Protein AF-A0AAV8FZV9-F1 (afdb_monomer_lite)

pLDDT: mean 79.47, std 22.5, range [19.16, 98.81]

Organism: NCBI:txid906938

InterPro domains:
  IPR002156 Ribonuclease H domain [PF13456] (45-170)
  IPR012337 Ribonuclease H-like superfamily [SSF53098] (40-173)
  IPR017896 4Fe-4S ferredoxin-type, iron-sulphur binding domain [PS51379] (289-320)
  IPR017896 4Fe-4S ferredoxin-type, iron-sulphur binding domain [PS51379] (335-364)
  IPR017900 4Fe-4S ferredoxin, iron-sulphur binding, conserved site [PS00198] (344-355)
  IPR021039 Iron-sulphur binding protein LdpA, C-terminal [PF12617] (374-561)
  IPR036397 Ribonuclease H superfamily [G3DSA:3.30.420.10] (40-175)
  IPR050157 Photosystem I iron-sulfur center [PTHR24960] (209-372)
  IPR057431 Light dependent period A-like, Fe-S cluster-binding domain [PF25160] (298-364)

Foldseek 3Di:
DDDDDDDDDDDDDDDDDDDDDDDDDDDDDPDPPDPPLFEKEKQWAKDDDPVQKIKTWMWIDHDPDIDIDIAIDHDDDDRVLSRLVNVLVRLVVVVVVCVVPPQTAYEYEYQPPLLVCLQVDPCLVVRPDVVSSVSSVVVNVSCVVNPVRYDYDNDDCVVSVVRVVRGVVNRVPVDHDPDPPPPPVPPPPPDFFDQPPPDPDDLDALVVLLQQLLAEEEEQAQQAQPLQLLLLLLLLLQLLAHQEYEYHLDPSSLVSNVNSQVVNVVVDVGDRHAYEHEWELDQPDQQFKFKDFDQQPQDPPFPPVLQVQQLQSQFDWDFAWDDDPDPDDDDDTRIDTGGNRNSTRRLCPSQVPGPVNGIDIDTDGDDLVSNLVSLPDPSHAEYEYEDALPACPSVLVSVVSSPPSLQSHQEYEYEYECPDPCNQVSQVVSLVSCVVPPHNAYEYEHAFAAPALQVDDVFQVRQLVSLLVLVVDPPRDDGGYEYHTNDFQCNLVSCVVSVQRSDAPDVPGGRSHSYYYDYNRLSSQLVVLLVVADDDPHRHNCSVPSVSSVSSSVSSNSTSCSSNVSGGDDD

Secondary structure (DSSP, 8-state):
------------------------------------TTEEEEEEEEEE-TTS-EEEEEEEEETTEEEEEEEEE-S--SHHHHHHHHHHHHHHHHHHHHHHH---EEEEEES-HHHHHHHHSS-GGG-S-TTTHHHHHHHHHHHHHHGGGEEEEE--GGGGHHHHHHHHHHHHHT-------TTTTSSSS----EE-----S----HHHHHHHT-EEEEEEETT---HHHHHHHHHHHHHTT-SEEEEES-HHHHHHHHHHHHHHHHHS--PPPEEEEEEESSTT-TTSEEEE--GGGS-TT---HHHHH-TT--EEEEEEE---SS------EEEEEEE-TTT-----TTTTT-TT---EEEE----HHHHHHHHTSTT--EEEEE--SS-SHHHHHHHHHHGGGGGG-SEEEEEEE--STTHHHHHHHHHHHHTTS--SSEEEEEE-STT-TTT-GGGGHHHHHHHHHHHH-SSPPSSEEEEESS--TTHHHHHHHTT-TT-BSSTT--BSS-EEEE-HHHHHHHHHHHTTS--GGG---GGG-HHHHHHHHHHHHHHHHHHHT--EE--

Sequence (571 aa):
MGVCKRVHGWVGERIDGDGYGSDNHLGREIVPYEIAHQAWQILVDASWDTSQKAGTAFIVYQGGILVRMGMEMHDLADPFEAEAVAAQEALWWVQGLIQERGSQRVQLFSDCLNLVNALEGNYLDCLPSWRARPVVARMAQVFQQLGDSILLQHVTREAVQPAHDLANHARRRGMSYQGIPVASIMAEHGIGMSIDVRSTKSLHAPIESLRRGDWVKLICGASFEDVADVRNLSLVYTLAGVDCIDCAADASVVNAVNEGIDVALSISAVNRPWVMISVNDDRQDLHFRKAEFDPEECPTDCPRPCEAICPADAISLKSIPEINGTGSSTTYSKLEGGVITERCYGCGRCFSVCPFDKIRAMTYVRDPITTCNLLERDDVDALEIHTNGRGTNLFSELWDSLGDSISRTKLTAVSLPYIGEASVGVMNQIFSIMQSCPPLYNLWQLDGRPMSGDIGRGATKQTISYAIHLASTQNRPHGFYQLAGGTNLHTVECLKKERLFRTKTGIGQDALIGGIAYGGYARKIVGKVLRKVPTENGYGRIEDHPEHLLEALEAALALLGPVKSLQSHST

Structure (mmCIF, N/CA/C/O backbone):
data_AF-A0AAV8FZV9-F1
#
_entry.id   AF-A0AAV8FZV9-F1
#
loop_
_atom_site.group_PDB
_atom_site.id
_atom_site.type_symbol
_atom_site.label_atom_id
_atom_site.label_alt_id
_atom_site.label_comp_id
_atom_site.label_asym_id
_atom_site.label_entity_id
_atom_site.label_seq_id
_atom_site.pdbx_PDB_ins_code
_atom_site.Cartn_x
_atom_site.Cartn_y
_atom_site.Cartn_z
_atom_site.occupancy
_atom_site.B_iso_or_equiv
_atom_site.auth_seq_id
_atom_site.auth_comp_id
_atom_site.auth_asym_id
_atom_site.auth_atom_id
_atom_site.pdbx_PDB_model_num
ATOM 1 N N . MET A 1 1 ? -53.292 -55.596 -25.434 1.00 27.14 1 MET A N 1
ATOM 2 C CA . MET A 1 1 ? -53.403 -56.598 -24.348 1.00 27.14 1 MET A CA 1
ATOM 3 C C . MET A 1 1 ? -52.322 -56.243 -23.331 1.00 27.14 1 MET A C 1
ATOM 5 O O . MET A 1 1 ? -51.183 -56.190 -23.747 1.00 27.14 1 MET A O 1
ATOM 9 N N . GLY A 1 2 ? -52.558 -55.873 -22.075 1.00 26.00 2 GLY A N 1
ATOM 10 C CA . GLY A 1 2 ? -53.792 -55.755 -21.311 1.00 26.00 2 GLY A CA 1
ATOM 11 C C . GLY A 1 2 ? -53.666 -54.699 -20.197 1.00 26.00 2 GLY A C 1
ATOM 12 O O . GLY A 1 2 ? -52.622 -54.548 -19.581 1.00 26.00 2 GLY A O 1
ATOM 13 N N . VAL A 1 3 ? -54.769 -53.971 -20.016 1.00 24.31 3 VAL A N 1
ATOM 14 C CA . VAL A 1 3 ? -55.431 -53.587 -18.757 1.00 24.31 3 VAL A CA 1
ATOM 15 C C . VAL A 1 3 ? -54.586 -52.991 -17.618 1.00 24.31 3 VAL A C 1
ATOM 17 O O . VAL A 1 3 ? -54.064 -53.683 -16.752 1.00 24.31 3 VAL A O 1
ATOM 20 N N . CYS A 1 4 ? -54.664 -51.663 -17.534 1.00 22.20 4 CYS A N 1
ATOM 21 C CA . CYS A 1 4 ? -54.686 -50.902 -16.288 1.00 22.20 4 CYS A CA 1
ATOM 22 C C . CYS A 1 4 ? -55.914 -51.303 -15.442 1.00 22.20 4 CYS A C 1
ATOM 24 O O . CYS A 1 4 ? -57.038 -51.228 -15.943 1.00 22.20 4 CYS A O 1
ATOM 26 N N . LYS A 1 5 ? -55.730 -51.670 -14.164 1.00 23.70 5 LYS A N 1
ATOM 27 C CA . LYS A 1 5 ? -56.775 -51.568 -13.128 1.00 23.70 5 LYS A CA 1
ATOM 28 C C . LYS A 1 5 ? -56.185 -51.209 -11.758 1.00 23.70 5 LYS A C 1
ATOM 30 O O . LYS A 1 5 ? -55.267 -51.854 -11.270 1.00 23.70 5 LYS A O 1
ATOM 35 N N . ARG A 1 6 ? -56.778 -50.151 -11.195 1.00 26.75 6 ARG A N 1
ATOM 36 C CA . ARG A 1 6 ? -56.613 -49.546 -9.861 1.00 26.75 6 ARG A CA 1
ATOM 37 C C . ARG A 1 6 ? -57.396 -50.313 -8.791 1.00 26.75 6 ARG A C 1
ATOM 39 O O . ARG A 1 6 ? -58.386 -50.941 -9.151 1.00 26.75 6 ARG A O 1
ATOM 46 N N . VAL A 1 7 ? -57.074 -50.056 -7.516 1.00 22.47 7 VAL A N 1
ATOM 47 C CA . VAL A 1 7 ? -57.991 -49.945 -6.348 1.00 22.47 7 VAL A CA 1
ATOM 48 C C . VAL A 1 7 ? -57.308 -48.985 -5.339 1.00 22.47 7 VAL A C 1
ATOM 50 O O . VAL A 1 7 ? -56.196 -49.283 -4.927 1.00 22.47 7 VAL A O 1
ATOM 53 N N . HIS A 1 8 ? -57.746 -47.713 -5.237 1.00 24.19 8 HIS A N 1
ATOM 54 C CA . HIS A 1 8 ? -58.545 -47.057 -4.156 1.00 24.19 8 HIS A CA 1
ATOM 55 C C . HIS A 1 8 ? -57.756 -46.744 -2.862 1.00 24.19 8 HIS A C 1
ATOM 57 O O . HIS A 1 8 ? -57.038 -47.607 -2.388 1.00 24.19 8 HIS A O 1
ATOM 63 N N . GLY A 1 9 ? -57.846 -45.588 -2.185 1.00 21.72 9 GLY A N 1
ATOM 64 C CA . GLY A 1 9 ? -58.645 -44.348 -2.272 1.00 21.72 9 GLY A CA 1
ATOM 65 C C . GLY A 1 9 ? -58.267 -43.450 -1.064 1.00 21.72 9 GLY A C 1
ATOM 66 O O . GLY A 1 9 ? -57.787 -43.976 -0.066 1.00 21.72 9 GLY A O 1
ATOM 67 N N . TRP A 1 10 ? -58.321 -42.117 -1.163 1.00 19.16 10 TRP A N 1
ATOM 68 C CA . TRP A 1 10 ? -59.357 -41.239 -0.577 1.00 19.16 10 TRP A CA 1
ATOM 69 C C . TRP A 1 10 ? -59.304 -39.833 -1.225 1.00 19.16 10 TRP A C 1
ATOM 71 O O . TRP A 1 10 ? -58.275 -39.438 -1.767 1.00 19.16 10 TRP A O 1
ATOM 81 N N . VAL A 1 11 ? -60.444 -39.132 -1.222 1.00 20.45 11 VAL A N 1
ATOM 82 C CA . VAL A 1 11 ? -60.879 -38.067 -2.155 1.00 20.45 11 VAL A CA 1
ATOM 83 C C . VAL A 1 11 ? -61.362 -36.811 -1.403 1.00 20.45 11 VAL A C 1
ATOM 85 O O . VAL A 1 11 ? -61.945 -36.962 -0.335 1.00 20.45 11 VAL A O 1
ATOM 88 N N . GLY A 1 12 ? -61.244 -35.632 -2.046 1.00 20.33 12 GLY A N 1
ATOM 89 C CA . GLY A 1 12 ? -62.109 -34.435 -1.884 1.00 20.33 12 GLY A CA 1
ATOM 90 C C . GLY A 1 12 ? -61.453 -33.274 -1.120 1.00 20.33 12 GLY A C 1
ATOM 91 O O . GLY A 1 12 ? -60.780 -33.530 -0.137 1.00 20.33 12 GLY A O 1
ATOM 92 N N . GLU A 1 13 ? -61.559 -31.987 -1.472 1.00 19.97 13 GLU A N 1
ATOM 93 C CA . GLU A 1 13 ? -62.496 -31.250 -2.336 1.00 19.97 13 GLU A CA 1
ATOM 94 C C . GLU A 1 13 ? -61.935 -29.849 -2.690 1.00 19.97 13 GLU A C 1
ATOM 96 O O . GLU A 1 13 ? -60.962 -29.380 -2.104 1.00 19.97 13 GLU A O 1
ATOM 101 N N . ARG A 1 14 ? -62.577 -29.184 -3.659 1.00 25.94 14 ARG A N 1
ATOM 102 C CA . ARG A 1 14 ? -62.304 -27.829 -4.166 1.00 25.94 14 ARG A CA 1
ATOM 103 C C . ARG A 1 14 ? -63.426 -26.894 -3.697 1.00 25.94 14 ARG A C 1
ATOM 105 O O . ARG A 1 14 ? -64.578 -27.260 -3.908 1.00 25.94 14 ARG A O 1
ATOM 112 N N . ILE A 1 15 ? -63.126 -25.706 -3.160 1.00 23.72 15 ILE A N 1
ATOM 113 C CA . ILE A 1 15 ? -64.098 -24.602 -2.996 1.00 23.72 15 ILE A CA 1
ATOM 114 C C . ILE A 1 15 ? -63.396 -23.254 -3.251 1.00 23.72 15 ILE A C 1
ATOM 116 O O . ILE A 1 15 ? -62.385 -22.958 -2.620 1.00 23.72 15 ILE A O 1
ATOM 120 N N . ASP A 1 16 ? -63.955 -22.465 -4.176 1.00 25.22 16 ASP A N 1
ATOM 121 C CA . ASP A 1 16 ? -63.717 -21.027 -4.378 1.00 25.22 16 ASP A CA 1
ATOM 122 C C . ASP A 1 16 ? -64.682 -20.208 -3.485 1.00 25.22 16 ASP A C 1
ATOM 124 O O . ASP A 1 16 ? -65.825 -20.632 -3.300 1.00 25.22 16 ASP A O 1
ATOM 128 N N . GLY A 1 17 ? -64.291 -19.010 -3.018 1.00 23.14 17 GLY A N 1
ATOM 129 C CA . GLY A 1 17 ? -65.247 -17.967 -2.596 1.00 23.14 17 GLY A CA 1
ATOM 130 C C . GLY A 1 17 ? -64.868 -17.100 -1.383 1.00 23.14 17 GLY A C 1
ATOM 131 O O . GLY A 1 17 ? -64.577 -17.608 -0.308 1.00 23.14 17 GLY A O 1
ATOM 132 N N . ASP A 1 18 ? -64.940 -15.783 -1.598 1.00 25.83 18 ASP A N 1
ATOM 133 C CA . ASP A 1 18 ? -64.650 -14.622 -0.737 1.00 25.83 18 ASP A CA 1
ATOM 134 C C . ASP A 1 18 ? -65.214 -14.609 0.705 1.00 25.83 18 ASP A C 1
ATOM 136 O O . ASP A 1 18 ? -66.312 -15.097 0.971 1.00 25.83 18 ASP A O 1
ATOM 140 N N . GLY A 1 19 ? -64.533 -13.890 1.616 1.00 22.92 19 GLY A N 1
ATOM 141 C CA . GLY A 1 19 ? -65.108 -13.472 2.904 1.00 22.92 19 GLY A CA 1
ATOM 142 C C . GLY A 1 19 ? -64.131 -12.809 3.890 1.00 22.92 19 GLY A C 1
ATOM 143 O O . GLY A 1 19 ? -63.233 -13.452 4.417 1.00 22.92 19 GLY A O 1
ATOM 144 N N . TYR A 1 20 ? -64.351 -11.518 4.154 1.00 23.31 20 TYR A N 1
ATOM 145 C CA . TYR A 1 20 ? -63.729 -10.653 5.173 1.00 23.31 20 TYR A CA 1
ATOM 146 C C . TYR A 1 20 ? -63.630 -11.254 6.596 1.00 23.31 20 TYR A C 1
ATOM 148 O O . TYR A 1 20 ? -64.590 -11.860 7.063 1.00 23.31 20 TYR A O 1
ATOM 156 N N . GLY A 1 21 ? -62.579 -10.881 7.353 1.00 22.66 21 GLY A N 1
ATOM 157 C CA . GLY A 1 21 ? -62.691 -10.684 8.814 1.00 22.66 21 GLY A CA 1
ATOM 158 C C . GLY A 1 21 ? -61.541 -11.166 9.714 1.00 22.66 21 GLY A C 1
ATOM 159 O O . GLY A 1 21 ? -61.520 -12.319 10.116 1.00 22.66 21 GLY A O 1
ATOM 160 N N . SER A 1 22 ? -60.676 -10.216 10.095 1.00 24.34 22 SER A N 1
ATOM 161 C CA . SER A 1 22 ? -60.084 -9.976 11.434 1.00 24.34 22 SER A CA 1
ATOM 162 C C . SER A 1 22 ? -59.395 -11.086 12.262 1.00 24.34 22 SER A C 1
ATOM 164 O O . SER A 1 22 ? -60.033 -11.997 12.778 1.00 24.34 22 SER A O 1
ATOM 166 N N . ASP A 1 23 ? -58.126 -10.777 12.564 1.00 25.38 23 ASP A N 1
ATOM 167 C CA . ASP A 1 23 ? -57.399 -10.905 13.841 1.00 25.38 23 ASP A CA 1
ATOM 168 C C . ASP A 1 23 ? -56.788 -12.237 14.328 1.00 25.38 23 ASP A C 1
ATOM 170 O O . ASP A 1 23 ? -57.437 -13.123 14.871 1.00 25.38 23 ASP A O 1
ATOM 174 N N . ASN A 1 24 ? -55.446 -12.220 14.260 1.00 27.53 24 ASN A N 1
ATOM 175 C CA . ASN A 1 24 ? -54.463 -12.528 15.307 1.00 27.53 24 ASN A CA 1
ATOM 176 C C . ASN A 1 24 ? -54.542 -13.874 16.044 1.00 27.53 24 ASN A C 1
ATOM 178 O O . ASN A 1 24 ? -55.280 -14.022 17.008 1.00 27.53 24 ASN A O 1
ATOM 182 N N . HIS A 1 25 ? -53.576 -14.754 15.742 1.00 25.34 25 HIS A N 1
ATOM 183 C CA . HIS A 1 25 ? -52.522 -15.133 16.698 1.00 25.34 25 HIS A CA 1
ATOM 184 C C . HIS A 1 25 ? -51.336 -15.832 15.993 1.00 25.34 25 HIS A C 1
ATOM 186 O O . HIS A 1 25 ? -51.469 -16.910 15.430 1.00 25.34 25 HIS A O 1
ATOM 192 N N . LEU A 1 26 ? -50.175 -15.167 16.042 1.00 24.91 26 LEU A N 1
ATOM 193 C CA . LEU A 1 26 ? -48.803 -15.684 16.188 1.00 24.91 26 LEU A CA 1
ATOM 194 C C . LEU A 1 26 ? -48.499 -17.161 15.830 1.00 24.91 26 LEU A C 1
ATOM 196 O O . LEU A 1 26 ? -48.854 -18.075 16.568 1.00 24.91 26 LEU A O 1
ATOM 200 N N . GLY A 1 27 ? -47.593 -17.333 14.857 1.00 21.77 27 GLY A N 1
ATOM 201 C CA . GLY A 1 27 ? -46.434 -18.222 15.018 1.00 21.77 27 GLY A CA 1
ATOM 202 C C . GLY A 1 27 ? -46.396 -19.505 14.182 1.00 21.77 27 GLY A C 1
ATOM 203 O O . GLY A 1 27 ? -46.827 -20.556 14.643 1.00 21.77 27 GLY A O 1
ATOM 204 N N . ARG A 1 28 ? -45.710 -19.454 13.033 1.00 24.22 28 ARG A N 1
ATOM 205 C CA . ARG A 1 28 ? -44.426 -20.157 12.818 1.00 24.22 28 ARG A CA 1
ATOM 206 C C . ARG A 1 28 ? -43.887 -19.857 11.418 1.00 24.22 28 ARG A C 1
ATOM 208 O O . ARG A 1 28 ? -44.368 -20.386 10.423 1.00 24.22 28 ARG A O 1
ATOM 215 N N . GLU A 1 29 ? -42.860 -19.013 11.387 1.00 23.41 29 GLU A N 1
ATOM 216 C CA . GLU A 1 29 ? -41.844 -19.016 10.338 1.00 23.41 29 GLU A CA 1
ATOM 217 C C . GLU A 1 29 ? -41.354 -20.454 10.139 1.00 23.41 29 GLU A C 1
ATOM 219 O O . GLU A 1 29 ? -41.005 -21.141 11.105 1.00 23.41 29 GLU A O 1
ATOM 224 N N . ILE A 1 30 ? -41.330 -20.922 8.893 1.00 25.00 30 ILE A N 1
ATOM 225 C CA . ILE A 1 30 ? -40.594 -22.134 8.546 1.00 25.00 30 ILE A CA 1
ATOM 226 C C . ILE A 1 30 ? -39.117 -21.740 8.575 1.00 25.00 30 ILE A C 1
ATOM 228 O O . ILE A 1 30 ? -38.569 -21.201 7.618 1.00 25.00 30 ILE A O 1
ATOM 232 N N . VAL A 1 31 ? -38.517 -21.945 9.745 1.00 25.73 31 VAL A N 1
ATOM 233 C CA . VAL A 1 31 ? -37.081 -21.857 9.999 1.00 25.73 31 VAL A CA 1
ATOM 234 C C . VAL A 1 31 ? -36.364 -22.798 9.019 1.00 25.73 31 VAL A C 1
ATOM 236 O O . VAL A 1 31 ? -36.782 -23.954 8.897 1.00 25.73 31 VAL A O 1
ATOM 239 N N . PRO A 1 32 ? -35.310 -22.347 8.312 1.00 30.83 32 PRO A N 1
ATOM 240 C CA . PRO A 1 32 ? -34.540 -23.216 7.440 1.00 30.83 32 PRO A CA 1
ATOM 241 C C . PRO A 1 32 ? -33.922 -24.334 8.279 1.00 30.83 32 PRO A C 1
ATOM 243 O O . PRO A 1 32 ? -33.313 -24.094 9.321 1.00 30.83 32 PRO A O 1
ATOM 246 N N . TYR A 1 33 ? -34.169 -25.551 7.808 1.00 29.64 33 TYR A N 1
ATOM 247 C CA . TYR A 1 33 ? -33.674 -26.830 8.298 1.00 29.64 33 TYR A CA 1
ATOM 248 C C . TYR A 1 33 ? -32.286 -26.708 8.941 1.00 29.64 33 TYR A C 1
ATOM 250 O O . TYR A 1 33 ? -31.394 -26.108 8.343 1.00 29.64 33 TYR A O 1
ATOM 258 N N . GLU A 1 34 ? -32.112 -27.280 10.138 1.00 30.72 34 GLU A N 1
ATOM 259 C CA . GLU A 1 34 ? -30.829 -27.386 10.841 1.00 30.72 34 GLU A CA 1
ATOM 260 C C . GLU A 1 34 ? -29.718 -27.780 9.858 1.00 30.72 34 GLU A C 1
ATOM 262 O O . GLU A 1 34 ? -29.618 -28.923 9.403 1.00 30.72 34 GLU A O 1
ATOM 267 N N . ILE A 1 35 ? -28.901 -26.795 9.484 1.00 38.72 35 ILE A N 1
ATOM 268 C CA . ILE A 1 35 ? -27.801 -26.976 8.550 1.00 38.72 35 ILE A CA 1
ATOM 269 C C . ILE A 1 35 ? -26.759 -27.806 9.284 1.00 38.72 35 ILE A C 1
ATOM 271 O O . ILE A 1 35 ? -26.053 -27.318 10.167 1.00 38.72 35 ILE A O 1
ATOM 275 N N . ALA A 1 36 ? -26.656 -29.082 8.923 1.00 41.00 36 ALA A N 1
ATOM 276 C CA . ALA A 1 36 ? -25.527 -29.888 9.334 1.00 41.00 36 ALA A CA 1
ATOM 277 C C . ALA A 1 36 ? -24.259 -29.184 8.828 1.00 41.00 36 ALA A C 1
ATOM 279 O O . ALA A 1 36 ? -24.036 -29.103 7.622 1.00 41.00 36 ALA A O 1
ATOM 280 N N . HIS A 1 37 ? -23.416 -28.698 9.742 1.00 49.19 37 HIS A N 1
ATOM 281 C CA . HIS A 1 37 ? -22.124 -28.041 9.480 1.00 49.19 37 HIS A CA 1
ATOM 282 C C . HIS A 1 37 ? -21.101 -28.911 8.698 1.00 49.19 37 HIS A C 1
ATOM 284 O O . HIS A 1 37 ? -19.921 -28.584 8.638 1.00 49.19 37 HIS A O 1
ATOM 290 N N . GLN A 1 38 ? -21.542 -30.026 8.110 1.00 61.19 38 GLN A N 1
ATOM 291 C CA . GLN A 1 38 ? -20.760 -31.062 7.441 1.00 61.19 38 GLN A CA 1
ATOM 292 C C . GLN A 1 38 ? -21.279 -31.392 6.023 1.00 61.19 38 GLN A C 1
ATOM 294 O O . GLN A 1 38 ? -20.869 -32.402 5.457 1.00 61.19 38 GLN A O 1
ATOM 299 N N . ALA A 1 39 ? -22.180 -30.586 5.438 1.00 73.25 39 ALA A N 1
ATOM 300 C CA . ALA A 1 39 ? -22.707 -30.810 4.085 1.00 73.25 39 ALA A CA 1
ATOM 301 C C . ALA A 1 39 ? -22.151 -29.806 3.058 1.00 73.25 39 ALA A C 1
ATOM 303 O O . ALA A 1 39 ? -22.132 -28.606 3.324 1.00 73.25 39 ALA A O 1
ATOM 304 N N . TRP A 1 40 ? -21.713 -30.296 1.897 1.00 81.94 40 TRP A N 1
ATOM 305 C CA . TRP A 1 40 ? -21.421 -29.483 0.717 1.00 81.94 40 TRP A CA 1
ATOM 306 C C . TRP A 1 40 ? -22.706 -28.887 0.172 1.00 81.94 40 TRP A C 1
ATOM 308 O O . TRP A 1 40 ? -23.645 -29.622 -0.108 1.00 81.94 40 TRP A O 1
ATOM 318 N N . GLN A 1 41 ? -22.744 -27.570 0.013 1.00 86.06 41 GLN A N 1
ATOM 319 C CA . GLN A 1 41 ? -23.860 -26.863 -0.598 1.00 86.06 41 GLN A CA 1
ATOM 320 C C . GLN A 1 41 ? -23.456 -26.432 -2.002 1.00 86.06 41 GLN A C 1
ATOM 322 O O . GLN A 1 41 ? -22.381 -25.871 -2.202 1.00 86.06 41 GLN A O 1
ATOM 327 N N . ILE A 1 42 ? -24.304 -26.733 -2.976 1.00 90.00 42 ILE A N 1
ATOM 328 C CA . ILE A 1 42 ? -24.063 -26.474 -4.388 1.00 90.00 42 ILE A CA 1
ATOM 329 C C . ILE A 1 42 ? -25.239 -25.655 -4.904 1.00 90.00 42 ILE A C 1
ATOM 331 O O . ILE A 1 42 ? -26.360 -26.147 -4.904 1.00 90.00 42 ILE A O 1
ATOM 335 N N . LEU A 1 43 ? -25.002 -24.427 -5.349 1.00 89.25 43 LEU A N 1
ATOM 336 C CA . LEU A 1 43 ? -25.980 -23.648 -6.111 1.00 89.25 43 LEU A CA 1
ATOM 337 C C . LEU A 1 43 ? -25.672 -23.847 -7.585 1.00 89.25 43 LEU A C 1
ATOM 339 O O . LEU A 1 43 ? -24.516 -23.695 -7.975 1.00 89.25 43 LEU A O 1
ATOM 343 N N . VAL A 1 44 ? -26.668 -24.166 -8.397 1.00 92.62 44 VAL A N 1
ATOM 344 C CA . VAL A 1 44 ? -26.495 -24.313 -9.845 1.00 92.62 44 VAL A CA 1
ATOM 345 C C . VAL A 1 44 ? -27.538 -23.476 -10.556 1.00 92.62 44 VAL A C 1
ATOM 347 O O . VAL A 1 44 ? -28.682 -23.405 -10.106 1.00 92.62 44 VAL A O 1
ATOM 350 N N . ASP A 1 45 ? -27.124 -22.828 -11.637 1.00 93.62 45 ASP A N 1
ATOM 351 C CA . ASP A 1 45 ? -28.039 -22.108 -12.510 1.00 93.62 45 ASP A CA 1
ATOM 352 C C . ASP A 1 45 ? -27.462 -21.990 -13.923 1.00 93.62 45 ASP A C 1
ATOM 354 O O . ASP A 1 45 ? -26.241 -22.031 -14.131 1.00 93.62 45 ASP A O 1
ATOM 358 N N . ALA A 1 46 ? -28.339 -21.782 -14.896 1.00 91.12 46 ALA A N 1
ATOM 359 C CA . ALA A 1 46 ? -27.964 -21.440 -16.250 1.00 91.12 46 ALA A CA 1
ATOM 360 C C . ALA A 1 46 ? -28.683 -20.180 -16.752 1.00 91.12 46 ALA A C 1
ATOM 362 O O . ALA A 1 46 ? -29.788 -19.815 -16.362 1.00 91.12 46 ALA A O 1
ATOM 363 N N . SER A 1 47 ? -28.033 -19.494 -17.687 1.00 91.12 47 SER A N 1
ATOM 364 C CA . SER A 1 47 ? -28.620 -18.418 -18.472 1.00 91.12 47 SER A CA 1
ATOM 365 C C . SER A 1 47 ? -28.609 -18.802 -19.942 1.00 91.12 47 SER A C 1
ATOM 367 O O . SER A 1 47 ? -27.665 -19.421 -20.429 1.00 91.12 47 SER A O 1
ATOM 369 N N . TRP A 1 48 ? -29.654 -18.418 -20.663 1.00 87.06 48 TRP A N 1
ATOM 370 C CA . TRP A 1 48 ? -29.848 -18.791 -22.059 1.00 87.06 48 TRP A CA 1
ATOM 371 C C . TRP A 1 48 ? -30.317 -17.594 -22.875 1.00 87.06 48 TRP A C 1
ATOM 373 O O . TRP A 1 48 ? -31.118 -16.792 -22.389 1.00 87.06 48 TRP A O 1
ATOM 383 N N . ASP A 1 49 ? -29.876 -17.488 -24.127 1.00 81.44 49 ASP A N 1
ATOM 384 C CA . ASP A 1 49 ? -30.485 -16.582 -25.096 1.00 81.44 49 ASP A CA 1
ATOM 385 C C . ASP A 1 49 ? -30.815 -17.244 -26.438 1.00 81.44 49 ASP A C 1
ATOM 387 O O . ASP A 1 49 ? -30.434 -18.371 -26.749 1.00 81.44 49 ASP A O 1
ATOM 391 N N . THR A 1 50 ? -31.562 -16.519 -27.268 1.00 72.81 50 THR A N 1
ATOM 392 C CA . THR A 1 50 ? -32.050 -16.998 -28.566 1.00 72.81 50 THR A CA 1
ATOM 393 C C . THR A 1 50 ? -30.951 -17.219 -29.609 1.00 72.81 50 THR A C 1
ATOM 395 O O . THR A 1 50 ? -31.259 -17.706 -30.693 1.00 72.81 50 THR A O 1
ATOM 398 N N . SER A 1 51 ? -29.692 -16.871 -29.317 1.00 71.94 51 SER A N 1
ATOM 399 C CA . SER A 1 51 ? -28.539 -17.112 -30.197 1.00 71.94 51 SER A CA 1
ATOM 400 C C . SER A 1 51 ? -27.858 -18.466 -29.951 1.00 71.94 51 SER A C 1
ATOM 402 O O . SER A 1 51 ? -26.775 -18.702 -30.476 1.00 71.94 51 SER A O 1
ATOM 404 N N . GLN A 1 52 ? -28.499 -19.357 -29.177 1.00 68.31 52 GLN A N 1
ATOM 405 C CA . GLN A 1 52 ? -27.928 -20.630 -28.697 1.00 68.31 52 GLN A CA 1
ATOM 406 C C . GLN A 1 52 ? -26.661 -20.437 -27.858 1.00 68.31 52 GLN A C 1
ATOM 408 O O . GLN A 1 52 ? -25.823 -21.330 -27.732 1.00 68.31 52 GLN A O 1
ATOM 413 N N . LYS A 1 53 ? -26.535 -19.248 -27.268 1.00 80.75 53 LYS A N 1
ATOM 414 C CA . LYS A 1 53 ? -25.484 -18.913 -26.331 1.00 80.75 53 LYS A CA 1
ATOM 415 C C . LYS A 1 53 ? -26.014 -19.135 -24.926 1.00 80.75 53 LYS A C 1
ATOM 417 O O . LYS A 1 53 ? -27.045 -18.573 -24.541 1.00 80.75 53 LYS A O 1
ATOM 422 N N . ALA A 1 54 ? -25.298 -19.936 -24.155 1.00 84.31 54 ALA A N 1
ATOM 423 C CA . ALA A 1 54 ? -25.646 -20.216 -22.777 1.00 84.31 54 ALA A CA 1
ATOM 424 C C . ALA A 1 54 ? -24.507 -19.818 -21.847 1.00 84.31 54 ALA A C 1
ATOM 426 O O . ALA A 1 54 ? -23.340 -19.829 -22.226 1.00 84.31 54 ALA A O 1
ATOM 427 N N . GLY A 1 55 ? -24.854 -19.456 -20.622 1.00 83.75 55 GLY A N 1
ATOM 428 C CA . GLY A 1 55 ? -23.909 -19.396 -19.521 1.00 83.75 55 GLY A CA 1
ATOM 429 C C . GLY A 1 55 ? -24.323 -20.427 -18.494 1.00 83.75 55 GLY A C 1
ATOM 430 O O . GLY A 1 55 ? -25.466 -20.402 -18.062 1.00 83.75 55 GLY A O 1
ATOM 431 N N . THR A 1 56 ? -23.433 -21.324 -18.110 1.00 84.50 56 THR A N 1
ATOM 432 C CA . THR A 1 56 ? -23.668 -22.311 -17.055 1.00 84.50 56 THR A CA 1
ATOM 433 C C . THR A 1 56 ? -22.848 -21.918 -15.846 1.00 84.50 56 THR A C 1
ATOM 435 O O . THR A 1 56 ? -21.673 -21.573 -16.000 1.00 84.50 56 THR A O 1
ATOM 438 N N . ALA A 1 57 ? -23.427 -21.963 -14.652 1.00 80.12 57 ALA A N 1
ATOM 439 C CA . ALA A 1 57 ? -22.691 -21.643 -13.447 1.00 80.12 57 ALA A CA 1
ATOM 440 C C . ALA A 1 57 ? -23.028 -22.563 -12.285 1.00 80.12 57 ALA A C 1
ATOM 442 O O . ALA A 1 57 ? -24.159 -23.014 -12.111 1.00 80.12 57 ALA A O 1
ATOM 443 N N . PHE A 1 58 ? -22.026 -22.780 -11.444 1.00 84.62 58 PHE A N 1
ATOM 444 C CA . PHE A 1 58 ? -22.224 -23.407 -10.157 1.00 84.62 58 PHE A CA 1
ATOM 445 C C . PHE A 1 58 ? -21.389 -22.737 -9.077 1.00 84.62 58 PHE A C 1
ATOM 447 O O . PHE A 1 58 ? -20.327 -22.161 -9.326 1.00 84.62 58 PHE A O 1
ATOM 454 N N . ILE A 1 59 ? -21.878 -22.830 -7.848 1.00 75.50 59 ILE A N 1
ATOM 455 C CA . ILE A 1 59 ? -21.194 -22.354 -6.659 1.00 75.50 59 ILE A CA 1
ATOM 456 C C . ILE A 1 59 ? -21.197 -23.473 -5.635 1.00 75.50 59 ILE A C 1
ATOM 458 O O . ILE A 1 59 ? -22.256 -23.857 -5.154 1.00 75.50 59 ILE A O 1
ATOM 462 N N . VAL A 1 60 ? -20.019 -23.974 -5.283 1.00 77.75 60 VAL A N 1
ATOM 463 C CA . VAL A 1 60 ? -19.847 -24.996 -4.252 1.00 77.75 60 VAL A CA 1
ATOM 464 C C . VAL A 1 60 ? -19.295 -24.349 -3.000 1.00 77.75 60 VAL A C 1
ATOM 466 O O . VAL A 1 60 ? -18.294 -23.638 -3.061 1.00 77.75 60 VAL A O 1
ATOM 469 N N . TYR A 1 61 ? -19.896 -24.625 -1.850 1.00 70.62 61 TYR A N 1
ATOM 470 C CA . TYR A 1 61 ? -19.337 -24.194 -0.583 1.00 70.62 61 TYR A CA 1
ATOM 471 C C . TYR A 1 61 ? -19.556 -25.176 0.561 1.00 70.62 61 TYR A C 1
ATOM 473 O O . TYR A 1 61 ? -20.593 -25.824 0.684 1.00 70.62 61 TYR A O 1
ATOM 481 N N . GLN A 1 62 ? -18.548 -25.265 1.425 1.00 71.25 62 GLN A N 1
ATOM 482 C CA . GLN A 1 62 ? -18.592 -25.993 2.689 1.00 71.25 62 GLN A CA 1
ATOM 483 C C . GLN A 1 62 ? -17.470 -25.498 3.598 1.00 71.25 62 GLN A C 1
ATOM 485 O O . GLN A 1 62 ? -16.316 -25.438 3.182 1.00 71.25 62 GLN A O 1
ATOM 490 N N . GLY A 1 63 ? -17.785 -25.167 4.854 1.00 49.34 63 GLY A N 1
ATOM 491 C CA . GLY A 1 63 ? -16.761 -24.968 5.889 1.00 49.34 63 GLY A CA 1
ATOM 492 C C . GLY A 1 63 ? -15.649 -23.968 5.532 1.00 49.34 63 GLY A C 1
ATOM 493 O O . GLY A 1 63 ? -14.499 -24.205 5.881 1.00 49.34 63 GLY A O 1
ATOM 494 N N . GLY A 1 64 ? -15.971 -22.881 4.817 1.00 45.84 64 GLY A N 1
ATOM 495 C CA . GLY A 1 64 ? -15.008 -21.852 4.392 1.00 45.84 64 GLY A CA 1
ATOM 496 C C . GLY A 1 64 ? -14.419 -22.046 2.990 1.00 45.84 64 GLY A C 1
ATOM 497 O O . GLY A 1 64 ? -13.778 -21.134 2.477 1.00 45.84 64 GLY A O 1
ATOM 498 N N . ILE A 1 65 ? -14.672 -23.183 2.341 1.00 49.31 65 ILE A N 1
ATOM 499 C CA . ILE A 1 65 ? -14.399 -23.367 0.912 1.00 49.31 65 ILE A CA 1
ATOM 500 C C . ILE A 1 65 ? -15.551 -22.746 0.139 1.00 49.31 65 ILE A C 1
ATOM 502 O O . ILE A 1 65 ? -16.707 -23.036 0.439 1.00 49.31 65 ILE A O 1
ATOM 506 N N . LEU A 1 66 ? -15.225 -21.900 -0.835 1.00 60.53 66 LEU A N 1
ATOM 507 C CA . LEU A 1 66 ? -16.159 -21.319 -1.789 1.00 60.53 66 LEU A CA 1
ATOM 508 C C . LEU A 1 66 ? -15.526 -21.408 -3.174 1.00 60.53 66 LEU A C 1
ATOM 510 O O . LEU A 1 66 ? -14.498 -20.788 -3.430 1.00 60.53 66 LEU A O 1
ATOM 514 N N . VAL A 1 67 ? -16.156 -22.164 -4.061 1.00 62.97 67 VAL A N 1
ATOM 515 C CA . VAL A 1 67 ? -15.789 -22.257 -5.470 1.00 62.97 67 VAL A CA 1
ATOM 516 C C . VAL A 1 67 ? -16.936 -21.727 -6.291 1.00 62.97 67 VAL A C 1
ATOM 518 O O . VAL A 1 67 ? -18.084 -22.079 -6.052 1.00 62.97 67 VAL A O 1
ATOM 521 N N . ARG A 1 68 ? -16.616 -20.845 -7.233 1.00 72.88 68 ARG A N 1
ATOM 522 C CA . ARG A 1 68 ? -17.558 -20.247 -8.171 1.00 72.88 68 ARG A CA 1
ATOM 523 C C . ARG A 1 68 ? -17.048 -20.547 -9.564 1.00 72.88 68 ARG A C 1
ATOM 525 O O . ARG A 1 68 ? -15.912 -20.206 -9.876 1.00 72.88 68 ARG A O 1
ATOM 532 N N . MET A 1 69 ? -17.874 -21.179 -10.379 1.00 69.12 69 MET A N 1
ATOM 533 C CA . MET A 1 69 ? -17.548 -21.475 -11.762 1.00 69.12 69 MET A CA 1
ATOM 534 C C . MET A 1 69 ? -18.651 -20.930 -12.651 1.00 69.12 69 MET A C 1
ATOM 536 O O . MET A 1 69 ? -19.826 -21.173 -12.397 1.00 69.12 69 MET A O 1
ATOM 540 N N . GLY A 1 70 ? -18.259 -20.169 -13.667 1.00 74.62 70 GLY A N 1
ATOM 541 C CA . GLY A 1 70 ? -19.134 -19.667 -14.716 1.00 74.62 70 GLY A CA 1
ATOM 542 C C . GLY A 1 70 ? -18.485 -19.946 -16.062 1.00 74.62 70 GLY A C 1
ATOM 543 O O . GLY A 1 70 ? -17.300 -19.669 -16.245 1.00 74.62 70 GLY A O 1
ATOM 544 N N . MET A 1 71 ? -19.242 -20.522 -16.986 1.00 71.56 71 MET A N 1
ATOM 545 C CA . MET A 1 71 ? -18.758 -20.910 -18.306 1.00 71.56 71 MET A CA 1
ATOM 546 C C . MET A 1 71 ? -19.740 -20.459 -19.369 1.00 71.56 71 MET A C 1
ATOM 548 O O . MET A 1 71 ? -20.945 -20.653 -19.237 1.00 71.56 71 MET A O 1
ATOM 552 N N . GLU A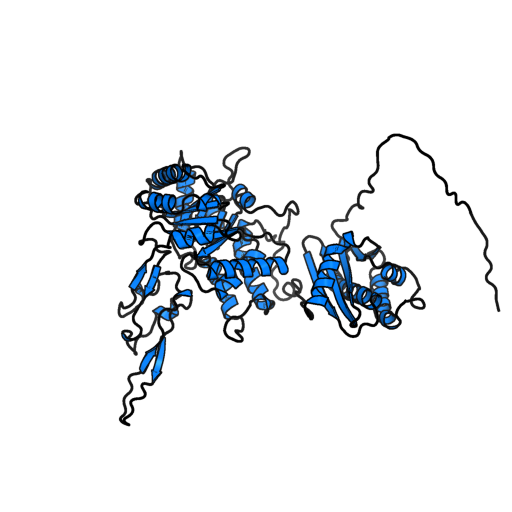 1 72 ? -19.217 -19.868 -20.430 1.00 82.44 72 GLU A N 1
ATOM 553 C CA . GLU A 1 72 ? -19.937 -19.696 -21.677 1.00 82.44 72 GLU A CA 1
ATOM 554 C C . GLU A 1 72 ? -19.936 -21.014 -22.451 1.00 82.44 72 GLU A C 1
ATOM 556 O O . GLU A 1 72 ? -18.897 -21.651 -22.622 1.00 82.44 72 GLU A O 1
ATOM 561 N N . MET A 1 73 ? -21.113 -21.404 -22.925 1.00 75.25 73 MET A N 1
ATOM 562 C CA . MET A 1 73 ? -21.332 -22.616 -23.696 1.00 75.25 73 MET A CA 1
ATOM 563 C C . MET A 1 73 ? -21.981 -22.265 -25.035 1.00 75.25 73 MET A C 1
ATOM 565 O O . MET A 1 73 ? -22.875 -21.414 -25.121 1.00 75.25 73 MET A O 1
ATOM 569 N N . HIS A 1 74 ? -21.538 -22.971 -26.071 1.00 80.44 74 HIS A N 1
ATOM 570 C CA . HIS A 1 74 ? -22.115 -22.956 -27.411 1.00 80.44 74 HIS A CA 1
ATOM 571 C C . HIS A 1 74 ? -22.694 -24.341 -27.735 1.00 80.44 74 HIS A C 1
ATOM 573 O O . HIS A 1 74 ? -22.382 -25.321 -27.060 1.00 80.44 74 HIS A O 1
ATOM 579 N N . ASP A 1 75 ? -23.527 -24.422 -28.773 1.00 76.69 75 ASP A N 1
ATOM 580 C CA . ASP A 1 75 ? -24.065 -25.673 -29.335 1.00 76.69 75 ASP A CA 1
ATOM 581 C C . ASP A 1 75 ? -24.945 -26.525 -28.403 1.00 76.69 75 ASP A C 1
ATOM 583 O O . ASP A 1 75 ? -25.223 -27.697 -28.695 1.00 76.69 75 ASP A O 1
ATOM 587 N N . LEU A 1 76 ? -25.446 -25.940 -27.316 1.00 78.56 76 LEU A N 1
ATOM 588 C CA . LEU A 1 76 ? -26.506 -26.543 -26.515 1.00 78.56 76 LEU A CA 1
ATOM 589 C C . LEU A 1 76 ? -27.846 -26.463 -27.273 1.00 78.56 76 LEU A C 1
ATOM 591 O O . LEU A 1 76 ? -28.053 -25.596 -28.123 1.00 78.56 76 LEU A O 1
ATOM 595 N N . ALA A 1 77 ? -28.772 -27.373 -26.990 1.00 78.00 77 ALA A N 1
ATOM 596 C CA . ALA A 1 77 ? -30.057 -27.464 -27.680 1.00 78.00 77 ALA A CA 1
ATOM 597 C C . ALA A 1 77 ? -31.132 -26.551 -27.085 1.00 78.00 77 ALA A C 1
ATOM 599 O O . ALA A 1 77 ? -31.979 -26.042 -27.820 1.00 78.00 77 ALA A O 1
ATOM 600 N N . ASP A 1 78 ? -31.124 -26.376 -25.762 1.00 84.56 78 ASP A N 1
ATOM 601 C CA . ASP A 1 78 ? -32.181 -25.691 -25.025 1.00 84.56 78 ASP A CA 1
ATOM 602 C C . ASP A 1 78 ? -31.735 -25.293 -23.599 1.00 84.56 78 ASP A C 1
ATOM 604 O O . ASP A 1 78 ? -30.708 -25.777 -23.109 1.00 84.56 78 ASP A O 1
ATOM 608 N N . PRO A 1 79 ? -32.509 -24.435 -22.899 1.00 87.75 79 PRO A N 1
ATOM 609 C CA . PRO A 1 79 ? -32.187 -24.011 -21.537 1.00 87.75 79 PRO A CA 1
ATOM 610 C C . PRO A 1 79 ? -32.052 -25.169 -20.542 1.00 87.75 79 PRO A C 1
ATOM 612 O O . PRO A 1 79 ? -31.256 -25.082 -19.613 1.00 87.75 79 PRO A O 1
ATOM 615 N N . PHE A 1 80 ? -32.803 -26.259 -20.726 1.00 89.12 80 PHE A N 1
ATOM 616 C CA . PHE A 1 80 ? -32.741 -27.400 -19.816 1.00 89.12 80 PHE A CA 1
ATOM 617 C C . PHE A 1 80 ? -31.415 -28.157 -19.950 1.00 89.12 80 PHE A C 1
ATOM 619 O O . PHE A 1 80 ? -30.858 -28.592 -18.944 1.00 89.12 80 PHE A O 1
ATOM 626 N N . GLU A 1 81 ? -30.868 -28.275 -21.162 1.00 85.31 81 GLU A N 1
ATOM 627 C CA . GLU A 1 81 ? -29.522 -28.817 -21.360 1.00 85.31 81 GLU A CA 1
ATOM 628 C C . GLU A 1 81 ? -28.457 -27.977 -20.636 1.00 85.31 81 GLU A C 1
ATOM 630 O O . GLU A 1 81 ? -27.566 -28.545 -20.009 1.00 85.31 81 GLU A O 1
ATOM 635 N N . ALA A 1 82 ? -28.579 -26.645 -20.639 1.00 87.88 82 ALA A N 1
ATOM 636 C CA . ALA A 1 82 ? -27.653 -25.763 -19.926 1.00 87.88 82 ALA A CA 1
ATOM 637 C C . ALA A 1 82 ? -27.712 -25.951 -18.399 1.0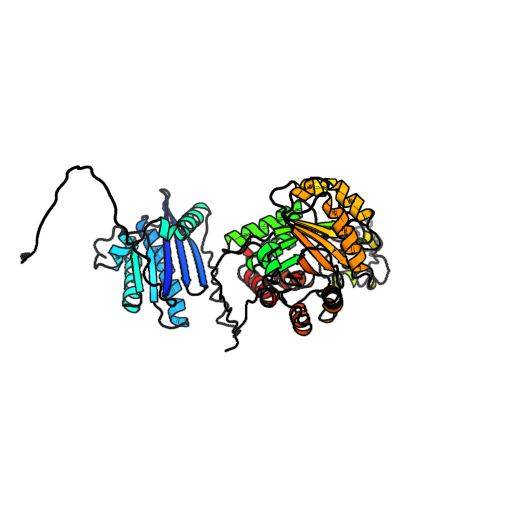0 87.88 82 ALA A C 1
ATOM 639 O O . ALA A 1 82 ? -26.669 -26.066 -17.756 1.00 87.88 82 ALA A O 1
ATOM 640 N N . GLU A 1 83 ? -28.912 -26.068 -17.828 1.00 90.31 83 GLU A N 1
ATOM 641 C CA . GLU A 1 83 ? -29.107 -26.386 -16.403 1.00 90.31 83 GLU A CA 1
ATOM 642 C C . GLU A 1 83 ? -28.505 -27.750 -16.033 1.00 90.31 83 GLU A C 1
ATOM 644 O O . GLU A 1 83 ? -27.815 -27.897 -15.021 1.00 90.31 83 GLU A O 1
ATOM 649 N N . ALA A 1 84 ? -28.722 -28.761 -16.880 1.00 86.94 84 ALA A N 1
ATOM 650 C CA . ALA A 1 84 ? -28.182 -30.100 -16.667 1.00 86.94 84 ALA A CA 1
ATOM 651 C C . ALA A 1 84 ? -26.646 -30.119 -16.729 1.00 86.94 84 ALA A C 1
ATOM 653 O O . ALA A 1 84 ? -26.010 -30.813 -15.936 1.00 86.94 84 ALA A O 1
ATOM 654 N N . VAL A 1 85 ? -26.040 -29.350 -17.641 1.00 84.44 85 VAL A N 1
ATOM 655 C CA . VAL A 1 85 ? -24.581 -29.198 -17.732 1.00 84.44 85 VAL A CA 1
ATOM 656 C C . VAL A 1 85 ? -24.029 -28.491 -16.496 1.00 84.44 85 VAL A C 1
ATOM 658 O O . VAL A 1 85 ? -23.102 -29.013 -15.881 1.00 84.44 85 VAL A O 1
ATOM 661 N N . ALA A 1 86 ? -24.628 -27.371 -16.073 1.00 86.31 86 ALA A N 1
ATOM 662 C CA . ALA A 1 86 ? -24.215 -26.653 -14.864 1.00 86.31 86 ALA A CA 1
ATOM 663 C C . ALA A 1 86 ? -24.187 -27.583 -13.638 1.00 86.31 86 ALA A C 1
ATOM 665 O O . ALA A 1 86 ? -23.218 -27.611 -12.878 1.00 86.31 86 ALA A O 1
ATOM 666 N N . ALA A 1 87 ? -25.228 -28.403 -13.489 1.00 88.75 87 ALA A N 1
ATOM 667 C CA . ALA A 1 87 ? -25.333 -29.359 -12.400 1.00 88.75 87 ALA A CA 1
ATOM 668 C C . ALA A 1 87 ? -24.363 -30.544 -12.525 1.00 88.75 87 ALA A C 1
ATOM 670 O O . ALA A 1 87 ? -23.807 -30.983 -11.519 1.00 88.75 87 ALA A O 1
ATOM 671 N N . GLN A 1 88 ? -24.123 -31.055 -13.735 1.00 85.69 88 GLN A N 1
ATOM 672 C CA . GLN A 1 88 ? -23.127 -32.101 -13.975 1.00 85.69 88 GLN A CA 1
ATOM 673 C C . GLN A 1 88 ? -21.716 -31.647 -13.597 1.00 85.69 88 GLN A C 1
ATOM 675 O O . GLN A 1 88 ? -21.024 -32.383 -12.894 1.00 85.69 88 GLN A O 1
ATOM 680 N N . GLU A 1 89 ? -21.305 -30.460 -14.038 1.00 81.62 89 GLU A N 1
ATOM 681 C CA . GLU A 1 89 ? -19.978 -29.918 -13.733 1.00 81.62 89 GLU A CA 1
ATOM 682 C C . GLU A 1 89 ? -19.797 -29.728 -12.222 1.00 81.62 89 GLU A C 1
ATOM 684 O O . GLU A 1 89 ? -18.783 -30.127 -11.647 1.00 81.62 89 GLU A O 1
ATOM 689 N N . ALA A 1 90 ? -20.833 -29.227 -11.544 1.00 84.44 90 ALA A N 1
ATOM 690 C CA . ALA A 1 90 ? -20.821 -29.062 -10.096 1.00 84.44 90 ALA A CA 1
ATOM 691 C C . ALA A 1 90 ? -20.663 -30.396 -9.343 1.00 84.44 90 ALA A C 1
ATOM 693 O O . ALA A 1 90 ? -19.910 -30.493 -8.371 1.00 84.44 90 ALA A O 1
ATOM 694 N N . LEU A 1 91 ? -21.361 -31.442 -9.801 1.00 81.94 91 LEU A N 1
ATOM 695 C CA . LEU A 1 91 ? -21.274 -32.785 -9.225 1.00 81.94 91 LEU A CA 1
ATOM 696 C C . LEU A 1 91 ? -19.917 -33.429 -9.476 1.00 81.94 91 LEU A C 1
ATOM 698 O O . LEU A 1 91 ? -19.383 -34.063 -8.570 1.00 81.94 91 LEU A O 1
ATOM 702 N N . TRP A 1 92 ? -19.356 -33.258 -10.674 1.00 76.88 92 TRP A N 1
ATOM 703 C CA . TRP A 1 92 ? -18.020 -33.753 -10.989 1.00 76.88 92 TRP A CA 1
ATOM 704 C C . TRP A 1 92 ? -16.976 -33.124 -10.062 1.00 76.88 92 TRP A C 1
ATOM 706 O O . TRP A 1 92 ? -16.149 -33.830 -9.481 1.00 76.88 92 TRP A O 1
ATOM 716 N N . TRP A 1 93 ? -17.095 -31.815 -9.829 1.00 71.81 93 TRP A N 1
ATOM 717 C CA . TRP A 1 93 ? -16.223 -31.078 -8.925 1.00 71.81 93 TRP A CA 1
ATOM 718 C C . TRP A 1 93 ? -16.324 -31.573 -7.472 1.00 71.81 93 TRP A C 1
ATOM 720 O O . TRP A 1 93 ? -15.316 -31.880 -6.833 1.00 71.81 93 TRP A O 1
AT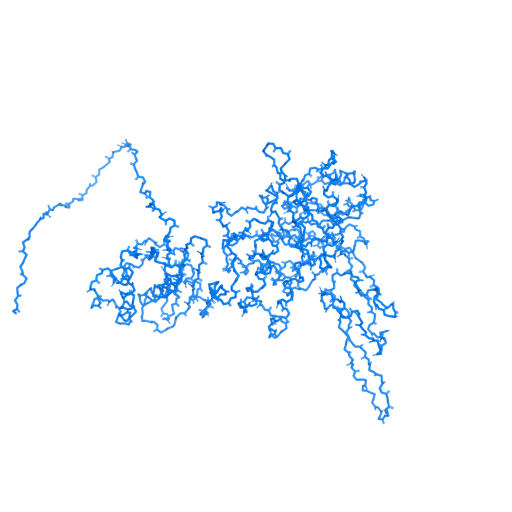OM 730 N N . VAL A 1 94 ? -17.546 -31.726 -6.951 1.00 73.94 94 VAL A N 1
ATOM 731 C CA . VAL A 1 94 ? -17.771 -32.201 -5.575 1.00 73.94 94 VAL A CA 1
ATOM 732 C C . VAL A 1 94 ? -17.404 -33.672 -5.390 1.00 73.94 94 VAL A C 1
ATOM 734 O O . VAL A 1 94 ? -16.911 -34.046 -4.328 1.00 73.94 94 VAL A O 1
ATOM 737 N N . GLN A 1 95 ? -17.574 -34.513 -6.410 1.00 73.38 95 GLN A N 1
ATOM 738 C CA . GLN A 1 95 ? -17.166 -35.914 -6.345 1.00 73.38 95 GLN A CA 1
ATOM 739 C C . GLN A 1 95 ? -15.652 -36.056 -6.132 1.00 73.38 95 GLN A C 1
ATOM 741 O O . GLN A 1 95 ? -15.242 -36.898 -5.330 1.00 73.38 95 GLN A O 1
ATOM 746 N N . GLY A 1 96 ? -14.838 -35.206 -6.772 1.00 68.12 96 GLY A N 1
ATOM 747 C CA . GLY A 1 96 ? -13.394 -35.144 -6.520 1.00 68.12 96 GLY A CA 1
ATOM 748 C C . GLY A 1 96 ? -13.077 -34.832 -5.054 1.00 68.12 96 GLY A C 1
ATOM 749 O O . GLY A 1 96 ? -12.329 -35.558 -4.404 1.00 68.12 96 GLY A O 1
ATOM 750 N N . LEU A 1 97 ? -13.749 -33.832 -4.479 1.00 66.06 97 LEU A N 1
ATOM 751 C CA . LEU A 1 97 ? -13.559 -33.463 -3.073 1.00 66.06 97 LEU A CA 1
ATOM 752 C C . LEU A 1 97 ? -13.997 -34.543 -2.080 1.00 66.06 97 LEU A C 1
ATOM 754 O O . LEU A 1 97 ? -13.351 -34.734 -1.050 1.00 66.06 97 LEU A O 1
ATOM 758 N N . ILE A 1 98 ? -15.105 -35.234 -2.358 1.00 66.38 98 ILE A N 1
ATOM 759 C CA . ILE A 1 98 ? -15.605 -36.320 -1.504 1.00 66.38 98 ILE A CA 1
ATOM 760 C C . ILE A 1 98 ? -14.621 -37.491 -1.500 1.00 66.38 98 ILE A C 1
ATOM 762 O O . ILE A 1 98 ? -14.395 -38.097 -0.453 1.00 66.38 98 ILE A O 1
ATOM 766 N N . GLN A 1 99 ? -14.011 -37.802 -2.646 1.00 65.88 99 GLN A N 1
ATOM 767 C CA . GLN A 1 99 ? -12.977 -38.836 -2.728 1.00 65.88 99 GLN A CA 1
ATOM 768 C C . GLN A 1 99 ? -11.736 -38.465 -1.903 1.00 65.88 99 GLN A C 1
ATOM 770 O O . GLN A 1 99 ? -11.181 -39.327 -1.226 1.00 65.88 99 GLN A O 1
ATOM 775 N N . GLU A 1 100 ? -11.339 -37.191 -1.902 1.00 60.75 100 GLU A N 1
ATOM 776 C CA . GLU A 1 100 ? -10.170 -36.700 -1.161 1.00 60.75 100 GLU A CA 1
ATOM 777 C C . GLU A 1 100 ? -10.399 -36.587 0.354 1.00 60.75 100 GLU A C 1
ATOM 779 O O . GLU A 1 100 ? -9.483 -36.828 1.141 1.00 60.75 100 GLU A O 1
ATOM 784 N N . ARG A 1 101 ? -11.607 -36.199 0.785 1.00 62.75 101 ARG A N 1
ATOM 785 C CA . ARG A 1 101 ? -11.903 -35.832 2.186 1.00 62.75 101 ARG A CA 1
ATOM 786 C C . ARG A 1 101 ? -12.803 -36.820 2.929 1.00 62.75 101 ARG A C 1
ATOM 788 O O . ARG A 1 101 ? -13.082 -36.619 4.112 1.00 62.75 101 ARG A O 1
ATOM 795 N N . GLY A 1 102 ? -13.228 -37.890 2.262 1.00 60.34 102 GLY A N 1
ATOM 796 C CA . GLY A 1 102 ? -14.159 -38.883 2.791 1.00 60.34 102 GLY A CA 1
ATOM 797 C C . GLY A 1 102 ? -15.632 -38.496 2.608 1.00 60.34 102 GLY A C 1
ATOM 798 O O . GLY A 1 102 ? -15.969 -37.363 2.264 1.00 60.34 102 GLY A O 1
ATOM 799 N N . SER A 1 103 ? -16.528 -39.465 2.829 1.00 55.19 103 SER A N 1
ATOM 800 C CA . SER A 1 103 ? -17.970 -39.320 2.582 1.00 55.19 103 SER A CA 1
ATOM 801 C C . SER A 1 103 ? -18.596 -38.192 3.401 1.00 55.19 103 SER A C 1
ATOM 803 O O . SER A 1 103 ? -18.645 -38.246 4.630 1.00 55.19 103 SER A O 1
ATOM 805 N N . GLN A 1 104 ? -19.130 -37.195 2.698 1.00 67.81 104 GLN A N 1
ATOM 806 C CA . GLN A 1 104 ? -19.851 -36.062 3.266 1.00 67.81 104 GLN A CA 1
ATOM 807 C C . GLN A 1 104 ? -21.189 -35.872 2.556 1.00 67.81 104 GLN A C 1
ATOM 809 O O . GLN A 1 104 ? -21.374 -36.313 1.422 1.00 67.81 104 GLN A O 1
ATOM 814 N N . ARG A 1 105 ? -22.130 -35.220 3.243 1.00 83.69 105 ARG A N 1
ATOM 815 C CA . ARG A 1 105 ? -23.443 -34.910 2.672 1.00 83.69 105 ARG A CA 1
ATOM 816 C C . ARG A 1 105 ? -23.307 -33.840 1.588 1.00 83.69 105 ARG A C 1
ATOM 818 O O . ARG A 1 105 ? -22.495 -32.934 1.732 1.00 83.69 105 ARG A O 1
ATOM 825 N N . VAL A 1 106 ? -24.121 -33.912 0.546 1.00 86.56 106 VAL A N 1
ATOM 826 C CA . VAL A 1 106 ? -24.193 -32.959 -0.563 1.00 86.56 106 VAL A CA 1
ATOM 827 C C . VAL A 1 106 ? -25.626 -32.464 -0.679 1.00 86.56 106 VAL A C 1
ATOM 829 O O . VAL A 1 106 ? -26.565 -33.253 -0.662 1.00 86.56 106 VAL A O 1
ATOM 832 N N . GLN A 1 107 ? -25.798 -31.158 -0.801 1.00 90.69 107 GLN A N 1
ATOM 833 C CA . GLN A 1 107 ? -27.068 -30.498 -1.051 1.00 90.69 107 GLN A CA 1
ATOM 834 C C . GLN A 1 107 ? -26.919 -29.671 -2.322 1.00 90.69 107 GLN A C 1
ATOM 836 O O . GLN A 1 107 ? -26.179 -28.690 -2.336 1.00 90.69 107 GLN A O 1
ATOM 841 N N . LEU A 1 108 ? -27.587 -30.092 -3.392 1.00 91.81 108 LEU A N 1
ATOM 842 C CA . LEU A 1 108 ? -27.627 -29.383 -4.664 1.00 91.81 108 LEU A CA 1
ATOM 843 C C . LEU A 1 108 ? -28.943 -28.613 -4.769 1.00 91.81 108 LEU A C 1
ATOM 845 O O . LEU A 1 108 ? -30.021 -29.189 -4.658 1.00 91.81 108 LEU A O 1
ATOM 849 N N . PHE A 1 109 ? -28.842 -27.308 -4.966 1.00 93.19 109 PHE A N 1
ATOM 850 C CA . PHE A 1 109 ? -29.949 -26.371 -5.056 1.00 93.19 109 PHE A CA 1
ATOM 851 C C . PHE A 1 109 ? -30.033 -25.840 -6.482 1.00 93.19 109 PHE A C 1
ATOM 853 O O . PHE A 1 109 ? -29.067 -25.284 -7.004 1.00 93.19 109 PHE A O 1
ATOM 860 N N . SER A 1 110 ? -31.199 -26.008 -7.094 1.00 92.50 110 SER A N 1
ATOM 861 C CA . SER A 1 110 ? -31.514 -25.494 -8.426 1.00 92.50 110 SER A CA 1
ATOM 862 C C . SER A 1 110 ? -32.934 -24.949 -8.413 1.00 92.50 110 SER A C 1
ATOM 864 O O . SER A 1 110 ? -33.796 -25.486 -7.717 1.00 92.50 110 SER A O 1
ATOM 866 N N . ASP A 1 111 ? -33.203 -23.911 -9.192 1.00 90.56 111 ASP A N 1
ATOM 867 C CA . ASP A 1 111 ? -34.569 -23.448 -9.434 1.00 90.56 111 ASP A CA 1
ATOM 868 C C . ASP A 1 111 ? -35.175 -24.041 -10.725 1.00 90.56 111 ASP A C 1
ATOM 870 O O . ASP A 1 111 ? -36.298 -23.725 -11.120 1.00 90.56 111 ASP A O 1
ATOM 874 N N . CYS A 1 112 ? -34.459 -24.967 -11.374 1.00 91.25 112 CYS A N 1
ATOM 875 C CA . CYS A 1 112 ? -34.951 -25.721 -12.516 1.00 91.25 112 CYS A CA 1
ATOM 876 C C . CYS A 1 112 ? -35.749 -26.949 -12.054 1.00 91.25 112 CYS A C 1
ATOM 878 O O . CYS A 1 112 ? -35.204 -28.028 -11.809 1.00 91.25 112 CYS A O 1
ATOM 880 N N . LEU A 1 113 ? -37.080 -26.827 -11.998 1.00 87.69 113 LEU A N 1
ATOM 881 C CA . LEU A 1 113 ? -37.971 -27.941 -11.631 1.00 87.69 113 LEU A CA 1
ATOM 882 C C . LEU A 1 113 ? -37.797 -29.175 -12.537 1.00 87.69 113 LEU A C 1
ATOM 884 O O . LEU A 1 113 ? -37.918 -30.313 -12.081 1.00 87.69 113 LEU A O 1
ATOM 888 N N . ASN A 1 114 ? -37.472 -28.965 -13.816 1.00 86.88 114 ASN A N 1
ATOM 889 C CA . ASN A 1 114 ? -37.212 -30.058 -14.754 1.00 86.88 114 ASN A CA 1
ATOM 890 C C . ASN A 1 114 ? -35.969 -30.870 -14.367 1.00 86.88 114 ASN A C 1
ATOM 892 O O . ASN A 1 114 ? -35.962 -32.078 -14.586 1.00 86.88 114 ASN A O 1
ATOM 896 N N . LEU A 1 115 ? -34.946 -30.240 -13.778 1.00 87.44 115 LEU A N 1
ATOM 897 C CA . LEU A 1 115 ? -33.731 -30.919 -13.321 1.00 87.44 115 LEU A CA 1
ATOM 898 C C . LEU A 1 115 ? -34.023 -31.839 -12.133 1.00 87.44 115 LEU A C 1
ATOM 900 O O . LEU A 1 115 ? -33.564 -32.980 -12.111 1.00 87.44 115 LEU A O 1
ATOM 904 N N . VAL A 1 116 ? -34.844 -31.373 -11.189 1.00 84.81 116 VAL A N 1
ATOM 905 C CA . VAL A 1 116 ? -35.283 -32.172 -10.034 1.00 84.81 116 VAL A CA 1
ATOM 906 C C . VAL A 1 116 ? -36.112 -33.371 -10.491 1.00 84.81 116 VAL A C 1
ATOM 908 O O . VAL A 1 116 ? -35.769 -34.513 -10.191 1.00 84.81 116 VAL A O 1
ATOM 911 N N . ASN A 1 117 ? -37.119 -33.140 -11.339 1.00 84.44 117 ASN A N 1
ATOM 912 C CA . ASN A 1 117 ? -37.951 -34.211 -11.895 1.00 84.44 117 ASN A CA 1
ATOM 913 C C . ASN A 1 117 ? -37.143 -35.244 -12.702 1.00 84.44 117 ASN A C 1
ATOM 915 O O . ASN A 1 117 ? -37.475 -36.431 -12.697 1.00 84.44 117 ASN A O 1
ATOM 919 N N . ALA A 1 118 ? -36.096 -34.800 -13.404 1.00 83.62 118 ALA A N 1
ATOM 920 C CA . ALA A 1 118 ? -35.233 -35.654 -14.214 1.00 83.62 118 ALA A CA 1
ATOM 921 C C . ALA A 1 118 ? -34.381 -36.630 -13.386 1.00 83.62 118 ALA A C 1
ATOM 923 O O . ALA A 1 118 ? -34.053 -37.705 -13.888 1.00 83.62 118 ALA A O 1
ATOM 924 N N . LEU A 1 119 ? -34.015 -36.260 -12.155 1.00 79.38 119 LEU A N 1
ATOM 925 C CA . LEU A 1 119 ? -33.128 -37.044 -11.286 1.00 79.38 119 LEU A CA 1
ATOM 926 C C . LEU A 1 119 ? -33.878 -37.815 -10.195 1.00 79.38 119 LEU A C 1
ATOM 928 O O . LEU A 1 119 ? -33.417 -38.880 -9.791 1.00 79.38 119 LEU A O 1
ATOM 932 N N . GLU A 1 120 ? -35.037 -37.324 -9.748 1.00 75.12 120 GLU A N 1
ATOM 933 C CA . GLU A 1 120 ? -35.871 -38.004 -8.746 1.00 75.12 120 GLU A CA 1
ATOM 934 C C . GLU A 1 120 ? -36.817 -39.055 -9.346 1.00 75.12 120 GLU A C 1
ATOM 936 O O . GLU A 1 120 ? -37.260 -39.966 -8.645 1.00 75.12 120 GLU A O 1
ATOM 941 N N . GLY A 1 121 ? -37.142 -38.967 -10.640 1.00 63.69 121 GLY A N 1
ATOM 942 C CA . GLY A 1 121 ? -38.032 -39.920 -11.300 1.00 63.69 121 GLY A CA 1
ATOM 943 C C . GLY A 1 121 ? -37.372 -40.683 -12.447 1.00 63.69 121 GLY A C 1
ATOM 944 O O . GLY A 1 121 ? -36.449 -40.202 -13.096 1.00 63.69 121 GLY A O 1
ATOM 945 N N . ASN A 1 122 ? -37.896 -41.877 -12.748 1.00 56.28 122 ASN A N 1
ATOM 946 C CA . ASN A 1 122 ? -37.521 -42.694 -13.915 1.00 56.28 122 ASN A CA 1
ATOM 947 C C . ASN A 1 122 ? -37.996 -42.058 -15.247 1.00 56.28 122 ASN A C 1
ATOM 949 O O . ASN A 1 122 ? -38.607 -42.721 -16.082 1.00 56.28 122 ASN A O 1
ATOM 953 N N . TYR A 1 123 ? -37.756 -40.760 -15.447 1.00 60.91 123 TYR A N 1
ATOM 954 C CA . TYR A 1 123 ? -38.283 -39.950 -16.548 1.00 60.91 123 TYR A CA 1
ATOM 955 C C . TYR A 1 123 ? -37.262 -39.697 -17.664 1.00 60.91 123 TYR A C 1
ATOM 957 O O . TYR A 1 123 ? -37.428 -38.751 -18.430 1.00 60.91 123 TYR A O 1
ATOM 965 N N . LEU A 1 124 ? -36.238 -40.546 -17.821 1.00 61.81 124 LEU A N 1
ATOM 966 C CA . LEU A 1 124 ? -35.271 -40.427 -18.928 1.00 61.81 124 LEU A CA 1
ATOM 967 C C . LEU A 1 124 ? -35.960 -40.389 -20.307 1.00 61.81 124 LEU A C 1
ATOM 969 O O . LEU A 1 124 ? -35.514 -39.675 -21.209 1.00 61.81 124 LEU A O 1
ATOM 973 N N . ASP A 1 125 ? -37.083 -41.097 -20.452 1.00 58.06 125 ASP A N 1
ATOM 974 C CA . ASP A 1 125 ? -37.873 -41.129 -21.687 1.00 58.06 125 ASP A CA 1
ATOM 975 C C . ASP A 1 125 ? -38.763 -39.893 -21.891 1.00 58.06 125 ASP A C 1
ATOM 977 O O . ASP A 1 125 ? -39.152 -39.610 -23.026 1.00 58.06 125 ASP A O 1
ATOM 981 N N . CYS A 1 126 ? -39.025 -39.122 -20.830 1.00 60.25 126 CYS A N 1
ATOM 982 C CA . CYS A 1 126 ? -39.885 -37.934 -20.829 1.00 60.25 126 CYS A CA 1
ATOM 983 C C . CYS A 1 126 ? -39.095 -36.614 -20.764 1.00 60.25 126 CYS A C 1
ATOM 985 O O . CYS A 1 126 ? -39.698 -35.558 -20.572 1.00 60.25 126 CYS A O 1
ATOM 987 N N . LEU A 1 127 ? -37.762 -36.659 -20.893 1.00 65.31 127 LEU A N 1
ATOM 988 C CA . LEU A 1 127 ? -36.931 -35.458 -20.828 1.00 65.31 127 LEU A CA 1
ATOM 989 C C . LEU A 1 127 ? -37.273 -34.472 -21.960 1.00 65.31 127 LEU A C 1
ATOM 991 O O . LEU A 1 127 ? -37.414 -34.907 -23.107 1.00 65.31 127 LEU A O 1
ATOM 995 N N . PRO A 1 128 ? -37.327 -33.154 -21.673 1.00 62.56 128 PRO A N 1
ATOM 996 C CA . PRO A 1 128 ? -37.584 -32.116 -22.678 1.00 62.56 128 PRO A CA 1
ATOM 997 C C . PRO A 1 128 ? -36.569 -32.124 -23.828 1.00 62.56 128 PRO A C 1
ATOM 999 O O . PRO A 1 128 ? -36.895 -31.739 -24.948 1.00 62.56 128 PRO A O 1
ATOM 1002 N N . SER A 1 129 ? -35.349 -32.595 -23.544 1.00 69.62 129 SER A N 1
ATOM 1003 C CA . SER A 1 129 ? -34.214 -32.607 -24.460 1.00 69.62 129 SER A CA 1
ATOM 1004 C C . SER A 1 129 ? -33.612 -34.000 -24.585 1.00 69.62 129 SER A C 1
ATOM 1006 O O . SER A 1 129 ? -33.186 -34.602 -23.595 1.00 69.62 129 SER A O 1
ATOM 1008 N N . TRP A 1 130 ? -33.516 -34.520 -25.812 1.00 72.38 130 TRP A N 1
ATOM 1009 C CA . TRP A 1 130 ? -32.808 -35.780 -26.065 1.00 72.38 130 TRP A CA 1
ATOM 1010 C C . TRP A 1 130 ? -31.293 -35.639 -25.853 1.00 72.38 130 TRP A C 1
ATOM 1012 O O . TRP A 1 130 ? -30.645 -36.619 -25.482 1.00 72.38 130 TRP A O 1
ATOM 1022 N N . ARG A 1 131 ? -30.740 -34.429 -26.034 1.00 75.38 131 ARG A N 1
ATOM 1023 C CA . ARG A 1 131 ? -29.316 -34.124 -25.831 1.00 75.38 131 ARG A CA 1
ATOM 1024 C C . ARG A 1 131 ? -28.923 -34.039 -24.361 1.00 75.38 131 ARG A C 1
ATOM 1026 O O . ARG A 1 131 ? -27.818 -34.445 -24.022 1.00 75.38 131 ARG A O 1
ATOM 1033 N N . ALA A 1 132 ? -29.846 -33.666 -23.475 1.00 78.94 132 ALA A N 1
ATOM 1034 C CA . ALA A 1 132 ? -29.613 -33.723 -22.032 1.00 78.94 132 ALA A CA 1
ATOM 1035 C C . ALA A 1 132 ? -29.622 -35.160 -21.463 1.00 78.94 132 ALA A C 1
ATOM 1037 O O . ALA A 1 132 ? -29.112 -35.385 -20.367 1.00 78.94 132 ALA A O 1
ATOM 1038 N N . ARG A 1 133 ? -30.152 -36.166 -22.186 1.00 79.81 133 ARG A N 1
ATOM 1039 C CA . ARG A 1 133 ? -30.268 -37.557 -21.685 1.00 79.81 133 ARG A CA 1
ATOM 1040 C C . ARG A 1 133 ? -28.939 -38.154 -21.201 1.00 79.81 133 ARG A C 1
ATOM 1042 O O . ARG A 1 133 ? -28.928 -38.706 -20.103 1.00 79.81 133 ARG A O 1
ATOM 1049 N N . PRO A 1 134 ? -27.814 -38.058 -21.941 1.00 76.12 134 PRO A N 1
ATOM 1050 C CA . PRO A 1 134 ? -26.532 -38.582 -21.475 1.00 76.12 134 PRO A CA 1
ATOM 1051 C C . PRO A 1 134 ? -25.995 -37.819 -20.258 1.00 76.12 134 PRO A C 1
ATOM 1053 O O . PRO A 1 134 ? -25.350 -38.421 -19.403 1.00 76.12 134 PRO A O 1
ATOM 1056 N N . VAL A 1 135 ? -26.263 -36.510 -20.172 1.00 80.31 135 VAL A N 1
ATOM 1057 C CA . VAL A 1 135 ? -25.856 -35.658 -19.044 1.00 80.31 135 VAL A CA 1
ATOM 1058 C C . VAL A 1 135 ? -26.593 -36.098 -17.779 1.00 80.31 135 VAL A C 1
ATOM 1060 O O . VAL A 1 135 ? -25.952 -36.467 -16.796 1.00 80.31 135 VAL A O 1
ATOM 1063 N N . VAL A 1 136 ? -27.924 -36.185 -17.850 1.00 82.56 136 VAL A N 1
ATOM 1064 C CA . VAL A 1 136 ? -28.786 -36.649 -16.754 1.00 82.56 136 VAL A CA 1
ATOM 1065 C C . VAL A 1 136 ? -28.463 -38.092 -16.360 1.00 82.56 136 VAL A C 1
ATOM 1067 O O . VAL A 1 136 ? -28.389 -38.394 -15.174 1.00 82.56 136 VAL A O 1
ATOM 1070 N N . ALA A 1 137 ? -28.196 -38.987 -17.318 1.00 80.06 137 ALA A N 1
ATOM 1071 C CA . ALA A 1 137 ? -27.827 -40.373 -17.019 1.00 80.06 137 ALA A CA 1
ATOM 1072 C C . ALA A 1 137 ? -26.513 -40.478 -16.222 1.00 80.06 137 ALA A C 1
ATOM 1074 O O . ALA A 1 137 ? -26.428 -41.279 -15.292 1.00 80.06 137 ALA A O 1
ATOM 1075 N N . ARG A 1 138 ? -25.501 -39.655 -16.540 1.00 79.62 138 ARG A N 1
ATOM 1076 C CA . ARG A 1 138 ? -24.255 -39.577 -15.753 1.00 79.62 138 ARG A CA 1
ATOM 1077 C C . ARG A 1 138 ? -24.509 -39.026 -14.352 1.00 79.62 138 ARG A C 1
ATOM 1079 O O . ARG A 1 138 ? -24.007 -39.581 -13.382 1.00 79.62 138 ARG A O 1
ATOM 1086 N N . MET A 1 139 ? -25.321 -37.978 -14.232 1.00 85.44 139 MET A N 1
ATOM 1087 C CA . MET A 1 139 ? -25.698 -37.431 -12.926 1.00 85.44 139 MET A CA 1
ATOM 1088 C C . MET A 1 139 ? -26.443 -38.469 -12.077 1.00 85.44 139 MET A C 1
ATOM 1090 O O . MET A 1 139 ? -26.106 -38.656 -10.913 1.00 85.44 139 MET A O 1
ATOM 1094 N N . ALA A 1 140 ? -27.381 -39.219 -12.661 1.00 83.88 140 ALA A N 1
ATOM 1095 C CA . ALA A 1 140 ? -28.103 -40.285 -11.970 1.00 83.88 140 ALA A CA 1
ATOM 1096 C C . ALA A 1 140 ? -27.162 -41.373 -11.418 1.00 83.88 140 ALA A C 1
ATOM 1098 O O . ALA A 1 140 ? -27.397 -41.881 -10.324 1.00 83.88 140 ALA A O 1
ATOM 1099 N N . GLN A 1 141 ? -26.065 -41.694 -12.116 1.00 81.62 141 GLN A N 1
ATOM 1100 C CA . GLN A 1 141 ? -25.035 -42.601 -11.591 1.00 81.62 141 GLN A CA 1
ATOM 1101 C C . GLN A 1 141 ? -24.347 -42.026 -10.345 1.00 81.62 141 GLN A C 1
ATOM 1103 O O . GLN A 1 141 ? -24.140 -42.759 -9.382 1.00 81.62 141 GLN A O 1
ATOM 1108 N N . VAL A 1 142 ? -24.034 -40.726 -10.329 1.00 80.88 142 VAL A N 1
ATOM 1109 C CA . VAL A 1 142 ? -23.456 -40.049 -9.150 1.00 80.88 142 VAL A CA 1
ATOM 1110 C C . VAL A 1 142 ? -24.445 -40.052 -7.982 1.00 80.88 142 VAL A C 1
ATOM 1112 O O . VAL A 1 142 ? -24.065 -40.363 -6.855 1.00 80.88 142 VAL A O 1
ATOM 1115 N N . PHE A 1 143 ? -25.728 -39.793 -8.247 1.00 83.50 143 PHE A N 1
ATOM 1116 C CA . PHE A 1 143 ? -26.778 -39.863 -7.227 1.00 83.50 143 PHE A CA 1
ATOM 1117 C C . PHE A 1 143 ? -26.932 -41.275 -6.651 1.00 83.50 143 PHE A C 1
ATOM 1119 O O . PHE A 1 143 ? -27.013 -41.438 -5.437 1.00 83.50 143 PHE A O 1
ATOM 1126 N N . GLN A 1 144 ? -26.882 -42.310 -7.494 1.00 83.94 144 GLN A N 1
ATOM 1127 C CA . GLN A 1 144 ? -26.894 -43.705 -7.044 1.00 83.94 144 GLN A CA 1
ATOM 1128 C C . GLN A 1 144 ? -25.653 -44.069 -6.216 1.00 83.94 144 GLN A C 1
ATOM 1130 O O . GLN A 1 144 ? -25.770 -44.825 -5.254 1.00 83.94 144 GLN A O 1
ATOM 1135 N N . GLN A 1 145 ? -24.477 -43.538 -6.566 1.00 81.69 145 GLN A N 1
ATOM 1136 C CA . GLN A 1 145 ? -23.235 -43.765 -5.820 1.00 81.69 145 GLN A CA 1
ATOM 1137 C C . GLN A 1 145 ? -23.249 -43.100 -4.439 1.00 81.69 145 GLN A C 1
ATOM 1139 O O . GLN A 1 145 ? -22.757 -43.689 -3.478 1.00 81.69 145 GLN A O 1
ATOM 1144 N N . LEU A 1 146 ? -23.792 -41.884 -4.334 1.00 80.06 146 LEU A N 1
ATOM 1145 C CA . LEU A 1 146 ? -23.850 -41.130 -3.078 1.00 80.06 146 LEU A CA 1
ATOM 1146 C C . LEU A 1 146 ? -25.041 -41.534 -2.191 1.00 80.06 146 LEU A C 1
ATOM 1148 O O . LEU A 1 146 ? -24.972 -41.357 -0.971 1.00 80.06 146 LEU A O 1
ATOM 1152 N N . GLY A 1 147 ? -26.104 -42.099 -2.772 1.00 84.50 147 GLY A N 1
ATOM 1153 C CA . GLY A 1 147 ? -27.293 -42.562 -2.053 1.00 84.50 147 GLY A CA 1
ATOM 1154 C C . GLY A 1 147 ? -27.887 -41.466 -1.167 1.00 84.50 147 GLY A C 1
ATOM 1155 O O . GLY A 1 147 ? -28.001 -40.316 -1.581 1.00 84.50 147 GLY A O 1
ATOM 1156 N N . ASP A 1 148 ? -28.169 -41.795 0.095 1.00 84.06 148 ASP A N 1
ATOM 1157 C CA . ASP A 1 148 ? -28.716 -40.856 1.091 1.00 84.06 148 ASP A CA 1
ATOM 1158 C C . ASP A 1 148 ? -27.760 -39.699 1.461 1.00 84.06 148 ASP A C 1
ATOM 1160 O O . ASP A 1 148 ? -28.105 -38.819 2.254 1.00 84.06 148 ASP A O 1
ATOM 1164 N N . SER A 1 149 ? -26.535 -39.693 0.921 1.00 83.50 149 SER A N 1
ATOM 1165 C CA . SER A 1 149 ? -25.565 -38.617 1.131 1.00 83.50 149 SER A CA 1
ATOM 1166 C C . SER A 1 149 ? -25.747 -37.453 0.165 1.00 83.50 149 SER A C 1
ATOM 1168 O O . SER A 1 149 ? -25.074 -36.449 0.353 1.00 83.50 149 SER A O 1
ATOM 1170 N N . ILE A 1 150 ? -26.623 -37.532 -0.840 1.00 88.00 150 ILE A N 1
ATOM 1171 C CA . ILE A 1 150 ? -26.927 -36.403 -1.724 1.00 88.00 150 ILE A CA 1
ATOM 1172 C C . ILE A 1 150 ? -28.418 -36.081 -1.728 1.00 88.00 150 ILE A C 1
ATOM 1174 O O . ILE A 1 150 ? -29.265 -36.965 -1.802 1.00 88.00 150 ILE A O 1
ATOM 1178 N N . LEU A 1 151 ? -28.729 -34.791 -1.667 1.00 88.81 151 LEU A N 1
ATOM 1179 C CA . LEU A 1 151 ? -30.074 -34.255 -1.802 1.00 88.81 151 LEU A CA 1
ATOM 1180 C C . LEU A 1 151 ? -30.082 -33.206 -2.912 1.00 88.81 151 LEU A C 1
ATOM 1182 O O . LEU A 1 151 ? -29.276 -32.278 -2.883 1.00 88.81 151 LEU A O 1
ATOM 1186 N N . LEU A 1 152 ? -31.007 -33.339 -3.859 1.00 89.12 152 LEU A N 1
ATOM 1187 C CA . LEU A 1 152 ? -31.344 -32.289 -4.815 1.00 89.12 152 LEU A CA 1
ATOM 1188 C C . LEU A 1 152 ? -32.623 -31.603 -4.349 1.00 89.12 152 LEU A C 1
ATOM 1190 O O . LEU A 1 152 ? -33.611 -32.273 -4.079 1.00 89.12 152 LEU A O 1
ATOM 1194 N N . GLN A 1 153 ? -32.608 -30.280 -4.246 1.00 89.25 153 GLN A N 1
ATOM 1195 C CA . GLN A 1 153 ? -33.757 -29.508 -3.804 1.00 89.25 153 GLN A CA 1
ATOM 1196 C C . GLN A 1 153 ? -34.103 -28.416 -4.815 1.00 89.25 153 GLN A C 1
ATOM 1198 O O . GLN A 1 153 ? -33.262 -27.591 -5.177 1.00 89.25 153 GLN A O 1
ATOM 1203 N N . HIS A 1 154 ? -35.375 -28.389 -5.221 1.00 92.06 154 HIS A N 1
ATOM 1204 C CA . HIS A 1 154 ? -35.939 -27.263 -5.954 1.00 92.06 154 HIS A CA 1
ATOM 1205 C C . HIS A 1 154 ? -36.097 -26.059 -5.017 1.00 92.06 154 HIS A C 1
ATOM 1207 O O . HIS A 1 154 ? -36.749 -26.167 -3.973 1.00 92.06 154 HIS A O 1
ATOM 1213 N N . VAL A 1 155 ? -35.532 -24.913 -5.389 1.00 89.44 155 VAL A N 1
ATOM 1214 C CA . VAL A 1 155 ? -35.610 -23.655 -4.627 1.00 89.44 155 VAL A CA 1
ATOM 1215 C C . VAL A 1 155 ? -36.065 -22.498 -5.517 1.00 89.44 155 VAL A C 1
ATOM 1217 O O . VAL A 1 155 ? -36.256 -22.675 -6.715 1.00 89.44 155 VAL A O 1
ATOM 1220 N N . THR A 1 156 ? -36.307 -21.316 -4.946 1.00 88.12 156 THR A N 1
ATOM 1221 C CA . THR A 1 156 ? -36.666 -20.137 -5.751 1.00 88.12 156 THR A CA 1
ATOM 1222 C C . THR A 1 156 ? -35.430 -19.533 -6.426 1.00 88.12 156 THR A C 1
ATOM 1224 O O . THR A 1 156 ? -34.308 -19.728 -5.952 1.00 88.12 156 THR A O 1
ATOM 1227 N N . ARG A 1 157 ? -35.625 -18.754 -7.501 1.00 83.00 157 ARG A N 1
ATOM 1228 C CA . ARG A 1 157 ? -34.537 -18.042 -8.200 1.00 83.00 157 ARG A CA 1
ATOM 1229 C C . ARG A 1 157 ? -33.731 -17.161 -7.240 1.00 83.00 157 ARG A C 1
ATOM 1231 O O . ARG A 1 157 ? -32.511 -17.125 -7.334 1.00 83.00 157 ARG A O 1
ATOM 1238 N N . GLU A 1 158 ? -34.384 -16.522 -6.266 1.00 78.50 158 GLU A N 1
ATOM 1239 C CA . GLU A 1 158 ? -33.718 -15.686 -5.259 1.00 78.50 158 GLU A CA 1
ATOM 1240 C C . GLU A 1 158 ? -32.733 -16.486 -4.389 1.00 78.50 158 GLU A C 1
ATOM 1242 O O . GLU A 1 158 ? -31.699 -15.957 -3.983 1.00 78.50 158 GLU A O 1
ATOM 1247 N N . ALA A 1 159 ? -33.012 -17.768 -4.125 1.00 71.88 159 ALA A N 1
ATOM 1248 C CA . ALA A 1 159 ? -32.137 -18.633 -3.332 1.00 71.88 159 ALA A CA 1
ATOM 1249 C C . ALA A 1 159 ? -30.867 -19.066 -4.091 1.00 71.88 159 ALA A C 1
ATOM 1251 O O . ALA A 1 159 ? -29.853 -19.370 -3.462 1.00 71.88 159 ALA A O 1
ATOM 1252 N N . VAL A 1 160 ? -30.900 -19.060 -5.428 1.00 84.12 160 VAL A N 1
ATOM 1253 C CA . VAL A 1 160 ? -29.753 -19.358 -6.312 1.00 84.12 160 VAL A CA 1
ATOM 1254 C C . VAL A 1 160 ? -29.239 -18.119 -7.052 1.00 84.12 160 VAL A C 1
ATOM 1256 O O . VAL A 1 160 ? -28.419 -18.243 -7.961 1.00 84.12 160 VAL A O 1
ATOM 1259 N N . GLN A 1 161 ? -29.641 -16.914 -6.629 1.00 77.38 161 GLN A N 1
ATOM 1260 C CA . GLN A 1 161 ? -29.267 -15.646 -7.268 1.00 77.38 161 GLN A CA 1
ATOM 1261 C C . GLN A 1 161 ? -27.754 -15.504 -7.534 1.00 77.38 161 GLN A C 1
ATOM 1263 O O . GLN A 1 161 ? -27.385 -15.059 -8.619 1.00 77.38 161 GLN A O 1
ATOM 1268 N N . PRO A 1 162 ? -26.846 -15.933 -6.633 1.00 69.50 162 PRO A N 1
ATOM 1269 C CA . PRO A 1 162 ? -25.415 -15.861 -6.916 1.00 69.50 162 PRO A CA 1
ATOM 1270 C C . PRO A 1 162 ? -24.975 -16.709 -8.123 1.00 69.50 162 PRO A C 1
ATOM 1272 O O . PRO A 1 162 ? -24.115 -16.275 -8.890 1.00 69.50 162 PRO A O 1
ATOM 1275 N N . ALA A 1 163 ? -25.554 -17.901 -8.313 1.00 72.44 163 ALA A N 1
ATOM 1276 C CA . ALA A 1 163 ? -25.291 -18.730 -9.491 1.00 72.44 163 ALA A CA 1
ATOM 1277 C C . ALA A 1 163 ? -25.944 -18.119 -10.742 1.00 72.44 163 ALA A C 1
ATOM 1279 O O . ALA A 1 163 ? -25.328 -18.108 -11.806 1.00 72.44 163 ALA A O 1
ATOM 1280 N N . HIS A 1 164 ? -27.124 -17.510 -10.595 1.00 82.50 164 HIS A N 1
ATOM 1281 C CA . HIS A 1 164 ? -27.806 -16.788 -11.671 1.00 82.50 164 HIS A CA 1
ATOM 1282 C C . HIS A 1 164 ? -26.994 -15.633 -12.244 1.00 82.50 164 HIS A C 1
ATOM 1284 O O . HIS A 1 164 ? -26.839 -15.491 -13.464 1.00 82.50 164 HIS A O 1
ATOM 1290 N N . ASP A 1 165 ? -26.471 -14.788 -11.361 1.00 71.81 165 ASP A N 1
ATOM 1291 C CA . ASP A 1 165 ? -25.680 -13.628 -11.749 1.00 71.81 165 ASP A CA 1
ATOM 1292 C C . ASP A 1 165 ? -24.395 -14.078 -12.447 1.00 71.81 165 ASP A C 1
ATOM 1294 O O . ASP A 1 165 ? -24.022 -13.523 -13.484 1.00 71.81 165 ASP A O 1
ATOM 1298 N N . LEU A 1 166 ? -23.766 -15.141 -11.935 1.00 70.19 166 LEU A N 1
ATOM 1299 C CA . LEU A 1 166 ? -22.563 -15.732 -12.511 1.00 70.19 166 LEU A CA 1
ATOM 1300 C C . LEU A 1 166 ? -22.819 -16.343 -13.897 1.00 70.19 166 LEU A C 1
ATOM 1302 O O . LEU A 1 166 ? -22.051 -16.089 -14.825 1.00 70.19 166 LEU A O 1
ATOM 1306 N N . ALA A 1 167 ? -23.919 -17.077 -14.073 1.00 78.19 167 ALA A N 1
ATOM 1307 C CA . ALA A 1 167 ? -24.318 -17.642 -15.360 1.00 78.19 167 ALA A CA 1
ATOM 1308 C C . ALA A 1 167 ? -24.579 -16.542 -16.400 1.00 78.19 167 ALA A C 1
ATOM 1310 O O . ALA A 1 167 ? -24.103 -16.616 -17.536 1.00 78.19 167 ALA A O 1
ATOM 1311 N N . ASN A 1 168 ? -25.297 -15.482 -16.017 1.00 81.31 168 ASN A N 1
ATOM 1312 C CA . ASN A 1 168 ? -25.537 -14.335 -16.893 1.00 81.31 168 ASN A CA 1
ATOM 1313 C C . ASN A 1 168 ? -24.254 -13.583 -17.240 1.00 81.31 168 ASN A C 1
ATOM 1315 O O . ASN A 1 168 ? -24.105 -13.113 -18.371 1.00 81.31 168 ASN A O 1
ATOM 1319 N N . HIS A 1 169 ? -23.343 -13.444 -16.278 1.00 73.19 169 HIS A N 1
ATOM 1320 C CA . HIS A 1 169 ? -22.053 -12.811 -16.498 1.00 73.19 169 HIS A CA 1
ATOM 1321 C C . HIS A 1 169 ? -21.219 -13.607 -17.508 1.00 73.19 169 HIS A C 1
ATOM 1323 O O . HIS A 1 169 ? -20.769 -13.031 -18.502 1.00 73.19 169 HIS A O 1
ATOM 1329 N N . ALA A 1 170 ? -21.106 -14.926 -17.311 1.00 70.88 170 ALA A N 1
ATOM 1330 C CA . ALA A 1 170 ? -20.359 -15.821 -18.188 1.00 70.88 170 ALA A CA 1
ATOM 1331 C C . ALA A 1 170 ? -20.851 -15.738 -19.641 1.00 70.88 170 ALA A C 1
ATOM 1333 O O . ALA A 1 170 ? -20.054 -15.478 -20.541 1.00 70.88 170 ALA A O 1
ATOM 1334 N N . ARG A 1 171 ? -22.175 -15.819 -19.856 1.00 84.31 171 ARG A N 1
ATOM 1335 C CA . ARG A 1 171 ? -22.801 -15.703 -21.187 1.00 84.31 171 ARG A CA 1
ATOM 1336 C C . ARG A 1 171 ? -22.556 -14.355 -21.865 1.00 84.31 171 ARG A C 1
ATOM 1338 O O . ARG A 1 171 ? -22.467 -14.275 -23.088 1.00 84.31 171 ARG A O 1
ATOM 1345 N N . ARG A 1 172 ? -22.528 -13.250 -21.113 1.00 78.88 172 ARG A N 1
ATOM 1346 C CA . ARG A 1 172 ? -22.373 -11.906 -21.702 1.00 78.88 172 ARG A CA 1
ATOM 1347 C C . ARG A 1 172 ? -20.927 -11.592 -22.070 1.00 78.88 172 ARG A C 1
ATOM 1349 O O . ARG A 1 172 ? -20.715 -10.786 -22.971 1.00 78.88 172 ARG A O 1
ATOM 1356 N N . ARG A 1 173 ? -19.956 -12.180 -21.368 1.00 69.56 173 ARG A N 1
ATOM 1357 C CA . ARG A 1 173 ? -18.548 -11.767 -21.427 1.00 69.56 173 ARG A CA 1
ATOM 1358 C C . ARG A 1 173 ? -17.615 -12.691 -22.207 1.00 69.56 173 ARG A C 1
ATOM 1360 O O . ARG A 1 173 ? -16.446 -12.338 -22.308 1.00 69.56 173 ARG A O 1
ATOM 1367 N N . GLY A 1 174 ? -18.072 -13.799 -22.796 1.00 56.78 174 GLY A N 1
ATOM 1368 C CA . GLY A 1 174 ? -17.152 -14.665 -23.546 1.00 56.78 174 GLY A CA 1
ATOM 1369 C C . GLY A 1 174 ? -16.301 -15.552 -22.643 1.00 56.78 174 GLY A C 1
ATOM 1370 O O . GLY A 1 174 ? -15.184 -15.888 -23.023 1.00 56.78 174 GLY A O 1
ATOM 1371 N N . MET A 1 175 ? -16.750 -15.858 -21.419 1.00 51.81 175 MET A N 1
ATOM 1372 C CA . MET A 1 175 ? -15.903 -16.557 -20.446 1.00 51.81 175 MET A CA 1
ATOM 1373 C C . MET A 1 175 ? -15.751 -18.039 -20.806 1.00 51.81 175 MET A C 1
ATOM 1375 O O . MET A 1 175 ? -16.627 -18.843 -20.502 1.00 51.81 175 MET A O 1
ATOM 1379 N N . SER A 1 176 ? -14.625 -18.431 -21.400 1.00 43.34 176 SER A N 1
ATOM 1380 C CA . SER A 1 176 ? -14.232 -19.841 -21.500 1.00 43.34 176 SER A CA 1
ATOM 1381 C C . SER A 1 176 ? -13.531 -20.287 -20.214 1.00 43.34 176 SER A C 1
ATOM 1383 O O . SER A 1 176 ? -12.653 -19.567 -19.747 1.00 43.34 176 SER A O 1
ATOM 1385 N N . TYR A 1 177 ? -13.908 -21.456 -19.678 1.00 36.56 177 TYR A N 1
ATOM 1386 C CA . TYR A 1 177 ? -13.268 -22.200 -18.575 1.00 36.56 177 TYR A CA 1
ATOM 1387 C C . TYR A 1 177 ? -12.214 -21.409 -17.772 1.00 36.56 177 TYR A C 1
ATOM 1389 O O . TYR A 1 177 ? -11.012 -21.574 -17.966 1.00 36.56 177 TYR A O 1
ATOM 1397 N N . GLN A 1 178 ? -12.657 -20.567 -16.834 1.00 35.72 178 GLN A N 1
ATOM 1398 C CA . GLN A 1 178 ? -11.792 -20.096 -15.752 1.00 35.72 178 GLN A CA 1
ATOM 1399 C C . GLN A 1 178 ? -12.002 -21.004 -14.546 1.00 35.72 178 GLN A C 1
ATOM 1401 O O . GLN A 1 178 ? -12.670 -20.669 -13.569 1.00 35.72 178 GLN A O 1
ATOM 1406 N N . GLY A 1 179 ? -11.435 -22.206 -14.634 1.00 31.27 179 GLY A N 1
ATOM 1407 C CA . GLY A 1 179 ? -11.108 -22.946 -13.433 1.00 31.27 179 GLY A CA 1
ATOM 1408 C C . GLY A 1 179 ? -10.040 -22.163 -12.679 1.00 31.27 179 GLY A C 1
ATOM 1409 O O . GLY A 1 179 ? -8.889 -22.147 -13.099 1.00 31.27 179 GLY A O 1
ATOM 1410 N N . ILE A 1 180 ? -10.396 -21.563 -11.546 1.00 32.84 180 ILE A N 1
ATOM 1411 C CA . ILE A 1 180 ? -9.437 -21.430 -10.450 1.00 32.84 180 ILE A CA 1
ATOM 1412 C C . ILE A 1 180 ? -9.708 -22.612 -9.516 1.00 32.84 180 ILE A C 1
ATOM 1414 O O . ILE A 1 180 ? -10.532 -22.503 -8.602 1.00 32.84 180 ILE A O 1
ATOM 1418 N N . PRO A 1 181 ? -9.063 -23.775 -9.714 1.00 31.52 181 PRO A N 1
ATOM 1419 C CA . PRO A 1 181 ? -8.989 -24.755 -8.657 1.00 31.52 181 PRO A CA 1
ATOM 1420 C C . PRO A 1 181 ? -8.014 -24.214 -7.609 1.00 31.52 181 PRO A C 1
ATOM 1422 O O . PRO A 1 181 ? -6.813 -24.443 -7.684 1.00 31.52 181 PRO A O 1
ATOM 1425 N N . VAL A 1 182 ? -8.536 -23.559 -6.570 1.00 34.00 182 VAL A N 1
ATOM 1426 C CA . VAL A 1 182 ? -7.771 -23.360 -5.321 1.00 34.00 182 VAL A CA 1
ATOM 1427 C C . VAL A 1 182 ? -7.442 -24.727 -4.674 1.00 34.00 182 VAL A C 1
ATOM 1429 O O . VAL A 1 182 ? -6.571 -24.828 -3.818 1.00 34.00 182 VAL A O 1
ATOM 1432 N N . ALA A 1 183 ? -8.092 -25.813 -5.114 1.00 28.94 183 ALA A N 1
ATOM 1433 C CA . ALA A 1 183 ? -7.934 -27.155 -4.558 1.00 28.94 183 ALA A CA 1
ATOM 1434 C C . ALA A 1 183 ? -6.800 -28.007 -5.170 1.00 28.94 183 ALA A C 1
ATOM 1436 O O . ALA A 1 183 ? -6.327 -28.911 -4.491 1.00 28.94 183 ALA A O 1
ATOM 1437 N N . SER A 1 184 ? -6.285 -27.721 -6.375 1.00 28.47 184 SER A N 1
ATOM 1438 C CA . SER A 1 184 ? -5.206 -28.549 -6.963 1.00 28.47 184 SER A CA 1
ATOM 1439 C C . SER A 1 184 ? -3.782 -28.105 -6.607 1.00 28.47 184 SER A C 1
ATOM 1441 O O . SER A 1 184 ? -2.832 -28.731 -7.062 1.00 28.47 184 SER A O 1
ATOM 1443 N N . ILE A 1 185 ? -3.599 -27.090 -5.754 1.00 34.59 185 ILE A N 1
ATOM 1444 C CA . ILE A 1 185 ? -2.259 -26.672 -5.286 1.00 34.59 185 ILE A CA 1
ATOM 1445 C C . ILE A 1 185 ? -1.928 -27.201 -3.880 1.00 34.59 185 ILE A C 1
ATOM 1447 O O . ILE A 1 185 ? -0.774 -27.211 -3.461 1.00 34.59 185 ILE A O 1
ATOM 1451 N N . MET A 1 186 ? -2.891 -27.815 -3.187 1.00 30.72 186 MET A N 1
ATOM 1452 C CA . MET A 1 186 ? -2.634 -28.408 -1.868 1.00 30.72 186 MET A CA 1
ATOM 1453 C C . MET A 1 186 ? -2.190 -29.881 -1.890 1.00 30.72 186 MET A C 1
ATOM 1455 O O . MET A 1 186 ? -1.725 -30.375 -0.863 1.00 30.72 186 MET A O 1
ATOM 1459 N N . ALA A 1 187 ? -2.274 -30.586 -3.025 1.00 27.23 187 ALA A N 1
ATOM 1460 C CA . ALA A 1 187 ? -2.040 -32.035 -3.059 1.00 27.23 187 ALA A CA 1
ATOM 1461 C C . ALA A 1 187 ? -0.606 -32.483 -3.422 1.00 27.23 187 ALA A C 1
ATOM 1463 O O . ALA A 1 187 ? -0.264 -33.624 -3.128 1.00 27.23 187 ALA A O 1
ATOM 1464 N N . GLU A 1 188 ? 0.267 -31.631 -3.980 1.00 28.44 188 GLU A N 1
ATOM 1465 C CA . GLU A 1 188 ? 1.610 -32.081 -4.418 1.00 28.44 188 GLU A CA 1
ATOM 1466 C C . GLU A 1 188 ? 2.808 -31.554 -3.610 1.00 28.44 188 GLU A C 1
ATOM 1468 O O . GLU A 1 188 ? 3.924 -32.008 -3.842 1.00 28.44 188 GLU A O 1
ATOM 1473 N N . HIS A 1 189 ? 2.626 -30.673 -2.618 1.00 29.55 189 HIS A N 1
ATOM 1474 C CA . HIS A 1 189 ? 3.769 -30.121 -1.862 1.00 29.55 189 HIS A CA 1
ATOM 1475 C C . HIS A 1 189 ? 3.693 -30.214 -0.333 1.00 29.55 189 HIS A C 1
ATOM 1477 O O . HIS A 1 189 ? 4.507 -29.590 0.336 1.00 29.55 189 HIS A O 1
ATOM 1483 N N . GLY A 1 190 ? 2.811 -31.032 0.253 1.00 26.50 190 GLY A N 1
ATOM 1484 C CA . GLY A 1 190 ? 2.951 -31.444 1.662 1.00 26.50 190 GLY A CA 1
ATOM 1485 C C . GLY A 1 190 ? 3.056 -30.302 2.688 1.00 26.50 190 GLY A C 1
ATOM 1486 O O . GLY A 1 190 ? 3.782 -30.433 3.672 1.00 26.50 190 GLY A O 1
ATOM 1487 N N . ILE A 1 191 ? 2.349 -29.187 2.477 1.00 26.14 191 ILE A N 1
ATOM 1488 C CA . ILE A 1 191 ? 2.285 -28.076 3.436 1.00 26.14 191 ILE A CA 1
ATOM 1489 C C . ILE A 1 191 ? 0.885 -28.054 4.050 1.00 26.14 191 ILE A C 1
ATOM 1491 O O . ILE A 1 191 ? -0.062 -27.505 3.494 1.00 26.14 191 ILE A O 1
ATOM 1495 N N . GLY A 1 192 ? 0.754 -28.663 5.227 1.00 22.88 192 GLY A N 1
ATOM 1496 C CA . GLY A 1 192 ? -0.414 -28.482 6.079 1.00 22.88 192 GLY A CA 1
ATOM 1497 C C . GLY A 1 192 ? -0.448 -27.059 6.638 1.00 22.88 192 GLY A C 1
ATOM 1498 O O . GLY A 1 192 ? 0.304 -26.729 7.553 1.00 22.88 192 GLY A O 1
ATOM 1499 N N . MET A 1 193 ? -1.336 -26.217 6.112 1.00 24.28 193 MET A N 1
ATOM 1500 C CA . MET A 1 193 ? -1.788 -24.993 6.776 1.00 24.28 193 MET A CA 1
ATOM 1501 C C . MET A 1 193 ? -3.309 -25.046 6.886 1.00 24.28 193 MET A C 1
ATOM 1503 O O . MET A 1 193 ? -4.027 -24.671 5.965 1.00 24.28 193 MET A O 1
ATOM 1507 N N . SER A 1 194 ? -3.825 -25.513 8.021 1.00 23.03 194 SER A N 1
ATOM 1508 C CA . SER A 1 194 ? -5.246 -25.357 8.315 1.00 23.03 194 SER A CA 1
ATOM 1509 C C . SER A 1 194 ? -5.505 -23.888 8.647 1.00 23.03 194 SER A C 1
ATOM 1511 O O . SER A 1 194 ? -4.999 -23.403 9.650 1.00 23.03 194 SER A O 1
ATOM 1513 N N . ILE A 1 195 ? -6.268 -23.164 7.838 1.00 26.05 195 ILE A N 1
ATOM 1514 C CA . ILE A 1 195 ? -6.728 -21.822 8.202 1.00 26.05 195 ILE A CA 1
ATOM 1515 C C . ILE A 1 195 ? -7.953 -22.001 9.102 1.00 26.05 195 ILE A C 1
ATOM 1517 O O . ILE A 1 195 ? -9.010 -22.425 8.640 1.00 26.05 195 ILE A O 1
ATOM 1521 N N . ASP A 1 196 ? -7.816 -21.706 10.394 1.00 22.78 196 ASP A N 1
ATOM 1522 C CA . ASP A 1 196 ? -8.950 -21.656 11.326 1.00 22.78 196 ASP A CA 1
ATOM 1523 C C . ASP A 1 196 ? -9.811 -20.416 11.034 1.00 22.78 196 ASP A C 1
ATOM 1525 O O . ASP A 1 196 ? -9.603 -19.336 11.587 1.00 22.78 196 ASP A O 1
ATOM 1529 N N . VAL A 1 197 ? -10.775 -20.552 10.116 1.00 28.75 197 VAL A N 1
ATOM 1530 C CA . VAL A 1 197 ? -11.795 -19.529 9.822 1.00 28.75 197 VAL A CA 1
ATOM 1531 C C . VAL A 1 197 ? -12.925 -19.630 10.854 1.00 28.75 197 VAL A C 1
ATOM 1533 O O . VAL A 1 197 ? -14.086 -19.890 10.542 1.00 28.75 197 VAL A O 1
ATOM 1536 N N . ARG A 1 198 ? -12.609 -19.406 12.131 1.00 24.97 198 ARG A N 1
ATOM 1537 C CA . ARG A 1 198 ? -13.622 -19.082 13.144 1.00 24.97 198 ARG A CA 1
ATOM 1538 C C . ARG A 1 198 ? -13.911 -17.585 13.107 1.00 24.97 198 ARG A C 1
ATOM 1540 O O . ARG A 1 198 ? -13.354 -16.839 13.900 1.00 24.97 198 ARG A O 1
ATOM 1547 N N . SER A 1 199 ? -14.786 -17.159 12.191 1.00 28.06 199 SER A N 1
ATOM 1548 C CA . SER A 1 199 ? -15.760 -16.060 12.379 1.00 28.06 199 SER A CA 1
ATOM 1549 C C . SER A 1 199 ? -16.401 -15.655 11.044 1.00 28.06 199 SER A C 1
ATOM 1551 O O . SER A 1 199 ? -16.112 -14.597 10.491 1.00 28.06 199 SER A O 1
ATOM 1553 N N . THR A 1 200 ? -17.347 -16.445 10.536 1.00 30.73 200 THR A N 1
ATOM 1554 C CA . THR A 1 200 ? -18.381 -15.921 9.629 1.00 30.73 200 THR A CA 1
ATOM 1555 C C . THR A 1 200 ? -19.403 -15.134 10.450 1.00 30.73 200 THR A C 1
ATOM 1557 O O . THR A 1 200 ? -20.488 -15.621 10.762 1.00 30.73 200 THR A O 1
ATOM 1560 N N . LYS A 1 201 ? -19.031 -13.918 10.853 1.00 30.97 201 LYS A N 1
ATOM 1561 C CA . LYS A 1 201 ? -19.954 -12.881 11.324 1.00 30.97 201 LYS A CA 1
ATOM 1562 C C . LYS A 1 201 ? -19.418 -11.540 10.831 1.00 30.97 201 LYS A C 1
ATOM 1564 O O . LYS A 1 201 ? -18.407 -11.095 11.345 1.00 30.97 201 LYS A O 1
ATOM 1569 N N . SER A 1 202 ? -20.126 -10.926 9.879 1.00 34.62 202 SER A N 1
ATOM 1570 C CA . SER A 1 202 ? -19.887 -9.579 9.335 1.00 34.62 202 SER A CA 1
ATOM 1571 C C . SER A 1 202 ? -18.577 -9.402 8.547 1.00 34.62 202 SER A C 1
ATOM 1573 O O . SER A 1 202 ? -17.479 -9.512 9.084 1.00 34.62 202 SER A O 1
ATOM 1575 N N . LEU A 1 203 ? -18.688 -9.064 7.259 1.00 49.16 203 LEU A N 1
ATOM 1576 C CA . LEU A 1 203 ? -17.625 -8.390 6.508 1.00 49.16 203 LEU A CA 1
ATOM 1577 C C . LEU A 1 203 ? -17.347 -7.055 7.225 1.00 49.16 203 LEU A C 1
ATOM 1579 O O . LEU A 1 203 ? -18.053 -6.067 7.042 1.00 49.16 203 LEU A O 1
ATOM 1583 N N . HIS A 1 204 ? -16.406 -7.069 8.171 1.00 61.09 204 HIS A N 1
ATOM 1584 C CA . HIS A 1 204 ? -16.152 -5.928 9.044 1.00 61.09 204 HIS A CA 1
ATOM 1585 C C . HIS A 1 204 ? -15.477 -4.791 8.272 1.00 61.09 204 HIS A C 1
ATOM 1587 O O . HIS A 1 204 ? -14.493 -5.017 7.571 1.00 61.09 204 HIS A O 1
ATOM 1593 N N . ALA A 1 205 ? -15.972 -3.564 8.453 1.00 78.69 205 ALA A N 1
ATOM 1594 C CA . ALA A 1 205 ? -15.358 -2.368 7.888 1.00 78.69 205 ALA A CA 1
ATOM 1595 C C . ALA A 1 205 ? -13.904 -2.192 8.387 1.00 78.69 205 ALA A C 1
ATOM 1597 O O . ALA A 1 205 ? -13.634 -2.534 9.544 1.00 78.69 205 ALA A O 1
ATOM 1598 N N . PRO A 1 206 ? -12.992 -1.598 7.587 1.00 91.25 206 PRO A N 1
ATOM 1599 C CA . PRO A 1 206 ? -11.581 -1.397 7.947 1.00 91.25 206 PRO A CA 1
ATOM 1600 C C . PRO A 1 206 ? -11.350 -0.789 9.345 1.00 91.25 206 PRO A C 1
ATOM 1602 O O . PRO A 1 206 ? -10.428 -1.179 10.059 1.00 91.25 206 PRO A O 1
ATOM 1605 N N . ILE A 1 207 ? -12.242 0.095 9.801 1.00 92.25 207 ILE A N 1
ATOM 1606 C CA . ILE A 1 207 ? -12.191 0.681 11.149 1.00 92.25 207 ILE A CA 1
ATOM 1607 C C . ILE A 1 207 ? -12.223 -0.357 12.281 1.00 92.25 207 ILE A C 1
ATOM 1609 O O . ILE A 1 207 ? -11.534 -0.204 13.287 1.00 92.25 207 ILE A O 1
ATOM 1613 N N . GLU A 1 208 ? -12.984 -1.439 12.131 1.00 91.25 208 GLU A N 1
ATOM 1614 C CA . GLU A 1 208 ? -13.057 -2.485 13.151 1.00 91.25 208 GLU A CA 1
ATOM 1615 C C . GLU A 1 208 ? -11.722 -3.215 13.298 1.00 91.25 208 GLU A C 1
ATOM 1617 O O . GLU A 1 208 ? -11.377 -3.657 14.394 1.00 91.25 208 GLU A O 1
ATOM 1622 N N . SER A 1 209 ? -10.939 -3.306 12.220 1.00 93.38 209 SER A N 1
ATOM 1623 C CA . SER A 1 209 ? -9.613 -3.914 12.273 1.00 93.38 209 SER A CA 1
ATOM 1624 C C . SER A 1 209 ? -8.648 -3.096 13.133 1.00 93.38 209 SER A C 1
ATOM 1626 O O . SER A 1 209 ? -7.899 -3.664 13.932 1.00 93.38 209 SER A O 1
ATOM 1628 N N . LEU A 1 210 ? -8.732 -1.760 13.068 1.00 94.50 210 LEU A N 1
ATOM 1629 C CA . LEU A 1 210 ? -7.981 -0.868 13.961 1.00 94.50 210 LEU A CA 1
ATOM 1630 C C . LEU A 1 210 ? -8.398 -1.066 15.422 1.00 94.50 210 LEU A C 1
ATOM 1632 O O . LEU A 1 210 ? -7.540 -1.228 16.289 1.00 94.50 210 LEU A O 1
ATOM 1636 N N . ARG A 1 211 ? -9.709 -1.135 15.696 1.00 93.31 211 ARG A N 1
ATOM 1637 C CA . ARG A 1 211 ? -10.234 -1.378 17.052 1.00 93.31 211 ARG A CA 1
ATOM 1638 C C . ARG A 1 211 ? -9.762 -2.711 17.628 1.00 93.31 211 ARG A C 1
ATOM 1640 O O . ARG A 1 211 ? -9.420 -2.794 18.806 1.00 93.31 211 ARG A O 1
ATOM 1647 N N . ARG A 1 212 ? -9.717 -3.767 16.810 1.00 91.75 212 ARG A N 1
ATOM 1648 C CA . ARG A 1 212 ? -9.293 -5.113 17.237 1.00 91.75 212 ARG A CA 1
ATOM 1649 C C . ARG A 1 212 ? -7.777 -5.297 17.321 1.00 91.75 212 ARG A C 1
ATOM 1651 O O . ARG A 1 212 ? -7.335 -6.264 17.946 1.00 91.75 212 ARG A O 1
ATOM 1658 N N . GLY A 1 213 ? -6.981 -4.410 16.725 1.00 93.62 213 GLY A N 1
ATOM 1659 C CA . GLY A 1 213 ? -5.529 -4.584 16.651 1.00 93.62 213 GLY A CA 1
ATOM 1660 C C . GLY A 1 213 ? -5.089 -5.536 15.535 1.00 93.62 213 GLY A C 1
ATOM 1661 O O . GLY A 1 213 ? -4.045 -6.182 15.648 1.00 93.62 213 GLY A O 1
ATOM 1662 N N . ASP A 1 214 ? -5.917 -5.709 14.506 1.00 94.12 214 ASP A N 1
ATOM 1663 C CA . ASP A 1 214 ? -5.650 -6.579 13.358 1.00 94.12 214 ASP A CA 1
ATOM 1664 C C . ASP A 1 214 ? -5.655 -5.840 12.019 1.00 94.12 214 ASP A C 1
ATOM 1666 O O . ASP A 1 214 ? -5.742 -6.466 10.962 1.00 94.12 214 ASP A O 1
ATOM 1670 N N . TRP A 1 215 ? -5.504 -4.516 12.062 1.00 96.75 215 TRP A N 1
ATOM 1671 C CA . TRP A 1 215 ? -5.351 -3.698 10.872 1.00 96.75 215 TRP A CA 1
ATOM 1672 C C . TRP A 1 215 ? -4.034 -3.973 10.137 1.00 96.75 215 TRP A C 1
ATOM 1674 O O . TRP A 1 215 ? -2.957 -4.066 10.739 1.00 96.75 215 TRP A O 1
ATOM 1684 N N . VAL A 1 216 ? -4.122 -4.047 8.813 1.00 98.12 216 VAL A N 1
ATOM 1685 C CA . VAL A 1 216 ? -3.007 -4.140 7.880 1.00 98.12 216 VAL A CA 1
ATOM 1686 C C . VAL A 1 216 ? -3.150 -3.057 6.814 1.00 98.12 216 VAL A C 1
ATOM 1688 O O . VAL A 1 216 ? -4.137 -3.024 6.080 1.00 98.12 216 VAL A O 1
ATOM 1691 N N . LYS A 1 217 ? -2.108 -2.235 6.675 1.00 98.62 217 LYS A N 1
ATOM 1692 C CA . LYS A 1 217 ? -1.932 -1.285 5.567 1.00 98.62 217 LYS A CA 1
ATOM 1693 C C . LYS A 1 217 ? -0.853 -1.803 4.613 1.00 98.62 217 LYS A C 1
ATOM 1695 O O . LYS A 1 217 ? 0.267 -2.072 5.049 1.00 98.62 217 LYS A O 1
ATOM 1700 N N . LEU A 1 218 ? -1.144 -1.924 3.324 1.00 98.75 218 LEU A N 1
ATOM 1701 C CA . LEU A 1 218 ? -0.119 -2.064 2.289 1.00 98.75 218 LEU A CA 1
ATOM 1702 C C . LEU A 1 218 ? 0.399 -0.671 1.932 1.00 98.75 218 LEU A C 1
ATOM 1704 O O . LEU A 1 218 ? -0.386 0.190 1.569 1.00 98.75 218 LEU A O 1
ATOM 1708 N N . ILE A 1 219 ? 1.713 -0.468 1.975 1.00 98.38 219 ILE A N 1
ATOM 1709 C CA . ILE A 1 219 ? 2.365 0.741 1.463 1.00 98.38 219 ILE A CA 1
ATOM 1710 C C . ILE A 1 219 ? 2.953 0.404 0.090 1.00 98.38 219 ILE A C 1
ATOM 1712 O O . ILE A 1 219 ? 4.017 -0.220 -0.002 1.00 98.38 219 ILE A O 1
ATOM 1716 N N . CYS A 1 220 ? 2.306 0.834 -0.989 1.00 96.69 220 CYS A N 1
ATOM 1717 C CA . CYS A 1 220 ? 2.886 0.791 -2.334 1.00 96.69 220 CYS A CA 1
ATOM 1718 C C . CYS A 1 220 ? 4.068 1.770 -2.432 1.00 96.69 220 CYS A C 1
ATOM 1720 O O . CYS A 1 220 ? 5.132 1.410 -2.934 1.00 96.69 220 CYS A O 1
ATOM 1722 N N . GLY A 1 221 ? 3.950 2.936 -1.792 1.00 90.31 221 GLY A N 1
ATOM 1723 C CA . GLY A 1 221 ? 5.029 3.902 -1.584 1.00 90.31 221 GLY A CA 1
ATOM 1724 C C . GLY A 1 221 ? 4.692 5.285 -2.130 1.00 90.31 221 GLY A C 1
ATOM 1725 O O . GLY A 1 221 ? 4.304 5.413 -3.284 1.00 90.31 221 GLY A O 1
ATOM 1726 N N . ALA A 1 222 ? 4.935 6.320 -1.325 1.00 92.69 222 ALA A N 1
ATOM 1727 C CA . ALA A 1 222 ? 4.611 7.707 -1.663 1.00 92.69 222 ALA A CA 1
ATOM 1728 C C . ALA A 1 222 ? 5.334 8.256 -2.915 1.00 92.69 222 ALA A C 1
ATOM 1730 O O . ALA A 1 222 ? 4.845 9.187 -3.555 1.00 92.69 222 ALA A O 1
ATOM 1731 N N . SER A 1 223 ? 6.482 7.667 -3.282 1.00 95.00 223 SER A N 1
ATOM 1732 C CA . SER A 1 223 ? 7.251 7.975 -4.505 1.00 95.00 223 SER A CA 1
ATOM 1733 C C . SER A 1 223 ? 7.229 6.853 -5.557 1.00 95.00 223 SER A C 1
ATOM 1735 O O . SER A 1 223 ? 7.913 6.973 -6.575 1.00 95.00 223 SER A O 1
ATOM 1737 N N . PHE A 1 224 ? 6.519 5.745 -5.307 1.00 96.25 224 PHE A N 1
ATOM 1738 C CA . PHE A 1 224 ? 6.429 4.618 -6.241 1.00 96.25 224 PHE A CA 1
ATOM 1739 C C . PHE A 1 224 ? 5.190 4.780 -7.126 1.00 96.25 224 PHE A C 1
ATOM 1741 O O . PHE A 1 224 ? 4.066 4.758 -6.632 1.00 96.25 224 PHE A O 1
ATOM 1748 N N . GLU A 1 225 ? 5.412 4.959 -8.423 1.00 96.56 225 GLU A N 1
ATOM 1749 C CA . GLU A 1 225 ? 4.408 5.367 -9.414 1.00 96.56 225 GLU A CA 1
ATOM 1750 C C . GLU A 1 225 ? 4.345 4.392 -10.608 1.00 96.56 225 GLU A C 1
ATOM 1752 O O . GLU A 1 225 ? 3.717 4.691 -11.619 1.00 96.56 225 GLU A O 1
ATOM 1757 N N . ASP A 1 226 ? 4.970 3.209 -10.512 1.00 95.69 226 ASP A N 1
ATOM 1758 C CA . ASP A 1 226 ? 4.791 2.142 -11.506 1.00 95.69 226 ASP A CA 1
ATOM 1759 C C . ASP A 1 226 ? 3.370 1.574 -11.396 1.00 95.69 226 ASP A C 1
ATOM 1761 O O . ASP A 1 226 ? 3.074 0.713 -10.562 1.00 95.69 226 ASP A O 1
ATOM 1765 N N . VAL A 1 227 ? 2.479 2.094 -12.238 1.00 96.25 227 VAL A N 1
ATOM 1766 C CA . VAL A 1 227 ? 1.050 1.763 -12.237 1.00 96.25 227 VAL A CA 1
ATOM 1767 C C . VAL A 1 227 ? 0.779 0.270 -12.423 1.00 96.25 227 VAL A C 1
ATOM 1769 O O . VAL A 1 227 ? -0.179 -0.240 -11.849 1.00 96.25 227 VAL A O 1
ATOM 1772 N N . ALA A 1 228 ? 1.620 -0.460 -13.159 1.00 93.44 228 ALA A N 1
ATOM 1773 C CA . ALA A 1 228 ? 1.395 -1.882 -13.395 1.00 93.44 228 ALA A CA 1
ATOM 1774 C C . ALA A 1 228 ? 1.697 -2.715 -12.146 1.00 93.44 228 ALA A C 1
ATOM 1776 O O . ALA A 1 228 ? 0.884 -3.552 -11.739 1.00 93.44 228 ALA A O 1
ATOM 1777 N N . ASP A 1 229 ? 2.827 -2.437 -11.492 1.00 94.25 229 ASP A N 1
ATOM 1778 C CA . ASP A 1 229 ? 3.174 -3.081 -10.226 1.00 94.25 229 ASP A CA 1
ATOM 1779 C C . ASP A 1 229 ? 2.176 -2.699 -9.128 1.00 94.25 229 ASP A C 1
ATOM 1781 O O . ASP A 1 229 ? 1.706 -3.571 -8.397 1.00 94.25 229 ASP A O 1
ATOM 1785 N N . VAL A 1 230 ? 1.801 -1.418 -9.025 1.00 97.81 230 VAL A N 1
ATOM 1786 C CA . VAL A 1 230 ? 0.821 -0.936 -8.037 1.00 97.81 230 VAL A CA 1
ATOM 1787 C C . VAL A 1 230 ? -0.525 -1.635 -8.202 1.00 97.81 230 VAL A C 1
ATOM 1789 O O . VAL A 1 230 ? -1.106 -2.089 -7.213 1.00 97.81 230 VAL A O 1
ATOM 1792 N N . ARG A 1 231 ? -1.011 -1.769 -9.436 1.00 97.75 231 ARG A N 1
ATOM 1793 C CA . ARG A 1 231 ? -2.281 -2.429 -9.740 1.00 97.75 231 ARG A CA 1
ATOM 1794 C C . ARG A 1 231 ? -2.266 -3.908 -9.354 1.00 97.75 231 ARG A C 1
ATOM 1796 O O . ARG A 1 231 ? -3.162 -4.368 -8.646 1.00 97.75 231 ARG A O 1
ATOM 1803 N N . ASN A 1 232 ? -1.216 -4.641 -9.726 1.00 97.19 232 ASN A N 1
ATOM 1804 C CA . ASN A 1 232 ? -1.080 -6.058 -9.373 1.00 97.19 232 ASN A CA 1
ATOM 1805 C C . ASN A 1 232 ? -0.860 -6.277 -7.863 1.00 97.19 232 ASN A C 1
ATOM 1807 O O . ASN A 1 232 ? -1.422 -7.208 -7.285 1.00 97.19 232 ASN A O 1
ATOM 1811 N N . LEU A 1 233 ? -0.092 -5.410 -7.192 1.00 98.31 233 LEU A N 1
ATOM 1812 C CA . LEU A 1 233 ? 0.050 -5.431 -5.732 1.00 98.31 233 LEU A CA 1
ATOM 1813 C C . LEU A 1 233 ? -1.302 -5.210 -5.044 1.00 98.31 233 LEU A C 1
ATOM 1815 O O . LEU A 1 233 ? -1.640 -5.936 -4.109 1.00 98.31 233 LEU A O 1
ATOM 1819 N N . SER A 1 234 ? -2.080 -4.240 -5.523 1.00 98.69 234 SER A N 1
ATOM 1820 C CA . SER A 1 234 ? -3.394 -3.903 -4.968 1.00 98.69 234 SER A CA 1
ATOM 1821 C C . SER A 1 234 ? -4.371 -5.066 -5.094 1.00 98.69 234 SER A C 1
ATOM 1823 O O . SER A 1 234 ? -5.034 -5.412 -4.117 1.00 98.69 234 SER A O 1
ATOM 1825 N N . LEU A 1 235 ? -4.384 -5.736 -6.248 1.00 97.94 235 LEU A N 1
ATOM 1826 C CA . LEU A 1 235 ? -5.136 -6.970 -6.475 1.00 97.94 235 LEU A CA 1
ATOM 1827 C C . LEU A 1 235 ? -4.768 -8.065 -5.462 1.00 97.94 235 LEU A C 1
ATOM 1829 O O . LEU A 1 235 ? -5.624 -8.541 -4.714 1.00 97.94 235 LEU A O 1
ATOM 1833 N N . VAL A 1 236 ? -3.487 -8.435 -5.394 1.00 97.25 236 VAL A N 1
ATOM 1834 C CA . VAL A 1 236 ? -3.010 -9.542 -4.548 1.00 97.25 236 VAL A CA 1
ATOM 1835 C C . VAL A 1 236 ? -3.292 -9.281 -3.068 1.00 97.25 236 VAL A C 1
ATOM 1837 O O . VAL A 1 236 ? -3.782 -10.159 -2.357 1.00 97.25 236 VAL A O 1
ATOM 1840 N N . TYR A 1 237 ? -3.007 -8.073 -2.579 1.00 98.31 237 TYR A N 1
ATOM 1841 C CA . TYR A 1 237 ? -3.199 -7.757 -1.165 1.00 98.31 237 TYR A CA 1
ATOM 1842 C C . TYR A 1 237 ? -4.666 -7.530 -0.789 1.00 98.31 237 TYR A C 1
ATOM 1844 O O . TYR A 1 237 ? -5.035 -7.823 0.350 1.00 98.31 237 TYR A O 1
ATOM 1852 N N . THR A 1 238 ? -5.516 -7.096 -1.724 1.00 97.12 238 THR A N 1
ATOM 1853 C CA . THR A 1 238 ? -6.974 -7.075 -1.515 1.00 97.12 238 THR A CA 1
ATOM 1854 C C . THR A 1 238 ? -7.512 -8.493 -1.343 1.00 97.12 238 THR A C 1
ATOM 1856 O O . THR A 1 238 ? -8.221 -8.760 -0.374 1.00 97.12 238 THR A O 1
ATOM 1859 N N . LEU A 1 239 ? -7.094 -9.435 -2.198 1.00 87.50 239 LEU A N 1
ATOM 1860 C CA . LEU A 1 239 ? -7.428 -10.857 -2.038 1.00 87.50 239 LEU A CA 1
ATOM 1861 C C . LEU A 1 239 ? -6.925 -11.428 -0.703 1.00 87.50 239 LEU A C 1
ATOM 1863 O O . LEU A 1 239 ? -7.611 -12.232 -0.075 1.00 87.50 239 LEU A O 1
ATOM 1867 N N . ALA A 1 240 ? -5.756 -10.981 -0.236 1.00 88.00 240 ALA A N 1
ATOM 1868 C CA . ALA A 1 240 ? -5.193 -11.383 1.052 1.00 88.00 240 ALA A CA 1
ATOM 1869 C C . ALA A 1 240 ? -5.875 -10.725 2.275 1.00 88.00 240 ALA A C 1
ATOM 1871 O O . ALA A 1 240 ? -5.523 -11.041 3.415 1.00 88.00 240 ALA A O 1
ATOM 1872 N N . GLY A 1 241 ? -6.837 -9.819 2.063 1.00 89.38 241 GLY A N 1
ATOM 1873 C CA . GLY A 1 241 ? -7.608 -9.171 3.124 1.00 89.38 241 GLY A CA 1
ATOM 1874 C C . GLY A 1 241 ? -6.906 -7.985 3.789 1.00 89.38 241 GLY A C 1
ATOM 1875 O O . GLY A 1 241 ? -7.045 -7.798 4.999 1.00 89.38 241 GLY A O 1
ATOM 1876 N N . VAL A 1 242 ? -6.126 -7.203 3.037 1.00 96.88 242 VAL A N 1
ATOM 1877 C CA . VAL A 1 242 ? -5.607 -5.906 3.507 1.00 96.88 242 VAL A CA 1
ATOM 1878 C C . VAL A 1 242 ? -6.763 -4.945 3.830 1.00 96.88 242 VAL A C 1
ATOM 1880 O O . VAL A 1 242 ? -7.808 -5.005 3.191 1.00 96.88 242 VAL A O 1
ATOM 1883 N N . ASP A 1 243 ? -6.603 -4.059 4.819 1.00 98.00 243 ASP A N 1
ATOM 1884 C CA . ASP A 1 243 ? -7.648 -3.084 5.183 1.00 98.00 243 ASP A CA 1
ATOM 1885 C C . ASP A 1 243 ? -7.467 -1.734 4.492 1.00 98.00 243 ASP A C 1
ATOM 1887 O O . ASP A 1 243 ? -8.424 -0.975 4.354 1.00 98.00 243 ASP A O 1
ATOM 1891 N N . CYS A 1 244 ? -6.238 -1.416 4.088 1.00 98.56 244 CYS A N 1
ATOM 1892 C CA . CYS A 1 244 ? -5.892 -0.162 3.440 1.00 98.56 244 CYS A CA 1
ATOM 1893 C C . CYS A 1 244 ? -4.725 -0.340 2.475 1.00 98.56 244 CYS A C 1
ATOM 1895 O O . CYS A 1 244 ? -3.747 -1.018 2.794 1.00 98.56 244 CYS A O 1
ATOM 1897 N N . ILE A 1 245 ? -4.814 0.299 1.314 1.00 98.81 245 ILE A N 1
ATOM 1898 C CA . ILE A 1 245 ? -3.736 0.399 0.338 1.00 98.81 245 ILE A CA 1
ATOM 1899 C C . ILE A 1 245 ? -3.344 1.865 0.227 1.00 98.81 245 ILE A C 1
ATOM 1901 O O . ILE A 1 245 ? -4.174 2.713 -0.076 1.00 98.81 245 ILE A O 1
ATOM 1905 N N . ASP A 1 246 ? -2.074 2.138 0.483 1.00 98.62 246 ASP A N 1
ATOM 1906 C CA . ASP A 1 246 ? -1.476 3.462 0.444 1.00 98.62 246 ASP A CA 1
ATOM 1907 C C . ASP A 1 246 ? -0.543 3.621 -0.745 1.00 98.62 246 ASP A C 1
ATOM 1909 O O . ASP A 1 246 ? 0.303 2.758 -1.013 1.00 98.62 246 ASP A O 1
ATOM 1913 N N . CYS A 1 247 ? -0.707 4.721 -1.467 1.00 98.44 247 CYS A N 1
ATOM 1914 C CA . CYS A 1 247 ? -0.009 4.988 -2.708 1.00 98.44 247 CYS A CA 1
ATOM 1915 C C . CYS A 1 247 ? 0.376 6.463 -2.861 1.00 98.44 247 CYS A C 1
ATOM 1917 O O . CYS A 1 247 ? -0.049 7.339 -2.108 1.00 98.44 247 CYS A O 1
ATOM 1919 N N . ALA A 1 248 ? 1.193 6.741 -3.877 1.00 98.00 248 ALA A N 1
ATOM 1920 C CA . ALA A 1 248 ? 1.506 8.104 -4.275 1.00 98.00 248 ALA A CA 1
ATOM 1921 C C . ALA A 1 248 ? 0.225 8.916 -4.538 1.00 98.00 248 ALA A C 1
ATOM 1923 O O . ALA A 1 248 ? -0.720 8.414 -5.152 1.00 98.00 248 ALA A O 1
ATOM 1924 N N . ALA A 1 249 ? 0.225 10.182 -4.112 1.00 97.75 249 ALA A N 1
ATOM 1925 C CA . ALA A 1 249 ? -0.796 11.164 -4.467 1.00 97.75 249 ALA A CA 1
ATOM 1926 C C . ALA A 1 249 ? -0.664 11.572 -5.949 1.00 97.75 249 ALA A C 1
ATOM 1928 O O . ALA A 1 249 ? -0.192 12.661 -6.277 1.00 97.75 249 ALA A O 1
ATOM 1929 N N . ASP A 1 250 ? -1.034 10.651 -6.836 1.00 97.56 250 ASP A N 1
ATOM 1930 C CA . ASP A 1 250 ? -1.079 10.808 -8.286 1.00 97.56 250 ASP A CA 1
ATOM 1931 C C . ASP A 1 250 ? -2.325 10.106 -8.847 1.00 97.56 250 ASP A C 1
ATOM 1933 O O . ASP A 1 250 ? -2.664 8.989 -8.448 1.00 97.56 250 ASP A O 1
ATOM 1937 N N . ALA A 1 251 ? -3.015 10.751 -9.788 1.00 97.81 251 ALA A N 1
ATOM 1938 C CA . ALA A 1 251 ? -4.283 10.251 -10.316 1.00 97.81 251 ALA A CA 1
ATOM 1939 C C . ALA A 1 251 ? -4.148 8.903 -11.041 1.00 97.81 251 ALA A C 1
ATOM 1941 O O . ALA A 1 251 ? -5.050 8.071 -10.945 1.00 97.81 251 ALA A O 1
ATOM 1942 N N . SER A 1 252 ? -3.044 8.671 -11.758 1.00 97.69 252 SER A N 1
ATOM 1943 C CA . SER A 1 252 ? -2.814 7.413 -12.476 1.00 97.69 252 SER A CA 1
ATOM 1944 C C . SER A 1 252 ? -2.553 6.257 -11.511 1.00 97.69 252 SER A C 1
ATOM 1946 O O . SER A 1 252 ? -3.059 5.153 -11.714 1.00 97.69 252 SER A O 1
ATOM 1948 N N . VAL A 1 253 ? -1.851 6.532 -10.410 1.00 98.44 253 VAL A N 1
ATOM 1949 C CA . VAL A 1 253 ? -1.574 5.555 -9.355 1.00 98.44 253 VAL A CA 1
ATOM 1950 C C . VAL A 1 253 ? -2.844 5.219 -8.571 1.00 98.44 253 VAL A C 1
ATOM 1952 O O . VAL A 1 253 ? -3.118 4.043 -8.340 1.00 98.44 253 VAL A O 1
ATOM 1955 N N . VAL A 1 254 ? -3.669 6.216 -8.229 1.00 98.62 254 VAL A N 1
ATOM 1956 C CA . VAL A 1 254 ? -4.983 5.993 -7.593 1.00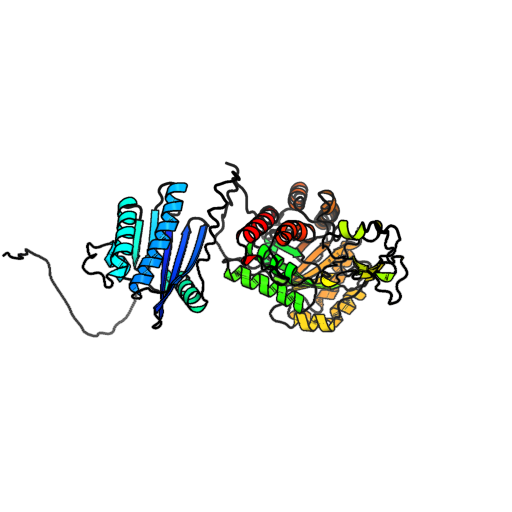 98.62 254 VAL A CA 1
ATOM 1957 C C . VAL A 1 254 ? -5.888 5.139 -8.486 1.00 98.62 254 VAL A C 1
ATOM 1959 O O . VAL A 1 254 ? -6.509 4.192 -8.001 1.00 98.62 254 VAL A O 1
ATOM 1962 N N . ASN A 1 255 ? -5.926 5.410 -9.796 1.00 98.38 255 ASN A N 1
ATOM 1963 C CA . ASN A 1 255 ? -6.685 4.592 -10.748 1.00 98.38 255 ASN A CA 1
ATOM 1964 C C . ASN A 1 255 ? -6.186 3.137 -10.766 1.00 98.38 255 ASN A C 1
ATOM 1966 O O . ASN A 1 255 ? -6.994 2.213 -10.741 1.00 98.38 255 ASN A O 1
ATOM 1970 N N . ALA A 1 256 ? -4.867 2.931 -10.764 1.00 98.38 256 ALA A N 1
ATOM 1971 C CA . ALA A 1 256 ? -4.246 1.608 -10.745 1.00 98.38 256 ALA A CA 1
ATOM 1972 C C . ALA A 1 256 ? -4.582 0.811 -9.471 1.00 98.38 256 ALA A C 1
ATOM 1974 O O . ALA A 1 256 ? -4.896 -0.379 -9.549 1.00 98.38 256 ALA A O 1
ATOM 1975 N N . VAL A 1 257 ? -4.562 1.463 -8.301 1.00 98.81 257 VAL A N 1
ATOM 1976 C CA . VAL A 1 257 ? -4.988 0.847 -7.032 1.00 98.81 257 VAL A CA 1
ATOM 1977 C C . VAL A 1 257 ? -6.445 0.399 -7.115 1.00 98.81 257 VAL A C 1
ATOM 1979 O O . VAL A 1 257 ? -6.752 -0.755 -6.813 1.00 98.81 257 VAL A O 1
ATOM 1982 N N . ASN A 1 258 ? -7.329 1.298 -7.555 1.00 98.56 258 ASN A N 1
ATOM 1983 C CA . ASN A 1 258 ? -8.757 1.026 -7.679 1.00 98.56 258 ASN A CA 1
ATOM 1984 C C . ASN A 1 258 ? -9.049 -0.112 -8.664 1.00 98.56 258 ASN A C 1
ATOM 1986 O O . ASN A 1 258 ? -9.810 -1.014 -8.326 1.00 98.56 258 ASN A O 1
ATOM 1990 N N . GLU A 1 259 ? -8.381 -0.140 -9.820 1.00 97.94 259 GLU A N 1
ATOM 1991 C CA . GLU A 1 259 ? -8.504 -1.244 -10.777 1.00 97.94 259 GLU A CA 1
ATOM 1992 C C . GLU A 1 259 ? -8.118 -2.586 -10.136 1.00 97.94 259 GLU A C 1
ATOM 1994 O O . GLU A 1 259 ? -8.854 -3.565 -10.253 1.00 97.94 259 GLU A O 1
ATOM 1999 N N . GLY A 1 260 ? -6.991 -2.643 -9.416 1.00 97.69 260 GLY A N 1
ATOM 2000 C CA . GLY A 1 260 ? -6.561 -3.862 -8.729 1.00 97.69 260 GLY A CA 1
ATOM 2001 C C . GLY A 1 260 ? -7.566 -4.336 -7.673 1.00 97.69 260 GLY A C 1
ATOM 2002 O O . GLY A 1 260 ? -7.861 -5.530 -7.591 1.00 97.69 260 GLY A O 1
ATOM 2003 N N . ILE A 1 261 ? -8.129 -3.407 -6.895 1.00 97.69 261 ILE A N 1
ATOM 2004 C CA . ILE A 1 261 ? -9.188 -3.698 -5.918 1.00 97.69 261 ILE A CA 1
ATOM 2005 C C . ILE A 1 261 ? -10.430 -4.263 -6.615 1.00 97.69 261 ILE A C 1
ATOM 2007 O O . ILE A 1 261 ? -10.958 -5.288 -6.186 1.00 97.69 261 ILE A O 1
ATOM 2011 N N . ASP A 1 262 ? -10.896 -3.626 -7.687 1.00 93.06 262 ASP A N 1
ATOM 2012 C CA . ASP A 1 262 ? -12.120 -4.031 -8.382 1.00 93.06 262 ASP A CA 1
ATOM 2013 C C . ASP A 1 262 ? -11.978 -5.423 -9.010 1.00 93.06 262 ASP A C 1
ATOM 2015 O O . ASP A 1 262 ? -12.894 -6.248 -8.925 1.00 93.06 262 ASP A O 1
ATOM 2019 N N . VAL A 1 263 ? -10.801 -5.735 -9.560 1.00 86.25 263 VAL A N 1
ATOM 2020 C CA . VAL A 1 263 ? -10.489 -7.087 -10.042 1.00 86.25 263 VAL A CA 1
ATOM 2021 C C . VAL A 1 263 ? -10.515 -8.091 -8.888 1.00 86.25 263 VAL A C 1
ATOM 2023 O O . VAL A 1 263 ? -11.140 -9.144 -9.021 1.00 86.25 263 VAL A O 1
ATOM 2026 N N . ALA A 1 264 ? -9.938 -7.769 -7.728 1.00 84.62 264 ALA A N 1
ATOM 2027 C CA . ALA A 1 264 ? -9.965 -8.659 -6.564 1.00 84.62 264 ALA A CA 1
ATOM 2028 C C . ALA A 1 264 ? -11.397 -8.961 -6.095 1.00 84.62 264 ALA A C 1
ATOM 2030 O O . ALA A 1 264 ? -11.727 -10.117 -5.823 1.00 84.62 264 ALA A O 1
ATOM 2031 N N . LEU A 1 265 ? -12.254 -7.935 -6.052 1.00 80.81 265 LEU A N 1
ATOM 2032 C CA . LEU A 1 265 ? -13.670 -8.055 -5.692 1.00 80.81 265 LEU A CA 1
ATOM 2033 C C . LEU A 1 265 ? -14.466 -8.882 -6.713 1.00 80.81 265 LEU A C 1
ATOM 2035 O O . LEU A 1 265 ? -15.443 -9.536 -6.348 1.00 80.81 265 LEU A O 1
ATOM 2039 N N . SER A 1 266 ? -14.048 -8.879 -7.983 1.00 79.00 266 SER A N 1
ATOM 2040 C CA . SER A 1 266 ? -14.641 -9.737 -9.015 1.00 79.00 266 SER A CA 1
ATOM 2041 C C . SER A 1 266 ? -14.235 -11.212 -8.877 1.00 79.00 266 SER A C 1
ATOM 2043 O O . SER A 1 266 ? -15.020 -12.093 -9.221 1.00 79.00 266 SER A O 1
ATOM 2045 N N . ILE A 1 267 ? -13.043 -11.484 -8.328 1.00 75.50 267 ILE A N 1
ATOM 2046 C CA . ILE A 1 267 ? -12.502 -12.838 -8.136 1.00 75.50 267 ILE A CA 1
ATOM 2047 C C . ILE A 1 267 ? -13.049 -13.485 -6.857 1.00 75.50 267 ILE A C 1
ATOM 2049 O O . ILE A 1 267 ? -13.408 -14.663 -6.861 1.00 75.50 267 ILE A O 1
ATOM 2053 N N . SER A 1 268 ? -13.108 -12.748 -5.744 1.00 68.25 268 SER A N 1
ATOM 2054 C CA . SER A 1 268 ? -13.509 -13.290 -4.443 1.00 68.25 268 SER A CA 1
ATOM 2055 C C . SER A 1 268 ? -14.326 -12.292 -3.626 1.00 68.25 268 SER A C 1
ATOM 2057 O O . SER A 1 268 ? -14.163 -11.080 -3.733 1.00 68.25 268 SER A O 1
ATOM 2059 N N . ALA A 1 269 ? -15.195 -12.813 -2.757 1.00 77.19 269 ALA A N 1
ATOM 2060 C CA . ALA A 1 269 ? -15.972 -12.015 -1.814 1.00 77.19 269 ALA A CA 1
ATOM 2061 C C . ALA A 1 269 ? -15.087 -11.548 -0.643 1.00 77.19 269 ALA A C 1
ATOM 2063 O O . ALA A 1 269 ? -15.159 -12.082 0.465 1.00 77.19 269 ALA A O 1
ATOM 2064 N N . VAL A 1 270 ? -14.233 -10.562 -0.911 1.00 81.75 270 VAL A N 1
ATOM 2065 C CA . VAL A 1 270 ? -13.357 -9.905 0.069 1.00 81.75 270 VAL A CA 1
ATOM 2066 C C . VAL A 1 270 ? -13.869 -8.509 0.420 1.00 81.75 270 VAL A C 1
ATOM 2068 O O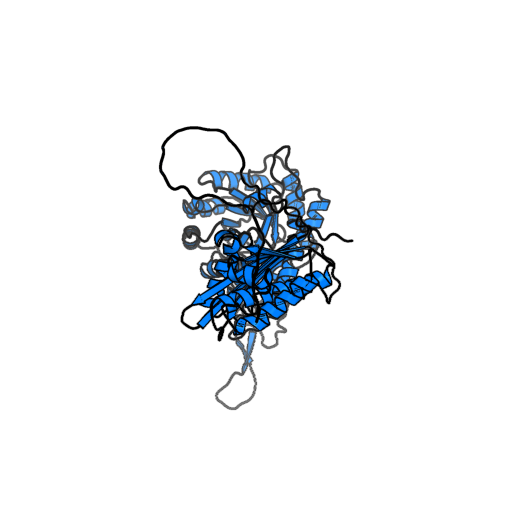 . VAL A 1 270 ? -14.704 -7.934 -0.276 1.00 81.75 270 VAL A O 1
ATOM 2071 N N . ASN A 1 271 ? -13.379 -7.957 1.529 1.00 85.06 271 ASN A N 1
ATOM 2072 C CA . ASN A 1 271 ? -13.653 -6.568 1.881 1.00 85.06 271 ASN A CA 1
ATOM 2073 C C . ASN A 1 271 ? -12.893 -5.626 0.953 1.00 85.06 271 ASN A C 1
ATOM 2075 O O . ASN A 1 271 ? -11.711 -5.835 0.686 1.00 85.06 271 ASN A O 1
ATOM 2079 N N . ARG A 1 272 ? -13.549 -4.539 0.544 1.00 93.25 272 ARG A N 1
ATOM 2080 C CA . ARG A 1 272 ? -12.869 -3.429 -0.117 1.00 93.25 272 ARG A CA 1
ATOM 2081 C C . ARG A 1 272 ? -11.960 -2.705 0.894 1.00 93.25 272 ARG A C 1
ATOM 2083 O O . ARG A 1 272 ? -12.489 -2.200 1.891 1.00 93.25 272 ARG A O 1
ATOM 2090 N N . PRO A 1 273 ? -10.635 -2.633 0.668 1.00 97.19 273 PRO A N 1
ATOM 2091 C CA . PRO A 1 273 ? -9.750 -1.827 1.497 1.00 97.19 273 PRO A CA 1
ATOM 2092 C C . PRO A 1 273 ? -9.991 -0.336 1.260 1.00 97.19 273 PRO A C 1
ATOM 2094 O O . PRO A 1 273 ? -10.513 0.063 0.220 1.00 97.19 273 PRO A O 1
ATOM 2097 N N . TRP A 1 274 ? -9.567 0.495 2.209 1.00 98.06 274 TRP A N 1
ATOM 2098 C CA . TRP A 1 274 ? -9.483 1.939 2.001 1.00 98.06 274 TRP A CA 1
ATOM 2099 C C . TRP A 1 274 ? -8.320 2.304 1.080 1.00 98.06 274 TRP A C 1
ATOM 2101 O O . TRP A 1 274 ? -7.212 1.792 1.247 1.00 98.06 274 TRP A O 1
ATOM 2111 N N . VAL A 1 275 ? -8.554 3.233 0.157 1.00 98.62 275 VAL A N 1
ATOM 2112 C CA . VAL A 1 275 ? -7.503 3.844 -0.665 1.00 98.62 275 VAL A CA 1
ATOM 2113 C C . VAL A 1 275 ? -6.956 5.073 0.055 1.00 98.62 275 VAL A C 1
ATOM 2115 O O . VAL A 1 275 ? -7.697 6.008 0.353 1.00 98.62 275 VAL A O 1
ATOM 2118 N N . MET A 1 276 ? -5.662 5.067 0.355 1.00 98.69 276 MET A N 1
ATOM 2119 C CA . MET A 1 276 ? -4.959 6.154 1.029 1.00 98.69 276 MET A CA 1
ATOM 2120 C C . MET A 1 276 ? -3.935 6.781 0.084 1.00 98.69 276 MET A C 1
ATOM 2122 O O . MET A 1 276 ? -3.182 6.065 -0.571 1.00 98.69 276 MET A O 1
ATOM 2126 N N . ILE A 1 277 ? -3.887 8.110 0.031 1.00 98.62 277 ILE A N 1
ATOM 2127 C CA . ILE A 1 277 ? -2.816 8.836 -0.663 1.00 98.62 277 ILE A CA 1
ATOM 2128 C C . ILE A 1 277 ? -1.854 9.451 0.351 1.00 98.62 277 ILE A C 1
ATOM 2130 O O . ILE A 1 277 ? -2.301 9.971 1.374 1.00 98.62 277 ILE A O 1
ATOM 2134 N N . SER A 1 278 ? -0.550 9.423 0.071 1.00 98.06 278 SER A N 1
ATOM 2135 C CA . SER A 1 278 ? 0.471 10.014 0.949 1.00 98.06 278 SER A CA 1
ATOM 2136 C C . SER A 1 278 ? 1.102 11.295 0.385 1.00 98.06 278 SER A C 1
ATOM 2138 O O . SER A 1 278 ? 1.486 11.380 -0.787 1.00 98.06 278 SER A O 1
ATOM 2140 N N . VAL A 1 279 ? 1.251 12.289 1.265 1.00 98.12 279 VAL A N 1
ATOM 2141 C CA . VAL A 1 279 ? 1.880 13.600 1.028 1.00 98.12 279 VAL A CA 1
ATOM 2142 C C . VAL A 1 279 ? 2.868 13.946 2.144 1.00 98.12 279 VAL A C 1
ATOM 2144 O O . VAL A 1 279 ? 2.921 13.261 3.162 1.00 98.12 279 VAL A O 1
ATOM 2147 N N . ASN A 1 280 ? 3.650 15.008 1.966 1.00 96.94 280 ASN A N 1
ATOM 2148 C CA . ASN A 1 280 ? 4.646 15.488 2.922 1.00 96.94 280 ASN A CA 1
ATOM 2149 C C . ASN A 1 280 ? 4.568 16.997 3.136 1.00 96.94 280 ASN A C 1
ATOM 2151 O O . ASN A 1 280 ? 4.346 17.748 2.187 1.00 96.94 280 ASN A O 1
ATOM 2155 N N . ASP A 1 281 ? 4.826 17.427 4.370 1.00 95.44 281 ASP A N 1
ATOM 2156 C CA . ASP A 1 281 ? 4.924 18.845 4.732 1.00 95.44 281 ASP A CA 1
ATOM 2157 C C . ASP A 1 281 ? 6.312 19.454 4.440 1.00 95.44 281 ASP A C 1
ATOM 2159 O O . ASP A 1 281 ? 6.460 20.675 4.385 1.00 95.44 281 ASP A O 1
ATOM 2163 N N . ASP A 1 282 ? 7.340 18.625 4.215 1.00 92.56 282 ASP A N 1
ATOM 2164 C CA . ASP A 1 282 ? 8.720 19.084 4.063 1.00 92.56 282 ASP A CA 1
ATOM 2165 C C . ASP A 1 282 ? 9.555 18.308 3.023 1.00 92.56 282 ASP A C 1
ATOM 2167 O O . ASP A 1 282 ? 9.304 17.147 2.710 1.00 92.56 282 ASP A O 1
ATOM 2171 N N . ARG A 1 283 ? 10.612 18.946 2.497 1.00 90.44 283 ARG A N 1
ATOM 2172 C CA . ARG A 1 283 ? 11.503 18.387 1.452 1.00 90.44 283 ARG A CA 1
ATOM 2173 C C . ARG A 1 283 ? 12.611 17.452 1.960 1.00 90.44 283 ARG A C 1
ATOM 2175 O O . ARG A 1 283 ? 13.448 17.024 1.166 1.00 90.44 283 ARG A O 1
ATOM 2182 N N . GLN A 1 284 ? 12.712 17.222 3.262 1.00 88.56 284 GLN A N 1
ATOM 2183 C CA . GLN A 1 284 ? 13.715 16.357 3.891 1.00 88.56 284 GLN A CA 1
ATOM 2184 C C . GLN A 1 284 ? 13.190 14.936 4.120 1.00 88.56 284 GLN A C 1
ATOM 2186 O O . GLN A 1 284 ? 13.998 14.048 4.413 1.00 88.56 284 GLN A O 1
ATOM 2191 N N . ASP A 1 285 ? 11.883 14.699 3.967 1.00 90.81 285 ASP A N 1
ATOM 2192 C CA . ASP A 1 285 ? 11.314 13.361 4.091 1.00 90.81 285 ASP A CA 1
ATOM 2193 C C . ASP A 1 285 ? 11.922 12.398 3.049 1.00 90.81 285 ASP A C 1
ATOM 2195 O O . ASP A 1 285 ? 11.939 12.633 1.837 1.00 90.81 285 ASP A O 1
ATOM 2199 N N . LEU A 1 286 ? 12.448 11.275 3.543 1.00 91.44 286 LEU A N 1
ATOM 2200 C CA . LEU A 1 286 ? 13.147 10.281 2.733 1.00 91.44 286 LEU A CA 1
ATOM 2201 C C . LEU A 1 286 ? 12.217 9.477 1.814 1.00 91.44 286 LEU A C 1
ATOM 2203 O O . LEU A 1 286 ? 12.711 8.840 0.885 1.00 91.44 286 LEU A O 1
ATOM 2207 N N . HIS A 1 287 ? 10.912 9.482 2.070 1.00 93.62 287 HIS A N 1
ATOM 2208 C CA . HIS A 1 287 ? 9.875 8.851 1.258 1.00 93.62 287 HIS A CA 1
ATOM 2209 C C . HIS A 1 287 ? 9.477 9.702 0.049 1.00 93.62 287 HIS A C 1
ATOM 2211 O O . HIS A 1 287 ? 8.843 9.158 -0.853 1.00 93.62 287 HIS A O 1
ATOM 2217 N N . PHE A 1 288 ? 9.873 10.983 0.003 1.00 96.00 288 PHE A N 1
ATOM 2218 C CA . PHE A 1 288 ? 9.578 11.954 -1.065 1.00 96.00 288 PHE A CA 1
ATOM 2219 C C . PHE A 1 288 ? 10.859 12.411 -1.756 1.00 96.00 288 PHE A C 1
ATOM 2221 O O . PHE A 1 288 ? 11.228 13.589 -1.814 1.00 96.00 288 PHE A O 1
ATOM 2228 N N . ARG A 1 289 ? 11.584 11.418 -2.270 1.00 95.62 289 ARG A N 1
ATOM 2229 C CA . ARG A 1 289 ? 12.797 11.632 -3.047 1.00 95.62 289 ARG A CA 1
ATOM 2230 C C . ARG A 1 289 ? 12.964 10.557 -4.101 1.00 95.62 289 ARG A C 1
ATOM 2232 O O . ARG A 1 289 ? 12.513 9.429 -3.922 1.00 95.62 289 ARG A O 1
ATOM 2239 N N . LYS A 1 290 ? 13.715 10.871 -5.147 1.00 96.81 290 LYS A N 1
ATOM 2240 C CA . LYS A 1 290 ? 14.152 9.915 -6.166 1.00 96.81 290 LYS A CA 1
ATOM 2241 C C . LYS A 1 290 ? 15.661 10.014 -6.365 1.00 96.81 290 LYS A C 1
ATOM 2243 O O . LYS A 1 290 ? 16.297 10.982 -5.952 1.00 96.81 290 LYS A O 1
ATOM 2248 N N . ALA A 1 291 ? 16.249 8.967 -6.929 1.00 97.25 291 ALA A N 1
ATOM 2249 C CA . ALA A 1 291 ? 17.620 9.020 -7.416 1.00 97.25 291 ALA A CA 1
ATOM 2250 C C . ALA A 1 291 ? 17.665 9.805 -8.732 1.00 97.25 291 ALA A C 1
ATOM 2252 O O . ALA A 1 291 ? 16.727 9.730 -9.520 1.00 97.25 291 ALA A O 1
ATOM 2253 N N . GLU A 1 292 ? 18.761 10.511 -8.974 1.00 95.88 292 GLU A N 1
ATOM 2254 C CA . GLU A 1 292 ? 18.992 11.272 -10.199 1.00 95.88 292 GLU A CA 1
ATOM 2255 C C . GLU A 1 292 ? 20.483 11.240 -10.544 1.00 95.88 292 GLU A C 1
ATOM 2257 O O . GLU A 1 292 ? 21.331 11.378 -9.658 1.00 95.88 292 GLU A O 1
ATOM 2262 N N . PHE A 1 293 ? 20.800 11.050 -11.821 1.00 94.81 293 PHE A N 1
ATOM 2263 C CA . PHE A 1 293 ? 22.139 11.213 -12.383 1.00 94.81 293 PHE A CA 1
ATOM 2264 C C . PHE A 1 293 ? 22.033 11.436 -13.894 1.00 94.81 293 PHE A C 1
ATOM 2266 O O . PHE A 1 293 ? 21.033 11.050 -14.500 1.00 94.81 293 PHE A O 1
ATOM 2273 N N . ASP A 1 294 ? 23.063 12.033 -14.487 1.00 92.12 294 ASP A N 1
ATOM 2274 C CA . ASP A 1 294 ? 23.177 12.146 -15.940 1.00 92.12 294 ASP A CA 1
ATOM 2275 C C . ASP A 1 294 ? 23.783 10.846 -16.513 1.00 92.12 294 ASP A C 1
ATOM 2277 O O . ASP A 1 294 ? 24.914 10.498 -16.146 1.00 92.12 294 ASP A O 1
ATOM 2281 N N . PRO A 1 295 ? 23.062 10.089 -17.365 1.00 88.75 295 PRO A N 1
ATOM 2282 C CA . PRO A 1 295 ? 23.593 8.877 -17.986 1.00 88.75 295 PRO A CA 1
ATOM 2283 C C . PRO A 1 295 ? 24.831 9.140 -18.855 1.00 88.75 295 PRO A C 1
ATOM 2285 O O . PRO A 1 295 ? 25.674 8.249 -18.961 1.00 88.75 295 PRO A O 1
ATOM 2288 N N . GLU A 1 296 ? 24.983 10.340 -19.426 1.00 87.31 296 GLU A N 1
ATOM 2289 C CA . GLU A 1 296 ? 26.140 10.714 -20.249 1.00 87.31 296 GLU A CA 1
ATOM 2290 C C . GLU A 1 296 ? 27.412 10.912 -19.411 1.00 87.31 296 GLU A C 1
ATOM 2292 O O . GLU A 1 296 ? 28.522 10.715 -19.904 1.00 87.31 296 GLU A O 1
ATOM 2297 N N . GLU A 1 297 ? 27.268 11.230 -18.121 1.00 89.38 297 GLU A N 1
ATOM 2298 C CA . GLU A 1 297 ? 28.389 11.339 -17.182 1.00 89.38 297 GLU A CA 1
ATOM 2299 C C . GLU A 1 297 ? 28.791 9.997 -16.547 1.00 89.38 297 GLU A C 1
ATOM 2301 O O . GLU A 1 297 ? 29.746 9.944 -15.761 1.00 89.38 297 GLU A O 1
ATOM 2306 N N . CYS A 1 298 ? 28.070 8.908 -16.834 1.00 90.75 298 CYS A N 1
ATOM 2307 C CA . CYS A 1 298 ? 28.392 7.589 -16.305 1.00 90.75 298 CYS A CA 1
ATOM 2308 C C . CYS A 1 298 ? 29.528 6.950 -17.129 1.00 90.75 298 CYS A C 1
ATOM 2310 O O . CYS A 1 298 ? 29.359 6.743 -18.332 1.00 90.75 298 CYS A O 1
ATOM 2312 N N . PRO A 1 299 ? 30.681 6.599 -16.523 1.00 89.38 299 PRO A N 1
ATOM 2313 C CA . PRO A 1 299 ? 31.774 5.975 -17.265 1.00 89.38 299 PRO A CA 1
ATOM 2314 C C . PRO A 1 299 ? 31.348 4.651 -17.907 1.00 89.38 299 PRO A C 1
ATOM 2316 O O . PRO A 1 299 ? 30.664 3.835 -17.285 1.00 89.38 299 PRO A O 1
ATOM 2319 N N . THR A 1 300 ? 31.772 4.411 -19.148 1.00 85.38 300 THR A N 1
ATOM 2320 C CA . THR A 1 300 ? 31.405 3.202 -19.909 1.00 85.38 300 THR A CA 1
ATOM 2321 C C . THR A 1 300 ? 31.987 1.920 -19.311 1.00 85.38 300 THR A C 1
ATOM 2323 O O . THR A 1 300 ? 31.417 0.843 -19.489 1.00 85.38 300 THR A O 1
ATOM 2326 N N . ASP A 1 301 ? 33.083 2.036 -18.560 1.00 87.38 301 ASP A N 1
ATOM 2327 C CA . ASP A 1 301 ? 33.735 0.975 -17.791 1.00 87.38 301 ASP A CA 1
ATOM 2328 C C . ASP A 1 301 ? 33.173 0.822 -16.363 1.00 87.38 301 ASP A C 1
ATOM 2330 O O . ASP A 1 301 ? 33.660 0.002 -15.582 1.00 87.38 301 ASP A O 1
ATOM 2334 N N . CYS A 1 302 ? 32.121 1.570 -16.005 1.00 90.56 302 CYS A N 1
ATOM 2335 C CA . CYS A 1 302 ? 31.489 1.466 -14.697 1.00 90.56 302 CYS A CA 1
ATOM 2336 C C . CYS A 1 302 ? 30.893 0.059 -14.479 1.00 90.56 302 CYS A C 1
ATOM 2338 O O . CYS A 1 302 ? 30.072 -0.403 -15.283 1.00 90.56 302 CYS A O 1
ATOM 2340 N N . PRO A 1 303 ? 31.197 -0.605 -13.342 1.00 91.12 303 PRO A N 1
ATOM 2341 C CA . PRO A 1 303 ? 30.629 -1.914 -13.013 1.00 91.12 303 PRO A CA 1
ATOM 2342 C C . PRO A 1 303 ? 29.133 -1.860 -12.657 1.00 91.12 303 PRO A C 1
ATOM 2344 O O . PRO A 1 303 ? 28.520 -2.905 -12.462 1.00 91.12 303 PRO A O 1
ATOM 2347 N N . ARG A 1 304 ? 28.549 -0.656 -12.541 1.00 92.12 304 ARG A N 1
ATOM 2348 C CA . ARG A 1 304 ? 27.116 -0.397 -12.296 1.00 92.12 304 ARG A CA 1
ATOM 2349 C C . ARG A 1 304 ? 26.498 -1.180 -11.119 1.00 92.12 304 ARG A C 1
ATOM 2351 O O . ARG A 1 304 ? 25.395 -1.712 -11.235 1.00 92.12 304 ARG A O 1
ATOM 2358 N N . PRO A 1 305 ? 27.119 -1.185 -9.921 1.00 95.56 305 PRO A N 1
ATOM 2359 C CA . PRO A 1 305 ? 26.528 -1.823 -8.738 1.00 95.56 305 PRO A CA 1
ATOM 2360 C C . PRO A 1 305 ? 25.196 -1.177 -8.310 1.00 95.56 305 PRO A C 1
ATOM 2362 O O . PRO A 1 305 ? 24.405 -1.800 -7.603 1.00 95.56 305 PRO A O 1
ATOM 2365 N N . CYS A 1 306 ? 24.939 0.064 -8.739 1.00 95.94 306 CYS A N 1
ATOM 2366 C CA . CYS A 1 306 ? 23.688 0.779 -8.506 1.00 95.94 306 CYS A CA 1
ATOM 2367 C C . CYS A 1 306 ? 22.471 0.105 -9.164 1.00 95.94 306 CYS A C 1
ATOM 2369 O O . CYS A 1 306 ? 21.397 0.152 -8.568 1.00 95.94 306 CYS A O 1
ATOM 2371 N N . GLU A 1 307 ? 22.632 -0.542 -10.325 1.00 95.00 307 GLU A N 1
ATOM 2372 C CA . GLU A 1 307 ? 21.564 -1.312 -10.979 1.00 95.00 307 GLU A CA 1
ATOM 2373 C C . GLU A 1 307 ? 21.226 -2.550 -10.143 1.00 95.00 307 GLU A C 1
ATOM 2375 O O . GLU A 1 307 ? 20.093 -2.715 -9.700 1.00 95.00 307 GLU A O 1
ATOM 2380 N N . ALA A 1 308 ? 22.239 -3.357 -9.816 1.00 92.75 308 ALA A N 1
ATOM 2381 C CA . ALA A 1 308 ? 22.064 -4.620 -9.099 1.00 92.75 308 ALA A CA 1
ATOM 2382 C C . ALA A 1 308 ? 21.517 -4.462 -7.667 1.00 92.75 308 ALA A C 1
ATOM 2384 O O . ALA A 1 308 ? 20.812 -5.340 -7.171 1.00 92.75 308 ALA A O 1
ATOM 2385 N N . ILE A 1 309 ? 21.850 -3.367 -6.971 1.00 94.56 309 ILE A N 1
ATOM 2386 C CA . ILE A 1 309 ? 21.368 -3.132 -5.600 1.00 94.56 309 ILE A CA 1
ATOM 2387 C C . ILE A 1 309 ? 19.941 -2.559 -5.558 1.00 94.56 309 ILE A C 1
ATOM 2389 O O . ILE A 1 309 ? 19.337 -2.515 -4.479 1.00 94.56 309 ILE A O 1
ATOM 2393 N N . CYS A 1 310 ? 19.421 -2.056 -6.686 1.00 94.69 310 CYS A N 1
ATOM 2394 C CA . CYS A 1 310 ? 18.143 -1.358 -6.736 1.00 94.69 310 CYS A CA 1
ATOM 2395 C C . CYS A 1 310 ? 16.983 -2.355 -6.590 1.00 94.69 310 CYS A C 1
ATOM 2397 O O . CYS A 1 310 ? 16.731 -3.139 -7.495 1.00 94.69 310 CYS A O 1
ATOM 2399 N N . PRO A 1 311 ? 16.213 -2.325 -5.488 1.00 91.81 311 PRO A N 1
ATOM 2400 C CA . PRO A 1 311 ? 15.169 -3.323 -5.250 1.00 91.81 311 PRO A CA 1
ATOM 2401 C C . PRO A 1 311 ? 13.937 -3.169 -6.154 1.00 91.81 311 PRO A C 1
ATOM 2403 O O . PRO A 1 311 ? 13.081 -4.050 -6.146 1.00 91.81 311 PRO A O 1
ATOM 2406 N N . ALA A 1 312 ? 13.825 -2.045 -6.864 1.00 92.25 312 ALA A N 1
ATOM 2407 C CA . ALA A 1 312 ? 12.728 -1.735 -7.778 1.00 92.25 312 ALA A CA 1
ATOM 2408 C C . ALA A 1 312 ? 13.163 -1.763 -9.250 1.00 92.25 312 ALA A C 1
ATOM 2410 O O . ALA A 1 312 ? 12.419 -1.283 -10.097 1.00 92.25 312 ALA A O 1
ATOM 2411 N N . ASP A 1 313 ? 14.384 -2.231 -9.546 1.00 92.50 313 ASP A N 1
ATOM 2412 C CA . ASP A 1 313 ? 14.922 -2.278 -10.913 1.00 92.50 313 ASP A CA 1
ATOM 2413 C C . ASP A 1 313 ? 14.791 -0.918 -11.640 1.00 92.50 313 ASP A C 1
ATOM 2415 O O . ASP A 1 313 ? 14.518 -0.826 -12.834 1.00 92.50 313 ASP A O 1
ATOM 2419 N N . ALA A 1 314 ? 14.942 0.169 -10.872 1.00 95.38 314 ALA A N 1
ATOM 2420 C CA . ALA A 1 314 ? 14.657 1.537 -11.304 1.00 95.38 314 ALA A CA 1
ATOM 2421 C C . ALA A 1 314 ? 15.853 2.238 -11.964 1.00 95.38 314 ALA A C 1
ATOM 2423 O O . ALA A 1 314 ? 15.811 3.445 -12.166 1.00 95.38 314 ALA A O 1
ATOM 2424 N N . ILE A 1 315 ? 16.944 1.523 -12.241 1.00 95.44 315 ILE A N 1
ATOM 2425 C CA . ILE A 1 315 ? 18.104 2.053 -12.964 1.00 95.44 315 ILE A CA 1
ATOM 2426 C C . ILE A 1 315 ? 18.378 1.100 -14.121 1.00 95.44 315 ILE A C 1
ATOM 2428 O O . ILE A 1 315 ? 18.537 -0.096 -13.897 1.00 95.44 315 ILE A O 1
ATOM 2432 N N . SER A 1 316 ? 18.415 1.632 -15.340 1.00 91.69 316 SER A N 1
ATOM 2433 C CA . SER A 1 316 ? 18.678 0.864 -16.556 1.00 91.69 316 SER A CA 1
ATOM 2434 C C . SER A 1 316 ? 19.534 1.697 -17.502 1.00 91.69 316 SER A C 1
ATOM 2436 O O . SER A 1 316 ? 19.028 2.644 -18.109 1.00 91.69 316 SER A O 1
ATOM 2438 N N . LEU A 1 317 ? 20.806 1.325 -17.663 1.00 87.81 317 LEU A N 1
ATOM 2439 C CA . LEU A 1 317 ? 21.705 1.910 -18.658 1.00 87.81 317 LEU A CA 1
ATOM 2440 C C . LEU A 1 317 ? 22.013 0.899 -19.762 1.00 87.81 317 LEU A C 1
ATOM 2442 O O . LEU A 1 317 ? 22.464 -0.220 -19.506 1.00 87.81 317 LEU A O 1
ATOM 2446 N N . LYS A 1 318 ? 21.810 1.310 -21.013 1.00 84.00 318 LYS A N 1
ATOM 2447 C CA . LYS A 1 318 ? 22.117 0.511 -22.202 1.00 84.00 318 LYS A CA 1
ATOM 2448 C C . LYS A 1 318 ? 23.264 1.155 -22.968 1.00 84.00 318 LYS A C 1
ATOM 2450 O O . LYS A 1 318 ? 23.238 2.348 -23.247 1.00 84.00 318 LYS A O 1
ATOM 2455 N N . SER A 1 319 ? 24.261 0.351 -23.322 1.00 78.44 319 SER A N 1
ATOM 2456 C CA . SER A 1 319 ? 25.341 0.776 -24.211 1.00 78.44 319 SER A CA 1
ATOM 2457 C C . SER A 1 319 ? 24.850 0.766 -25.649 1.00 78.44 319 SER A C 1
ATOM 2459 O O . SER A 1 319 ? 24.366 -0.261 -26.128 1.00 78.44 319 SER A O 1
ATOM 2461 N N . ILE A 1 320 ? 25.005 1.889 -26.340 1.00 75.88 320 ILE A N 1
ATOM 2462 C CA . ILE A 1 320 ? 24.654 2.020 -27.751 1.00 75.88 320 ILE A CA 1
ATOM 2463 C C . ILE A 1 320 ? 25.933 2.269 -28.557 1.00 75.88 320 ILE A C 1
ATOM 2465 O O . ILE A 1 320 ? 26.778 3.063 -28.132 1.00 75.88 320 ILE A O 1
ATOM 2469 N N . PRO A 1 321 ? 26.127 1.585 -29.700 1.00 68.44 321 PRO A N 1
ATOM 2470 C CA . PRO A 1 321 ? 27.247 1.873 -30.588 1.00 68.44 321 PRO A CA 1
ATOM 2471 C C . PRO A 1 321 ? 27.131 3.293 -31.163 1.00 68.44 321 PRO A C 1
ATOM 2473 O O . PRO A 1 321 ? 26.129 3.612 -31.802 1.00 68.44 321 PRO A O 1
ATOM 2476 N N . GLU A 1 322 ? 28.155 4.133 -30.998 1.00 62.22 322 GLU A N 1
ATOM 2477 C CA . GLU A 1 322 ? 28.251 5.381 -31.766 1.00 62.22 322 GLU A CA 1
ATOM 2478 C C . GLU A 1 322 ? 28.531 5.066 -33.242 1.00 62.22 322 GLU A C 1
ATOM 2480 O O . GLU A 1 322 ? 29.568 4.495 -33.589 1.00 62.22 322 GLU A O 1
ATOM 2485 N N . ILE A 1 323 ? 27.618 5.462 -34.132 1.00 61.19 323 ILE A N 1
ATOM 2486 C CA . ILE A 1 323 ? 27.844 5.421 -35.580 1.00 61.19 323 ILE A CA 1
ATOM 2487 C C . ILE A 1 323 ? 28.485 6.749 -35.992 1.00 61.19 323 ILE A C 1
ATOM 2489 O O . ILE A 1 323 ? 27.796 7.703 -36.350 1.00 61.19 323 ILE A O 1
ATOM 2493 N N . ASN A 1 324 ? 29.815 6.817 -35.963 1.00 54.94 324 ASN A N 1
ATOM 2494 C CA . ASN A 1 324 ? 30.538 7.945 -36.549 1.00 54.94 324 ASN A CA 1
ATOM 2495 C C . ASN A 1 324 ? 30.627 7.756 -38.071 1.00 54.94 324 ASN A C 1
ATOM 2497 O O . ASN A 1 324 ? 31.190 6.776 -38.557 1.00 54.94 324 ASN A O 1
ATOM 2501 N N . GLY A 1 325 ? 30.065 8.701 -38.833 1.00 54.78 325 GLY A N 1
ATOM 2502 C CA . GLY A 1 325 ? 29.922 8.675 -40.300 1.00 54.78 325 GLY A CA 1
ATOM 2503 C C . GLY A 1 325 ? 31.217 8.722 -41.127 1.00 54.78 325 GLY A C 1
ATOM 2504 O O . GLY A 1 325 ? 31.179 9.069 -42.303 1.00 54.78 325 GLY A O 1
ATOM 2505 N N . THR A 1 326 ? 32.367 8.374 -40.556 1.00 55.41 326 THR A N 1
ATOM 2506 C CA . THR A 1 326 ? 33.654 8.296 -41.256 1.00 55.41 326 THR A CA 1
ATOM 2507 C C . THR A 1 326 ? 34.425 7.094 -40.728 1.00 55.41 326 THR A C 1
ATOM 2509 O O . THR A 1 326 ? 34.763 7.051 -39.548 1.00 55.41 326 THR A O 1
ATOM 2512 N N . GLY A 1 327 ? 34.670 6.108 -41.597 1.00 53.22 327 GLY A N 1
ATOM 2513 C CA . GLY A 1 327 ? 35.177 4.771 -41.269 1.00 53.22 327 GLY A CA 1
ATOM 2514 C C . GLY A 1 327 ? 36.596 4.702 -40.695 1.00 53.22 327 GLY A C 1
ATOM 2515 O O . GLY A 1 327 ? 37.486 4.146 -41.330 1.00 53.22 327 GLY A O 1
ATOM 2516 N N . SER A 1 328 ? 36.795 5.193 -39.472 1.00 51.62 328 SER A N 1
ATOM 2517 C CA . SER A 1 328 ? 38.000 4.954 -38.679 1.00 51.62 328 SER A CA 1
ATOM 2518 C C . SER A 1 328 ? 37.629 4.519 -37.259 1.00 51.62 328 SER A C 1
ATOM 2520 O O . SER A 1 328 ? 36.960 5.229 -36.516 1.00 51.62 328 SER A O 1
ATOM 2522 N N . SER A 1 329 ? 38.067 3.311 -36.917 1.00 55.28 329 SER A N 1
ATOM 2523 C CA . SER A 1 329 ? 37.869 2.596 -35.654 1.00 55.28 329 SER A CA 1
ATOM 2524 C C . SER A 1 329 ? 38.449 3.336 -34.439 1.00 55.28 329 SER A C 1
ATOM 2526 O O . SER A 1 329 ? 39.654 3.557 -34.417 1.00 55.28 329 SER A O 1
ATOM 2528 N N . THR A 1 330 ? 37.617 3.658 -33.436 1.00 48.97 330 THR A N 1
ATOM 2529 C CA . THR A 1 330 ? 37.630 3.088 -32.060 1.00 48.97 330 THR A CA 1
ATOM 2530 C C . THR A 1 330 ? 36.527 3.727 -31.197 1.00 48.97 330 THR A C 1
ATOM 2532 O O . THR A 1 330 ? 36.683 4.830 -30.686 1.00 48.97 330 THR A O 1
ATOM 2535 N N . THR A 1 331 ? 35.410 3.004 -31.085 1.00 54.91 331 THR A N 1
ATOM 2536 C CA . THR A 1 331 ? 34.615 2.701 -29.874 1.00 54.91 331 THR A CA 1
ATOM 2537 C C . THR A 1 331 ? 34.656 3.662 -28.674 1.00 54.91 331 THR A C 1
ATOM 2539 O O . THR A 1 331 ? 35.367 3.402 -27.704 1.00 54.91 331 THR A O 1
ATOM 2542 N N . TYR A 1 332 ? 33.753 4.644 -28.655 1.00 53.59 332 TYR A N 1
ATOM 2543 C CA . TYR A 1 332 ? 33.080 5.057 -27.421 1.00 53.59 332 TYR A CA 1
ATOM 2544 C C . TYR A 1 332 ? 31.606 4.655 -27.554 1.00 53.59 332 TYR A C 1
ATOM 2546 O O . TYR A 1 332 ? 30.938 5.007 -28.519 1.00 53.59 332 TYR A O 1
ATOM 2554 N N . SER A 1 333 ? 31.105 3.808 -26.654 1.00 64.25 333 SER A N 1
ATOM 2555 C CA . SER A 1 333 ? 29.676 3.484 -26.611 1.00 64.25 333 SER A CA 1
ATOM 2556 C C . SER A 1 333 ? 28.987 4.501 -25.712 1.00 64.25 333 SER A C 1
ATOM 2558 O O . SER A 1 333 ? 29.234 4.487 -24.506 1.00 64.25 333 SER A O 1
ATOM 2560 N N . LYS A 1 334 ? 28.134 5.364 -26.262 1.00 71.88 334 LYS A N 1
ATOM 2561 C CA . LYS A 1 334 ? 27.296 6.239 -25.439 1.00 71.88 334 LYS A CA 1
ATOM 2562 C C . LYS A 1 334 ? 26.349 5.377 -24.592 1.00 71.88 334 LYS A C 1
ATOM 2564 O O . LYS A 1 334 ? 25.854 4.348 -25.063 1.00 71.88 334 LYS A O 1
ATOM 2569 N N . LEU A 1 335 ? 26.132 5.762 -23.336 1.00 80.12 335 LEU A N 1
ATOM 2570 C CA . LEU A 1 335 ? 25.110 5.151 -22.491 1.00 80.12 335 LEU A CA 1
ATOM 2571 C C . LEU A 1 335 ? 23.799 5.924 -22.655 1.00 80.12 335 LEU A C 1
ATOM 2573 O O . LEU A 1 335 ? 23.777 7.145 -22.537 1.00 80.12 335 LEU A O 1
ATOM 2577 N N . GLU A 1 336 ? 22.711 5.205 -22.911 1.00 80.94 336 GLU A N 1
ATOM 2578 C CA . GLU A 1 336 ? 21.348 5.737 -22.863 1.00 80.94 336 GLU A CA 1
ATOM 2579 C C . GLU A 1 336 ? 20.554 5.095 -21.721 1.00 80.94 336 GLU A C 1
ATOM 2581 O O . GLU A 1 336 ? 20.855 3.984 -21.271 1.00 80.94 336 GLU A O 1
ATOM 2586 N N . GLY A 1 337 ? 19.510 5.791 -21.270 1.00 86.81 337 GLY A N 1
ATOM 2587 C CA . GLY A 1 337 ? 18.653 5.375 -20.163 1.00 86.81 337 GLY A CA 1
ATOM 2588 C C . GLY A 1 337 ? 18.888 6.229 -18.922 1.00 86.81 337 GLY A C 1
ATOM 2589 O O . GLY A 1 337 ? 19.006 7.445 -19.024 1.00 86.81 337 GLY A O 1
ATOM 2590 N N . GLY A 1 338 ? 18.928 5.603 -17.748 1.00 92.75 338 GLY A N 1
ATOM 2591 C CA . GLY A 1 338 ? 19.087 6.302 -16.474 1.00 92.75 338 GLY A CA 1
ATOM 2592 C C . GLY A 1 338 ? 18.157 5.752 -15.402 1.00 92.75 338 GLY A C 1
ATOM 2593 O O . GLY A 1 338 ? 17.928 4.542 -15.323 1.00 92.75 338 GLY A O 1
ATOM 2594 N N . VAL A 1 339 ? 17.640 6.644 -14.559 1.00 96.00 339 VAL A N 1
ATOM 2595 C CA . VAL A 1 339 ? 16.641 6.297 -13.544 1.00 96.00 339 VAL A CA 1
ATOM 2596 C C . VAL A 1 339 ? 15.259 6.234 -14.191 1.00 96.00 339 VAL A C 1
ATOM 2598 O O . VAL A 1 339 ? 14.804 7.217 -14.764 1.00 96.00 339 VAL A O 1
ATOM 2601 N N . ILE A 1 340 ? 14.573 5.100 -14.053 1.00 95.56 340 ILE A N 1
ATOM 2602 C CA . ILE A 1 340 ? 13.147 4.966 -14.367 1.00 95.56 340 ILE A CA 1
ATOM 2603 C C . ILE A 1 340 ? 12.384 5.606 -13.210 1.00 95.56 340 ILE A C 1
ATOM 2605 O O . ILE A 1 340 ? 12.286 5.036 -12.115 1.00 95.56 340 ILE A O 1
ATOM 2609 N N . THR A 1 341 ? 11.917 6.831 -13.425 1.00 95.12 341 THR A N 1
ATOM 2610 C CA . THR A 1 341 ? 11.364 7.702 -12.387 1.00 95.12 341 THR A CA 1
ATOM 2611 C C . THR A 1 341 ? 10.190 7.067 -11.665 1.00 95.12 341 THR A C 1
ATOM 2613 O O . THR A 1 341 ? 10.127 7.137 -10.440 1.00 95.12 341 THR A O 1
ATOM 2616 N N . GLU A 1 342 ? 9.319 6.370 -12.380 1.00 95.31 342 GLU A N 1
ATOM 2617 C CA . GLU A 1 342 ? 8.083 5.779 -11.865 1.00 95.31 342 GLU A CA 1
ATOM 2618 C C . GLU A 1 342 ? 8.390 4.637 -10.883 1.00 95.31 342 GLU A C 1
ATOM 2620 O O . GLU A 1 342 ? 7.730 4.475 -9.859 1.00 95.31 342 GLU A O 1
ATOM 2625 N N . ARG A 1 343 ? 9.471 3.886 -11.124 1.00 95.12 343 ARG A N 1
ATOM 2626 C CA . ARG A 1 343 ? 9.909 2.782 -10.253 1.00 95.12 343 ARG A CA 1
ATOM 2627 C C . ARG A 1 343 ? 10.748 3.244 -9.066 1.00 95.12 343 ARG A C 1
ATOM 2629 O O . ARG A 1 343 ? 10.869 2.544 -8.055 1.00 95.12 343 ARG A O 1
ATOM 2636 N N . CYS A 1 344 ? 11.381 4.408 -9.171 1.00 96.94 344 CYS A N 1
ATOM 2637 C CA . CYS A 1 344 ? 12.308 4.888 -8.160 1.00 96.94 344 CYS A CA 1
ATOM 2638 C C . CYS A 1 344 ? 11.566 5.478 -6.956 1.00 96.94 344 CYS A C 1
ATOM 2640 O O . CYS A 1 344 ? 11.186 6.643 -6.949 1.00 96.94 344 CYS A O 1
ATOM 2642 N N . TYR A 1 345 ? 11.440 4.692 -5.886 1.00 94.56 345 TYR A N 1
ATOM 2643 C CA . TYR A 1 345 ? 10.814 5.143 -4.637 1.00 94.56 345 TYR A CA 1
ATOM 2644 C C . TYR A 1 345 ? 11.786 5.792 -3.631 1.00 94.56 345 TYR A C 1
ATOM 2646 O O . TYR A 1 345 ? 11.448 5.950 -2.462 1.00 94.56 345 TYR A O 1
ATOM 2654 N N . GLY A 1 346 ? 13.023 6.108 -4.036 1.00 95.19 346 GLY A N 1
ATOM 2655 C CA . GLY A 1 346 ? 13.947 6.867 -3.178 1.00 95.19 346 GLY A CA 1
ATOM 2656 C C . GLY A 1 346 ? 14.686 6.081 -2.091 1.00 95.19 346 GLY A C 1
ATOM 2657 O O . GLY A 1 346 ? 15.202 6.680 -1.143 1.00 95.19 346 GLY A O 1
ATOM 2658 N N . CYS A 1 347 ? 14.809 4.752 -2.209 1.00 94.38 347 CYS A N 1
ATOM 2659 C CA . CYS A 1 347 ? 15.451 3.921 -1.174 1.00 94.38 347 CYS A CA 1
ATOM 2660 C C . CYS A 1 347 ? 16.897 4.331 -0.827 1.00 94.38 347 CYS A C 1
ATOM 2662 O O . CYS A 1 347 ? 17.365 4.067 0.279 1.00 94.38 347 CYS A O 1
ATOM 2664 N N . GLY A 1 348 ? 17.606 4.973 -1.762 1.00 95.06 348 GLY A N 1
ATOM 2665 C CA . GLY A 1 348 ? 18.954 5.512 -1.578 1.00 95.06 348 GLY A CA 1
ATOM 2666 C C . GLY A 1 348 ? 20.085 4.483 -1.529 1.00 95.06 348 GLY A C 1
ATOM 2667 O O . GLY A 1 348 ? 21.224 4.856 -1.270 1.00 95.06 348 GLY A O 1
ATOM 2668 N N . ARG A 1 349 ? 19.816 3.198 -1.804 1.00 95.12 349 ARG A N 1
ATOM 2669 C CA . ARG A 1 349 ? 20.857 2.148 -1.829 1.00 95.12 349 ARG A CA 1
ATOM 2670 C C . ARG A 1 349 ? 21.918 2.380 -2.898 1.00 95.12 349 ARG A C 1
ATOM 2672 O O . ARG A 1 349 ? 23.059 1.978 -2.715 1.00 95.12 349 ARG A O 1
ATOM 2679 N N . CYS A 1 350 ? 21.532 3.021 -3.996 1.00 96.81 350 CYS A N 1
ATOM 2680 C CA . CYS A 1 350 ? 22.418 3.346 -5.104 1.00 96.81 350 CYS A CA 1
ATOM 2681 C C . CYS A 1 350 ? 23.461 4.421 -4.753 1.00 96.81 350 CYS A C 1
ATOM 2683 O O . CYS A 1 350 ? 24.536 4.402 -5.345 1.00 96.81 350 CYS A O 1
ATOM 2685 N N . PHE A 1 351 ? 23.184 5.308 -3.786 1.00 95.56 351 PHE A N 1
ATOM 2686 C CA . PHE A 1 351 ? 24.056 6.444 -3.461 1.00 95.56 351 PHE A CA 1
ATOM 2687 C C . PHE A 1 351 ? 25.432 5.974 -2.985 1.00 95.56 351 PHE A C 1
ATOM 2689 O O . PHE A 1 351 ? 26.446 6.287 -3.592 1.00 95.56 351 PHE A O 1
ATOM 2696 N N . SER A 1 352 ? 25.468 5.130 -1.952 1.00 93.50 352 SER A N 1
ATOM 2697 C CA . SER A 1 352 ? 26.721 4.696 -1.326 1.00 93.50 352 SER A CA 1
ATOM 2698 C C . SER A 1 352 ? 27.501 3.647 -2.121 1.00 93.50 352 SER A C 1
ATOM 2700 O O . SER A 1 352 ? 28.620 3.323 -1.740 1.00 93.50 352 SER A O 1
ATOM 2702 N N . VAL A 1 353 ? 26.904 3.049 -3.158 1.00 96.44 353 VAL A N 1
ATOM 2703 C CA . VAL A 1 353 ? 27.572 2.015 -3.970 1.00 96.44 353 VAL A CA 1
ATOM 2704 C C . VAL A 1 353 ? 28.087 2.550 -5.300 1.00 96.44 353 VAL A C 1
ATOM 2706 O O . VAL A 1 353 ? 28.819 1.837 -5.977 1.00 96.44 353 VAL A O 1
ATOM 2709 N N . CYS A 1 354 ? 27.703 3.766 -5.704 1.00 96.44 354 CYS A N 1
ATOM 2710 C CA . CYS A 1 354 ? 28.194 4.363 -6.938 1.00 96.44 354 CYS A CA 1
ATOM 2711 C C . CYS A 1 354 ? 29.702 4.650 -6.803 1.00 96.44 354 CYS A C 1
ATOM 2713 O O . CYS A 1 354 ? 30.074 5.504 -6.001 1.00 96.44 354 CYS A O 1
ATOM 2715 N N . PRO A 1 355 ? 30.583 3.997 -7.586 1.00 95.50 355 PRO A N 1
ATOM 2716 C CA . PRO A 1 355 ? 32.031 4.163 -7.429 1.00 95.50 355 PRO A CA 1
ATOM 2717 C C . PRO A 1 355 ? 32.534 5.555 -7.839 1.00 95.50 355 PRO A C 1
ATOM 2719 O O . PRO A 1 355 ? 33.641 5.935 -7.473 1.00 95.50 355 PRO A O 1
ATOM 2722 N N . PHE A 1 356 ? 31.721 6.311 -8.581 1.00 94.69 356 PHE A N 1
ATOM 2723 C CA . PHE A 1 356 ? 32.043 7.649 -9.081 1.00 94.69 356 PHE A CA 1
ATOM 2724 C C . PHE A 1 356 ? 31.235 8.764 -8.402 1.00 94.69 356 PHE A C 1
ATOM 2726 O O . PHE A 1 356 ? 31.333 9.910 -8.828 1.00 94.69 356 PHE A O 1
ATOM 2733 N N . ASP A 1 357 ? 30.418 8.430 -7.394 1.00 94.94 357 ASP A N 1
ATOM 2734 C CA . ASP A 1 357 ? 29.602 9.390 -6.632 1.00 94.94 357 ASP A CA 1
ATOM 2735 C C . ASP A 1 357 ? 28.727 10.313 -7.513 1.00 94.94 357 ASP A C 1
ATOM 2737 O O . ASP A 1 357 ? 28.586 11.511 -7.283 1.00 94.94 357 ASP A O 1
ATOM 2741 N N . LYS A 1 358 ? 28.152 9.753 -8.587 1.00 94.25 358 LYS A N 1
ATOM 2742 C CA . LYS A 1 358 ? 27.357 10.500 -9.582 1.00 94.25 358 LYS A CA 1
ATOM 2743 C C . LYS A 1 358 ? 25.861 10.560 -9.281 1.00 94.25 358 LYS A C 1
ATOM 2745 O O . LYS A 1 358 ? 25.137 11.299 -9.941 1.00 94.25 358 LYS A O 1
ATOM 2750 N N . ILE A 1 359 ? 25.380 9.766 -8.325 1.00 96.38 359 ILE A N 1
ATOM 2751 C CA . ILE A 1 359 ? 23.948 9.633 -8.047 1.00 96.38 359 ILE A CA 1
ATOM 2752 C C . ILE A 1 359 ? 23.571 10.519 -6.867 1.00 96.38 359 ILE A C 1
ATOM 2754 O O . ILE A 1 359 ? 24.008 10.281 -5.743 1.00 96.38 359 ILE A O 1
ATOM 2758 N N . ARG A 1 360 ? 22.692 11.490 -7.112 1.00 95.50 360 ARG A N 1
ATOM 2759 C CA . ARG A 1 360 ? 22.155 12.394 -6.090 1.00 95.50 360 ARG A CA 1
ATOM 2760 C C . ARG A 1 360 ? 20.698 12.086 -5.762 1.00 95.50 360 ARG A C 1
ATOM 2762 O O . ARG A 1 360 ? 20.002 11.391 -6.502 1.00 95.50 360 ARG A O 1
ATOM 2769 N N . ALA A 1 361 ? 20.245 12.597 -4.620 1.00 95.56 361 ALA A N 1
ATOM 2770 C CA . ALA A 1 361 ? 18.839 12.579 -4.239 1.00 95.56 361 ALA A CA 1
ATOM 2771 C C . ALA A 1 361 ? 18.142 13.843 -4.761 1.00 95.56 361 ALA A C 1
ATOM 2773 O O . ALA A 1 361 ? 18.559 14.955 -4.440 1.00 95.56 361 ALA A O 1
ATOM 2774 N N . MET A 1 362 ? 17.062 13.665 -5.513 1.00 95.06 362 MET A N 1
ATOM 2775 C CA . MET A 1 362 ? 16.124 14.721 -5.877 1.00 95.06 362 MET A CA 1
ATOM 2776 C C . MET A 1 362 ? 14.931 14.640 -4.928 1.00 95.06 362 MET A C 1
ATOM 2778 O O . MET A 1 362 ? 14.207 13.647 -4.954 1.00 95.06 362 MET A O 1
ATOM 2782 N N . THR A 1 363 ? 14.742 15.639 -4.068 1.00 95.62 363 THR A N 1
ATOM 2783 C CA . THR A 1 363 ? 13.617 15.685 -3.121 1.00 95.62 363 THR A CA 1
ATOM 2784 C C . THR A 1 363 ? 12.515 16.615 -3.611 1.00 95.62 363 THR A C 1
ATOM 2786 O O . THR A 1 363 ? 12.772 17.560 -4.361 1.00 95.62 363 THR A O 1
ATOM 2789 N N . TYR A 1 364 ? 11.280 16.354 -3.193 1.00 94.31 364 TYR A N 1
ATOM 2790 C CA . TYR A 1 364 ? 10.120 17.140 -3.601 1.00 94.31 364 TYR A CA 1
ATOM 2791 C C . TYR A 1 364 ? 9.042 17.157 -2.515 1.00 94.31 364 TYR A C 1
ATOM 2793 O O . TYR A 1 364 ? 9.112 16.418 -1.538 1.00 94.31 364 TYR A O 1
ATOM 2801 N N . VAL A 1 365 ? 8.059 18.037 -2.682 1.00 95.38 365 VAL A N 1
ATOM 2802 C CA . VAL A 1 365 ? 6.812 18.054 -1.907 1.00 95.38 365 VAL A CA 1
ATOM 2803 C C . VAL A 1 365 ? 5.658 17.812 -2.864 1.00 95.38 365 VAL A C 1
ATOM 2805 O O . VAL A 1 365 ? 5.721 18.257 -4.014 1.00 95.38 365 VAL A O 1
ATOM 2808 N N . ARG A 1 366 ? 4.633 17.080 -2.425 1.00 94.50 366 ARG A N 1
ATOM 2809 C CA . ARG A 1 366 ? 3.400 16.949 -3.211 1.00 94.50 366 ARG A CA 1
ATOM 2810 C C . ARG A 1 366 ? 2.688 18.297 -3.267 1.00 94.50 366 ARG A C 1
ATOM 2812 O O . ARG A 1 366 ? 2.663 19.039 -2.291 1.00 94.50 366 ARG A O 1
ATOM 2819 N N . ASP A 1 367 ? 2.144 18.610 -4.435 1.00 94.50 367 ASP A N 1
ATOM 2820 C CA . ASP A 1 367 ? 1.410 19.849 -4.653 1.00 94.50 367 ASP A CA 1
ATOM 2821 C C . ASP A 1 367 ? 0.059 19.804 -3.907 1.00 94.50 367 ASP A C 1
ATOM 2823 O O . ASP A 1 367 ? -0.731 18.877 -4.141 1.00 94.50 367 ASP A O 1
ATOM 2827 N N . PRO A 1 368 ? -0.234 20.769 -3.015 1.00 94.38 368 PRO A N 1
ATOM 2828 C CA . PRO A 1 368 ? -1.478 20.764 -2.252 1.00 94.38 368 PRO A CA 1
ATOM 2829 C C . PRO A 1 368 ? -2.727 20.855 -3.128 1.00 94.38 368 PRO A C 1
ATOM 2831 O O . PRO A 1 368 ? -3.699 20.166 -2.849 1.00 94.38 368 PRO A O 1
ATOM 2834 N N . ILE A 1 369 ? -2.699 21.622 -4.225 1.00 95.12 369 ILE A N 1
ATOM 2835 C CA . ILE A 1 369 ? -3.860 21.780 -5.120 1.00 95.12 369 ILE A CA 1
ATOM 2836 C C . ILE A 1 369 ? -4.205 20.440 -5.778 1.00 95.12 369 ILE A C 1
ATOM 2838 O O . ILE A 1 369 ? -5.354 20.002 -5.766 1.00 95.12 369 ILE A O 1
ATOM 2842 N N . THR A 1 370 ? -3.196 19.755 -6.311 1.00 94.94 370 THR A N 1
ATOM 2843 C CA . THR A 1 370 ? -3.342 18.415 -6.891 1.00 94.94 370 THR A CA 1
ATOM 2844 C C . THR A 1 370 ? -3.832 17.413 -5.846 1.00 94.94 370 THR A C 1
ATOM 2846 O O . THR A 1 370 ? -4.670 16.568 -6.152 1.00 94.94 370 THR A O 1
ATOM 2849 N N . THR A 1 371 ? -3.363 17.537 -4.602 1.00 96.75 371 THR A N 1
ATOM 2850 C CA . THR A 1 371 ? -3.823 16.706 -3.482 1.00 96.75 371 THR A CA 1
ATOM 2851 C C . THR A 1 371 ? -5.299 16.958 -3.172 1.00 96.75 371 THR A C 1
ATOM 2853 O O . THR A 1 371 ? -6.058 15.997 -3.092 1.00 96.75 371 THR A O 1
ATOM 2856 N N . CYS A 1 372 ? -5.740 18.216 -3.070 1.00 96.69 372 CYS A N 1
ATOM 2857 C CA . CYS A 1 372 ? -7.149 18.565 -2.864 1.00 96.69 372 CYS A CA 1
ATOM 2858 C C . CYS A 1 372 ? -8.040 17.968 -3.958 1.00 96.69 372 CYS A C 1
ATOM 2860 O O . CYS A 1 372 ? -9.012 17.290 -3.644 1.00 96.69 372 CYS A O 1
ATOM 2862 N N . ASN A 1 373 ? -7.646 18.109 -5.229 1.00 96.88 373 ASN A N 1
ATOM 2863 C CA . ASN A 1 373 ? -8.384 17.530 -6.356 1.00 96.88 373 ASN A CA 1
ATOM 2864 C C . ASN A 1 373 ? -8.521 15.999 -6.255 1.00 96.88 373 ASN A C 1
ATOM 2866 O O . ASN A 1 373 ? -9.510 15.440 -6.720 1.00 96.88 373 ASN A O 1
ATOM 2870 N N . LEU A 1 374 ? -7.532 15.303 -5.680 1.00 97.38 374 LEU A N 1
ATOM 2871 C CA . LEU A 1 374 ? -7.625 13.863 -5.430 1.00 97.38 374 LEU A CA 1
ATOM 2872 C C . LEU A 1 374 ? -8.557 13.540 -4.258 1.00 97.38 374 LEU A C 1
ATOM 2874 O O . LEU A 1 374 ? -9.337 12.601 -4.363 1.00 97.38 374 LEU A O 1
ATOM 2878 N N . LEU A 1 375 ? -8.498 14.313 -3.170 1.00 96.19 375 LEU A N 1
ATOM 2879 C CA . LEU A 1 375 ? -9.358 14.135 -1.993 1.00 96.19 375 LEU A CA 1
ATOM 2880 C C . LEU A 1 375 ? -10.837 14.434 -2.274 1.00 96.19 375 LEU A C 1
ATOM 2882 O O . LEU A 1 375 ? -11.709 13.934 -1.572 1.00 96.19 375 LEU A O 1
ATOM 2886 N N . GLU A 1 376 ? -11.131 15.240 -3.293 1.00 94.62 376 GLU A N 1
ATOM 2887 C CA . GLU A 1 376 ? -12.498 15.505 -3.750 1.00 94.62 376 GLU A CA 1
ATOM 2888 C C . GLU A 1 376 ? -13.118 14.345 -4.546 1.00 94.62 376 GLU A C 1
ATOM 2890 O O . GLU A 1 376 ? -14.321 14.370 -4.817 1.00 94.62 376 GLU A O 1
ATOM 2895 N N . ARG A 1 377 ? -12.333 13.327 -4.924 1.00 94.56 377 ARG A N 1
ATOM 2896 C CA . ARG A 1 377 ? -12.835 12.142 -5.631 1.00 94.56 377 ARG A CA 1
ATOM 2897 C C . ARG A 1 377 ? -13.482 11.151 -4.661 1.00 94.56 377 ARG A C 1
ATOM 2899 O O . ARG A 1 377 ? -13.035 10.983 -3.533 1.00 94.56 377 ARG A O 1
ATOM 2906 N N . ASP A 1 378 ? -14.465 10.400 -5.152 1.00 91.81 378 ASP A N 1
ATOM 2907 C CA . ASP A 1 378 ? -15.165 9.368 -4.368 1.00 91.81 378 ASP A CA 1
ATOM 2908 C C . ASP A 1 378 ? -14.375 8.047 -4.219 1.00 91.81 378 ASP A C 1
ATOM 2910 O O . ASP A 1 378 ? -14.845 7.105 -3.576 1.00 91.81 378 ASP A O 1
ATOM 2914 N N . ASP A 1 379 ? -13.187 7.950 -4.822 1.00 94.69 379 ASP A N 1
ATOM 2915 C CA . ASP A 1 379 ? -12.336 6.754 -4.849 1.00 94.69 379 ASP A CA 1
ATOM 2916 C C . ASP A 1 379 ? -11.021 6.902 -4.061 1.00 94.69 379 ASP A C 1
ATOM 2918 O O . ASP A 1 379 ? -10.126 6.057 -4.176 1.00 94.69 379 ASP A O 1
ATOM 2922 N N . VAL A 1 380 ? -10.932 7.948 -3.230 1.00 97.44 380 VAL A N 1
ATOM 2923 C CA . VAL A 1 380 ? -9.888 8.160 -2.219 1.00 97.44 380 VAL A CA 1
ATOM 2924 C C . VAL A 1 380 ? -10.550 8.224 -0.843 1.00 97.44 380 VAL A C 1
ATOM 2926 O O . VAL A 1 380 ? -11.373 9.088 -0.562 1.00 97.44 380 VAL A O 1
ATOM 2929 N N . ASP A 1 381 ? -10.193 7.295 0.039 1.00 97.44 381 ASP A N 1
ATOM 2930 C CA . ASP A 1 381 ? -10.825 7.143 1.352 1.00 97.44 381 ASP A CA 1
ATOM 2931 C C . ASP A 1 381 ? -10.048 7.829 2.478 1.00 97.44 381 ASP A C 1
ATOM 2933 O O . ASP A 1 381 ? -10.623 8.152 3.520 1.00 97.44 381 ASP A O 1
ATOM 2937 N N . ALA A 1 382 ? -8.733 7.983 2.327 1.00 97.69 382 ALA A N 1
ATOM 2938 C CA . ALA A 1 382 ? -7.849 8.394 3.407 1.00 97.69 382 ALA A CA 1
ATOM 2939 C C . ALA A 1 382 ? -6.652 9.220 2.918 1.00 97.69 382 ALA A C 1
ATOM 2941 O O . ALA A 1 382 ? -6.210 9.109 1.775 1.00 97.69 382 ALA A O 1
ATOM 2942 N N . LEU A 1 383 ? -6.095 10.017 3.825 1.00 98.25 383 LEU A N 1
ATOM 2943 C CA . LEU A 1 383 ? -4.897 10.824 3.599 1.00 98.25 383 LEU A CA 1
ATOM 2944 C C . LEU A 1 383 ? -3.814 10.418 4.593 1.00 98.25 383 LEU A C 1
ATOM 2946 O O . LEU A 1 383 ? -4.098 10.242 5.772 1.00 98.25 383 LEU A O 1
ATOM 2950 N N . GLU A 1 384 ? -2.571 10.331 4.146 1.00 98.50 384 GLU A N 1
ATOM 2951 C CA . GLU A 1 384 ? -1.398 10.275 5.009 1.00 98.50 384 GLU A CA 1
ATOM 2952 C C . GLU A 1 384 ? -0.537 11.522 4.826 1.00 98.50 384 GLU A C 1
ATOM 2954 O O . GLU A 1 384 ? -0.159 11.865 3.709 1.00 98.50 384 GLU A O 1
ATOM 2959 N N . ILE A 1 385 ? -0.183 12.168 5.936 1.00 98.19 385 ILE A N 1
ATOM 2960 C CA . ILE A 1 385 ? 0.748 13.292 5.969 1.00 98.19 385 ILE A CA 1
ATOM 2961 C C . ILE A 1 385 ? 2.026 12.846 6.672 1.00 98.19 385 ILE A C 1
ATOM 2963 O O . ILE A 1 385 ? 2.024 12.470 7.846 1.00 98.19 385 ILE A O 1
ATOM 2967 N N . HIS A 1 386 ? 3.127 12.912 5.944 1.00 97.88 386 HIS A N 1
ATOM 2968 C CA . HIS A 1 386 ? 4.470 12.753 6.464 1.00 97.88 386 HIS A CA 1
ATOM 2969 C C . HIS A 1 386 ? 4.993 14.056 7.058 1.00 97.88 386 HIS A C 1
ATOM 2971 O O . HIS A 1 386 ? 4.836 15.117 6.452 1.00 97.88 386 HIS A O 1
ATOM 2977 N N . THR A 1 387 ? 5.648 13.949 8.215 1.00 95.50 387 THR A N 1
ATOM 2978 C CA . THR A 1 387 ? 6.308 15.075 8.879 1.00 95.50 387 THR A CA 1
ATOM 2979 C C . THR A 1 387 ? 7.589 14.647 9.590 1.00 95.50 387 THR A C 1
ATOM 2981 O O . THR A 1 387 ? 7.657 13.582 10.209 1.00 95.50 387 THR A O 1
ATOM 2984 N N . ASN A 1 388 ? 8.632 15.481 9.542 1.00 90.44 388 ASN A N 1
ATOM 2985 C CA . ASN A 1 388 ? 9.920 15.180 10.181 1.00 90.44 388 ASN A CA 1
ATOM 2986 C C . ASN A 1 388 ? 9.961 15.402 11.708 1.00 90.44 388 ASN A C 1
ATOM 2988 O O . ASN A 1 388 ? 10.952 15.041 12.351 1.00 90.44 388 ASN A O 1
ATOM 2992 N N . GLY A 1 389 ? 8.933 16.028 12.289 1.00 85.50 389 GLY A N 1
ATOM 2993 C CA . GLY A 1 389 ? 8.822 16.255 13.732 1.00 85.50 389 GLY A CA 1
ATOM 2994 C C . GLY A 1 389 ? 9.712 17.350 14.334 1.00 85.50 389 GLY A C 1
ATOM 2995 O O . GLY A 1 389 ? 9.712 17.529 15.549 1.00 85.50 389 GLY A O 1
ATOM 2996 N N . ARG A 1 390 ? 10.476 18.108 13.539 1.00 85.50 390 ARG A N 1
ATOM 2997 C CA . ARG A 1 390 ? 11.354 19.194 14.033 1.00 85.50 390 ARG A CA 1
ATOM 2998 C C . ARG A 1 390 ? 10.604 20.489 14.370 1.00 85.50 390 ARG A C 1
ATOM 3000 O O . ARG A 1 390 ? 11.216 21.440 14.851 1.00 85.50 390 ARG A O 1
ATOM 3007 N N . GLY A 1 391 ? 9.299 20.525 14.120 1.00 86.75 391 GLY A N 1
ATOM 3008 C CA . GLY A 1 391 ? 8.376 21.624 14.388 1.00 86.75 391 GLY A CA 1
ATOM 3009 C C . GLY A 1 391 ? 7.016 21.328 13.754 1.00 86.75 391 GLY A C 1
ATOM 3010 O O . GLY A 1 391 ? 6.854 20.289 13.120 1.00 86.75 391 GLY A O 1
ATOM 3011 N N . THR A 1 392 ? 6.047 22.230 13.913 1.00 94.94 392 THR A N 1
ATOM 3012 C CA . THR A 1 392 ? 4.672 22.034 13.411 1.00 94.94 392 THR A CA 1
ATOM 3013 C C . THR A 1 392 ? 4.202 23.103 12.425 1.00 94.94 392 THR A C 1
ATOM 3015 O O . THR A 1 392 ? 3.095 22.999 11.911 1.00 94.94 392 THR A O 1
ATOM 3018 N N . ASN A 1 393 ? 5.031 24.109 12.121 1.00 95.94 393 ASN A N 1
ATOM 3019 C CA . ASN A 1 393 ? 4.650 25.206 11.223 1.00 95.94 393 ASN A CA 1
ATOM 3020 C C . ASN A 1 393 ? 4.339 24.702 9.808 1.00 95.94 393 ASN A C 1
ATOM 3022 O O . ASN A 1 393 ? 3.274 25.002 9.288 1.00 95.94 393 ASN A O 1
ATOM 3026 N N . LEU A 1 394 ? 5.226 23.886 9.224 1.00 95.75 394 LEU A N 1
ATOM 3027 C CA . LEU A 1 394 ? 5.020 23.323 7.883 1.00 95.75 394 LEU A CA 1
ATOM 3028 C C . LEU A 1 394 ? 3.807 22.389 7.841 1.00 95.75 394 LEU A C 1
ATOM 3030 O O . LEU A 1 394 ? 3.023 22.445 6.898 1.00 95.75 394 LEU A O 1
ATOM 3034 N N . PHE A 1 395 ? 3.609 21.586 8.892 1.00 96.62 395 PHE A N 1
ATOM 3035 C CA . PHE A 1 395 ? 2.403 20.776 9.035 1.00 96.62 395 PHE A CA 1
ATOM 3036 C C . PHE A 1 395 ? 1.146 21.655 9.041 1.00 96.62 395 PHE A C 1
ATOM 3038 O O . PHE A 1 395 ? 0.193 21.344 8.338 1.00 96.62 395 PHE A O 1
ATOM 3045 N N . SER A 1 396 ? 1.145 22.757 9.803 1.00 96.38 396 SER A N 1
ATOM 3046 C CA . SER A 1 396 ? 0.023 23.704 9.852 1.00 96.38 396 SER A CA 1
ATOM 3047 C C . SER A 1 396 ? -0.233 24.350 8.494 1.00 96.38 396 SER A C 1
ATOM 3049 O O . SER A 1 396 ? -1.374 24.388 8.060 1.00 96.38 396 SER A O 1
ATOM 3051 N N . GLU A 1 397 ? 0.813 24.806 7.801 1.00 96.12 397 GLU A N 1
ATOM 3052 C CA . GLU A 1 397 ? 0.698 25.402 6.465 1.00 96.12 397 GLU A CA 1
ATOM 3053 C C . GLU A 1 397 ? 0.097 24.414 5.457 1.00 96.12 397 GLU A C 1
ATOM 3055 O O . GLU A 1 397 ? -0.820 24.769 4.714 1.00 96.12 397 GLU A O 1
ATOM 3060 N N . LEU A 1 398 ? 0.567 23.160 5.456 1.00 96.44 398 LEU A N 1
ATOM 3061 C CA . LEU A 1 398 ? -0.005 22.112 4.614 1.00 96.44 398 LEU A CA 1
ATOM 3062 C C . LEU A 1 398 ? -1.461 21.832 5.004 1.00 96.44 398 LEU A C 1
ATOM 3064 O O . LEU A 1 398 ? -2.325 21.804 4.131 1.00 96.44 398 LEU A O 1
ATOM 3068 N N . TRP A 1 399 ? -1.745 21.658 6.294 1.00 96.12 399 TRP A N 1
ATOM 3069 C CA . TRP A 1 399 ? -3.088 21.392 6.807 1.00 96.12 399 TRP A CA 1
ATOM 3070 C C . TRP A 1 399 ? -4.089 22.475 6.391 1.00 96.12 399 TRP A C 1
ATOM 3072 O O . TRP A 1 399 ? -5.140 22.165 5.830 1.00 96.12 399 TRP A O 1
ATOM 3082 N N . ASP A 1 400 ? -3.723 23.743 6.578 1.00 95.44 400 ASP A N 1
ATOM 3083 C CA . ASP A 1 400 ? -4.537 24.894 6.191 1.00 95.44 400 ASP A CA 1
ATOM 3084 C C . ASP A 1 400 ? -4.724 24.961 4.667 1.00 95.44 400 ASP A C 1
ATOM 3086 O O . ASP A 1 400 ? -5.808 25.300 4.192 1.00 95.44 400 ASP A O 1
ATOM 3090 N N . SER A 1 401 ? -3.699 24.593 3.886 1.00 95.81 401 SER A N 1
ATOM 3091 C CA . SER A 1 401 ? -3.787 24.569 2.419 1.00 95.81 401 SER A CA 1
ATOM 3092 C C . SER A 1 401 ? -4.711 23.476 1.871 1.00 95.81 401 SER A C 1
ATOM 3094 O O . SER A 1 401 ? -5.308 23.662 0.811 1.00 95.81 401 SER A O 1
ATOM 3096 N N . LEU A 1 402 ? -4.849 22.353 2.587 1.00 94.81 402 LEU A N 1
ATOM 3097 C CA . LEU A 1 402 ? -5.770 21.274 2.223 1.00 94.81 402 LEU A CA 1
ATOM 3098 C C . LEU A 1 402 ? -7.227 21.633 2.557 1.00 94.81 402 LEU A C 1
ATOM 3100 O O . LEU A 1 402 ? -8.147 21.219 1.843 1.00 94.81 402 LEU A O 1
ATOM 3104 N N . GLY A 1 403 ? -7.425 22.426 3.616 1.00 91.75 403 GLY A N 1
ATOM 3105 C CA . GLY A 1 403 ? -8.699 23.044 3.975 1.00 91.75 403 GLY A CA 1
ATOM 3106 C C . GLY A 1 403 ? -9.857 22.048 4.083 1.00 91.75 403 GLY A C 1
ATOM 3107 O O . GLY A 1 403 ? -9.741 20.979 4.689 1.00 91.75 403 GLY A O 1
ATOM 3108 N N . ASP A 1 404 ? -10.986 22.395 3.465 1.00 90.31 404 ASP A N 1
ATOM 3109 C CA . ASP A 1 404 ? -12.225 21.610 3.532 1.00 90.31 404 ASP A CA 1
ATOM 3110 C C . ASP A 1 404 ? -12.112 20.233 2.858 1.00 90.31 404 ASP A C 1
ATOM 3112 O O . ASP A 1 404 ? -12.895 19.333 3.172 1.00 90.31 404 ASP A O 1
ATOM 3116 N N . SER A 1 405 ? -11.123 20.023 1.982 1.00 92.75 405 SER A N 1
ATOM 3117 C CA . SER A 1 405 ? -10.897 18.741 1.297 1.00 92.75 405 SER A CA 1
ATOM 3118 C C . SER A 1 405 ? -10.631 17.603 2.287 1.00 92.75 405 SER A C 1
ATOM 3120 O O . SER A 1 405 ? -10.989 16.456 2.029 1.00 92.75 405 SER A O 1
ATOM 3122 N N . ILE A 1 406 ? -10.071 17.914 3.463 1.00 91.38 406 ILE A N 1
ATOM 3123 C CA . ILE A 1 406 ? -9.823 16.942 4.540 1.00 91.38 406 ILE A CA 1
ATOM 3124 C C . ILE A 1 406 ? -11.131 16.306 5.025 1.00 91.38 406 ILE A C 1
ATOM 3126 O O . ILE A 1 406 ? -11.150 15.126 5.361 1.00 91.38 406 ILE A O 1
ATOM 3130 N N . SER A 1 407 ? -12.247 17.042 5.010 1.00 88.75 407 SER A N 1
ATOM 3131 C CA . SER A 1 407 ? -13.551 16.526 5.457 1.00 88.75 407 SER A CA 1
ATOM 3132 C C . SER A 1 407 ? -14.091 15.374 4.597 1.00 88.75 407 SER A C 1
ATOM 3134 O O . SER A 1 407 ? -15.027 14.684 5.007 1.00 88.75 407 SER A O 1
ATOM 3136 N N . ARG A 1 408 ? -13.501 15.144 3.414 1.00 90.56 408 ARG A N 1
ATOM 3137 C CA . ARG A 1 408 ? -13.824 14.023 2.522 1.00 90.56 408 ARG A CA 1
ATOM 3138 C C . ARG A 1 408 ? -13.165 12.714 2.947 1.00 90.56 408 ARG A C 1
ATOM 3140 O O . ARG A 1 408 ? -13.624 11.651 2.533 1.00 90.56 408 ARG A O 1
ATOM 3147 N N . THR A 1 409 ? -12.135 12.758 3.793 1.00 93.25 409 THR A N 1
ATOM 3148 C CA . THR A 1 409 ? -11.432 11.549 4.223 1.00 93.25 409 THR A CA 1
ATOM 3149 C C . THR A 1 409 ? -12.146 10.861 5.384 1.00 93.25 409 THR A C 1
ATOM 3151 O O . THR A 1 409 ? -12.636 11.468 6.338 1.00 93.25 409 THR A O 1
ATOM 3154 N N . LYS A 1 410 ? -12.169 9.530 5.334 1.00 94.88 410 LYS A N 1
ATOM 3155 C CA . LYS A 1 410 ? -12.610 8.667 6.437 1.00 94.88 410 LYS A CA 1
ATOM 3156 C C . LYS A 1 410 ? -11.540 8.578 7.523 1.00 94.88 410 LYS A C 1
ATOM 3158 O O . LYS A 1 410 ? -11.862 8.379 8.690 1.00 94.88 410 LYS A O 1
ATOM 3163 N N . LEU A 1 411 ? -10.269 8.687 7.144 1.00 96.31 411 LEU A N 1
ATOM 3164 C CA . LEU A 1 411 ? -9.118 8.552 8.028 1.00 96.31 411 LEU A CA 1
ATOM 3165 C C . LEU A 1 411 ? -8.016 9.509 7.579 1.00 96.31 411 LEU A C 1
ATOM 3167 O O . LEU A 1 411 ? -7.653 9.516 6.403 1.00 96.31 411 LEU A O 1
ATOM 3171 N N . THR A 1 412 ? -7.424 10.226 8.528 1.00 97.50 412 THR A N 1
ATOM 3172 C CA . THR A 1 412 ? -6.144 10.901 8.302 1.00 97.50 412 THR A CA 1
ATOM 3173 C C . THR A 1 412 ? -5.066 10.244 9.145 1.00 97.50 412 THR A C 1
ATOM 3175 O O . THR A 1 412 ? -5.223 10.069 10.354 1.00 97.50 412 THR A O 1
ATOM 3178 N N . ALA A 1 413 ? -3.978 9.855 8.491 1.00 98.19 413 ALA A N 1
ATOM 3179 C CA . ALA A 1 413 ? -2.791 9.314 9.111 1.00 98.19 413 ALA A CA 1
ATOM 3180 C C . ALA A 1 413 ? -1.691 10.379 9.194 1.00 98.19 413 ALA A C 1
ATOM 3182 O O . ALA A 1 413 ? -1.460 11.110 8.236 1.00 98.19 413 ALA A O 1
ATOM 3183 N N . VAL A 1 414 ? -0.984 10.439 10.318 1.00 98.19 414 VAL A N 1
ATOM 3184 C CA . VAL A 1 414 ? 0.231 11.249 10.469 1.00 98.19 414 VAL A CA 1
ATOM 3185 C C . VAL A 1 414 ? 1.412 10.309 10.666 1.00 98.19 414 VAL A C 1
ATOM 3187 O O . VAL A 1 414 ? 1.469 9.587 11.666 1.00 98.19 414 VAL A O 1
ATOM 3190 N N . SER A 1 415 ? 2.341 10.307 9.710 1.00 97.81 415 SER A N 1
ATOM 3191 C CA . SER A 1 415 ? 3.580 9.531 9.765 1.00 97.81 415 SER A CA 1
ATOM 3192 C C . SER A 1 415 ? 4.697 10.387 10.342 1.00 97.81 415 SER A C 1
ATOM 3194 O O . SER A 1 415 ? 5.083 11.398 9.758 1.00 97.81 415 SER A O 1
ATOM 3196 N N . LEU A 1 416 ? 5.197 9.984 11.510 1.00 96.25 416 LEU A N 1
ATOM 3197 C CA . LEU A 1 416 ? 6.180 10.736 12.287 1.00 96.25 416 LEU A CA 1
ATOM 3198 C C . LEU A 1 416 ? 7.306 9.790 12.732 1.00 96.25 416 LEU A C 1
ATOM 3200 O O . LEU A 1 416 ? 7.003 8.757 13.339 1.00 96.25 416 LEU A O 1
ATOM 3204 N N . PRO A 1 417 ? 8.590 10.122 12.503 1.00 95.19 417 PRO A N 1
ATOM 3205 C CA . PRO A 1 417 ? 9.700 9.352 13.043 1.00 95.19 417 PRO A CA 1
ATOM 3206 C C . PRO A 1 417 ? 9.836 9.526 14.559 1.00 95.19 417 PRO A C 1
ATOM 3208 O O . PRO A 1 417 ? 9.412 10.527 15.138 1.00 95.19 417 PRO A O 1
ATOM 3211 N N . TYR A 1 418 ? 10.490 8.574 15.225 1.00 93.38 418 TYR A N 1
ATOM 3212 C CA . TYR A 1 418 ? 10.829 8.748 16.638 1.00 93.38 418 TYR A CA 1
ATOM 3213 C C . TYR A 1 418 ? 11.930 9.804 16.808 1.00 93.38 418 TYR A C 1
ATOM 3215 O O . TYR A 1 418 ? 13.095 9.558 16.491 1.00 93.38 418 TYR A O 1
ATOM 3223 N N . ILE A 1 419 ? 11.571 10.964 17.356 1.00 92.19 419 ILE A N 1
ATOM 3224 C CA . ILE A 1 419 ? 12.478 12.099 17.604 1.00 92.19 419 ILE A CA 1
ATOM 3225 C C . ILE A 1 419 ? 12.916 12.193 19.078 1.00 92.19 419 ILE A C 1
ATOM 3227 O O . ILE A 1 419 ? 13.367 13.239 19.542 1.00 92.19 419 ILE A O 1
ATOM 3231 N N . GLY A 1 420 ? 12.779 11.098 19.835 1.00 91.44 420 GLY A N 1
ATOM 3232 C CA . GLY A 1 420 ? 13.057 11.044 21.274 1.00 91.44 420 GLY A CA 1
ATOM 3233 C C . GLY A 1 420 ? 11.867 11.487 22.129 1.00 91.44 420 GLY A C 1
ATOM 3234 O O . GLY A 1 420 ? 10.725 11.460 21.674 1.00 91.44 420 GLY A O 1
ATOM 3235 N N . GLU A 1 421 ? 12.135 11.931 23.360 1.00 89.62 421 GLU A N 1
ATOM 3236 C CA . GLU A 1 421 ? 11.113 12.320 24.355 1.00 89.62 421 GLU A CA 1
ATOM 3237 C C . GLU A 1 421 ? 10.159 13.426 23.864 1.00 89.62 421 GLU A C 1
ATOM 3239 O O . GLU A 1 421 ? 9.021 13.530 24.317 1.00 89.62 421 GLU A O 1
ATOM 3244 N N . ALA A 1 422 ? 10.593 14.241 22.896 1.00 91.88 422 ALA A N 1
ATOM 3245 C CA . ALA A 1 422 ? 9.768 15.288 22.298 1.00 91.88 422 ALA A CA 1
ATOM 3246 C C . ALA A 1 422 ? 8.621 14.745 21.423 1.00 91.88 422 ALA A C 1
ATOM 3248 O O . ALA A 1 422 ? 7.680 15.489 21.148 1.00 91.88 422 ALA A O 1
ATOM 3249 N N . SER A 1 423 ? 8.671 13.472 21.005 1.00 93.62 423 SER A N 1
ATOM 3250 C CA . SER A 1 423 ? 7.739 12.894 20.023 1.00 93.62 423 SER A CA 1
ATOM 3251 C C . SER A 1 423 ? 6.280 13.082 20.436 1.00 93.62 423 SER A C 1
ATOM 3253 O O . SER A 1 423 ? 5.502 13.657 19.684 1.00 93.62 423 SER A O 1
ATOM 3255 N N . VAL A 1 424 ? 5.908 12.696 21.663 1.00 94.44 424 VAL A N 1
ATOM 3256 C CA . VAL A 1 424 ? 4.521 12.833 22.147 1.00 94.44 424 VAL A CA 1
ATOM 3257 C C . VAL A 1 424 ? 4.100 14.301 22.269 1.00 94.44 424 VAL A C 1
ATOM 3259 O O . VAL A 1 424 ? 2.944 14.633 22.009 1.00 94.44 424 VAL A O 1
ATOM 3262 N N . GLY A 1 425 ? 5.025 15.199 22.617 1.00 95.31 425 GLY A N 1
ATOM 3263 C CA . GLY A 1 425 ? 4.764 16.640 22.636 1.00 95.31 425 GLY A CA 1
ATOM 3264 C C . GLY A 1 425 ? 4.409 17.177 21.248 1.00 95.31 425 GLY A C 1
ATOM 3265 O O . GLY A 1 425 ? 3.395 17.854 21.096 1.00 95.31 425 GLY A O 1
ATOM 3266 N N . VAL A 1 426 ? 5.192 16.811 20.231 1.00 96.00 426 VAL A N 1
ATOM 3267 C CA . VAL A 1 426 ? 4.937 17.186 18.831 1.00 96.00 426 VAL A CA 1
ATOM 3268 C C . VAL A 1 426 ? 3.642 16.559 18.315 1.00 96.00 426 VAL A C 1
ATOM 3270 O O . VAL A 1 426 ? 2.829 17.263 17.723 1.00 96.00 426 VAL A O 1
ATOM 3273 N N . MET A 1 427 ? 3.383 15.281 18.608 1.00 96.75 427 MET A N 1
ATOM 3274 C CA . MET A 1 427 ? 2.119 14.635 18.233 1.00 96.75 427 MET A CA 1
ATOM 3275 C C . MET A 1 427 ? 0.909 15.364 18.844 1.00 96.75 427 MET A C 1
ATOM 3277 O O . MET A 1 427 ? -0.090 15.559 18.163 1.00 96.75 427 MET A O 1
ATOM 3281 N N . ASN A 1 428 ? 0.981 15.825 20.098 1.00 96.62 428 ASN A N 1
ATOM 3282 C CA . ASN A 1 428 ? -0.102 16.611 20.707 1.00 96.62 428 ASN A CA 1
ATOM 3283 C C . ASN A 1 428 ? -0.286 17.995 20.062 1.00 96.62 428 ASN A C 1
ATOM 3285 O O . ASN A 1 428 ? -1.417 18.465 19.927 1.00 96.62 428 ASN A O 1
ATOM 3289 N N . GLN A 1 429 ? 0.802 18.651 19.650 1.00 97.19 429 GLN A N 1
ATOM 3290 C CA . GLN A 1 429 ? 0.723 19.922 18.922 1.00 97.19 429 GLN A CA 1
ATOM 3291 C C . GLN A 1 429 ? 0.072 19.730 17.549 1.00 97.19 429 GLN A C 1
ATOM 3293 O O . GLN A 1 429 ? -0.851 20.464 17.209 1.00 97.19 429 GLN A O 1
ATOM 3298 N N . ILE A 1 430 ? 0.486 18.699 16.808 1.00 97.12 430 ILE A N 1
ATOM 3299 C CA . ILE A 1 430 ? -0.133 18.314 15.534 1.00 97.12 430 ILE A CA 1
ATOM 3300 C C . ILE A 1 430 ? -1.611 17.976 15.735 1.00 97.12 430 ILE A C 1
ATOM 3302 O O . ILE A 1 430 ? -2.463 18.486 15.017 1.00 97.12 430 ILE A O 1
ATOM 3306 N N . PHE A 1 431 ? -1.940 17.189 16.761 1.00 96.50 431 PHE A N 1
ATOM 3307 C CA . PHE A 1 431 ? -3.327 16.870 17.088 1.00 96.50 431 PHE A CA 1
ATOM 3308 C C . PHE A 1 431 ? -4.167 18.129 17.330 1.00 96.50 431 PHE A C 1
ATOM 3310 O O . PHE A 1 431 ? -5.303 18.200 16.876 1.00 96.50 431 PHE A O 1
ATOM 3317 N N . SER A 1 432 ? -3.601 19.133 18.007 1.00 96.38 432 SER A N 1
ATOM 3318 C CA . SER A 1 432 ? -4.273 20.414 18.260 1.00 96.38 432 SER A CA 1
ATOM 3319 C C . SER A 1 432 ? -4.496 21.215 16.974 1.00 96.38 432 SER A C 1
ATOM 3321 O O . SER A 1 432 ? -5.540 21.841 16.834 1.00 96.38 432 SER A O 1
ATOM 3323 N N . ILE A 1 433 ? -3.561 21.162 16.018 1.00 96.00 433 ILE A N 1
ATOM 3324 C CA . ILE A 1 433 ? -3.739 21.755 14.682 1.00 96.00 433 ILE A CA 1
ATOM 3325 C C . ILE A 1 433 ? -4.900 21.067 13.960 1.00 96.00 433 ILE A C 1
ATOM 3327 O O . ILE A 1 433 ? -5.805 21.732 13.467 1.00 96.00 433 ILE A O 1
ATOM 3331 N N . MET A 1 434 ? -4.929 19.732 13.976 1.00 94.31 434 MET A N 1
ATOM 3332 C CA . MET A 1 434 ? -5.955 18.948 13.283 1.00 94.31 434 MET A CA 1
ATOM 3333 C C . MET A 1 434 ? -7.374 19.163 13.832 1.00 94.31 434 MET A C 1
ATOM 3335 O O . MET A 1 434 ? -8.348 18.883 13.139 1.00 94.31 434 MET A O 1
ATOM 3339 N N . GLN A 1 435 ? -7.523 19.675 15.059 1.00 90.81 435 GLN A N 1
ATOM 3340 C CA . GLN A 1 435 ? -8.832 19.959 15.659 1.00 90.81 435 GLN A CA 1
ATOM 3341 C C . GLN A 1 435 ? -9.603 21.090 14.968 1.00 90.81 435 GLN A C 1
ATOM 3343 O O . GLN A 1 435 ? -10.811 21.186 15.175 1.00 90.81 435 GLN A O 1
ATOM 3348 N N . SER A 1 436 ? -8.948 21.928 14.156 1.00 85.50 436 SER A N 1
ATOM 3349 C CA . SER A 1 436 ? -9.632 22.960 13.364 1.00 85.50 436 SER A CA 1
ATOM 3350 C C . SER A 1 436 ? -10.554 22.362 12.292 1.00 85.50 436 SER A C 1
ATOM 3352 O O . SER A 1 436 ? -11.599 22.936 11.996 1.00 85.50 436 SER A O 1
ATOM 3354 N N . CYS A 1 437 ? -10.193 21.192 11.757 1.00 84.81 437 CYS A N 1
ATOM 3355 C CA . CYS A 1 437 ? -10.928 20.457 10.730 1.00 84.81 437 CYS A CA 1
ATOM 3356 C C . CYS A 1 437 ? -10.781 18.942 10.987 1.00 84.81 437 CYS A C 1
ATOM 3358 O O . CYS A 1 437 ? -10.031 18.259 10.288 1.00 84.81 437 CYS A O 1
ATOM 3360 N N . PRO A 1 438 ? -11.409 18.399 12.046 1.00 81.44 438 PRO A N 1
ATOM 3361 C CA . PRO A 1 438 ? -11.087 17.060 12.520 1.00 81.44 438 PRO A CA 1
ATOM 3362 C C . PRO A 1 438 ? -11.523 15.991 11.505 1.00 81.44 438 PRO A C 1
ATOM 3364 O O . PRO A 1 438 ? -12.689 15.982 11.099 1.00 81.44 438 PRO A O 1
ATOM 3367 N N . PRO A 1 439 ? -10.636 15.050 11.130 1.00 82.12 439 PRO A N 1
ATOM 3368 C CA . PRO A 1 439 ? -11.020 13.911 10.306 1.00 82.12 439 PRO A CA 1
ATOM 3369 C C . PRO A 1 439 ? -11.945 12.977 11.094 1.00 82.12 439 PRO A C 1
ATOM 3371 O O . PRO A 1 439 ? -11.947 12.977 12.329 1.00 82.12 439 PRO A O 1
ATOM 3374 N N . LEU A 1 440 ? -12.684 12.115 10.389 1.00 86.81 440 LEU A N 1
ATOM 3375 C CA . LEU A 1 440 ? -13.557 11.135 11.044 1.00 86.81 440 LEU A CA 1
ATOM 3376 C C . LEU A 1 440 ? -12.766 10.188 11.965 1.00 86.81 440 LEU A C 1
ATOM 3378 O O . LEU A 1 440 ? -13.199 9.894 13.082 1.00 86.81 440 LEU A O 1
ATOM 3382 N N . TYR A 1 441 ? -11.591 9.742 11.517 1.00 94.31 441 TYR A N 1
ATOM 3383 C CA . TYR A 1 441 ? -10.658 8.943 12.305 1.00 94.31 441 TYR A CA 1
ATOM 3384 C C . TYR A 1 441 ? -9.228 9.478 12.166 1.00 94.31 441 TYR A C 1
ATOM 3386 O O . TYR A 1 441 ? -8.826 9.955 11.106 1.00 94.31 441 TYR A O 1
ATOM 3394 N N . ASN A 1 442 ? -8.440 9.344 13.234 1.00 95.31 442 ASN A N 1
ATOM 3395 C CA . ASN A 1 442 ? -7.028 9.724 13.267 1.00 95.31 442 ASN A CA 1
ATOM 3396 C C . ASN A 1 442 ? -6.141 8.490 13.483 1.00 95.31 442 ASN A C 1
ATOM 3398 O O . ASN A 1 442 ? -6.425 7.676 14.370 1.00 95.31 442 ASN A O 1
ATOM 3402 N N . LEU A 1 443 ? -5.064 8.372 12.709 1.00 97.81 443 LEU A N 1
ATOM 3403 C CA . LEU A 1 443 ? -4.084 7.292 12.798 1.00 97.81 443 LEU A CA 1
ATOM 3404 C C . LEU A 1 443 ? -2.667 7.848 12.948 1.00 97.81 443 LEU A C 1
ATOM 3406 O O . LEU A 1 443 ? -2.128 8.498 12.064 1.00 97.81 443 LEU A O 1
ATOM 3410 N N . TRP A 1 444 ? -2.006 7.510 14.041 1.00 98.06 444 TRP A N 1
ATOM 3411 C CA . TRP A 1 444 ? -0.595 7.805 14.238 1.00 98.06 444 TRP A CA 1
ATOM 3412 C C . TRP A 1 444 ? 0.250 6.663 13.695 1.00 98.06 444 TRP A C 1
ATOM 3414 O O . TRP A 1 444 ? 0.262 5.555 14.246 1.00 98.06 444 TRP A O 1
ATOM 3424 N N . GLN A 1 445 ? 0.970 6.935 12.616 1.00 98.00 445 GLN A N 1
ATOM 3425 C CA . GLN A 1 445 ? 1.901 5.992 12.031 1.00 98.00 445 GLN A CA 1
ATOM 3426 C C . GLN A 1 445 ? 3.287 6.182 12.666 1.00 98.00 445 GLN A C 1
ATOM 3428 O O . GLN A 1 445 ? 3.964 7.191 12.472 1.00 98.00 445 GLN A O 1
ATOM 3433 N N . LEU A 1 446 ? 3.693 5.188 13.459 1.00 97.44 446 LEU A N 1
ATOM 3434 C CA . LEU A 1 446 ? 4.956 5.155 14.193 1.00 97.44 446 LEU A CA 1
ATOM 3435 C C . LEU A 1 446 ? 6.084 4.749 13.244 1.00 97.44 446 LEU A C 1
ATOM 3437 O O . LEU A 1 446 ? 6.449 3.568 13.168 1.00 97.44 446 LEU A O 1
ATOM 3441 N N . ASP A 1 447 ? 6.595 5.716 12.490 1.00 95.94 447 ASP A N 1
ATOM 3442 C CA . ASP A 1 447 ? 7.581 5.479 11.445 1.00 95.94 447 ASP A CA 1
ATOM 3443 C C . ASP A 1 447 ? 8.956 5.158 12.048 1.00 95.94 447 ASP A C 1
ATOM 3445 O O . ASP A 1 447 ? 9.640 5.996 12.635 1.00 95.94 447 ASP A O 1
ATOM 3449 N N . GLY A 1 448 ? 9.331 3.882 11.984 1.00 95.69 448 GLY A N 1
ATOM 3450 C CA . GLY A 1 448 ? 10.616 3.391 12.456 1.00 95.69 448 GLY A CA 1
ATOM 3451 C C . GLY A 1 448 ? 11.733 3.652 11.454 1.00 95.69 448 GLY A C 1
ATOM 3452 O O . GLY A 1 448 ? 12.076 4.783 11.135 1.00 95.69 448 GLY A O 1
ATOM 3453 N N . ARG A 1 449 ? 12.358 2.572 10.974 1.00 94.50 449 ARG A N 1
ATOM 3454 C CA . ARG A 1 449 ? 13.471 2.689 10.029 1.00 94.50 449 ARG A CA 1
ATOM 3455 C C . ARG A 1 449 ? 12.906 2.790 8.606 1.00 94.50 449 ARG A C 1
ATOM 3457 O O . ARG A 1 449 ? 12.488 1.752 8.071 1.00 94.50 449 ARG A O 1
ATOM 3464 N N . PRO A 1 450 ? 12.943 3.958 7.948 1.00 91.69 450 PRO A N 1
ATOM 3465 C CA . PRO A 1 450 ? 12.266 4.156 6.671 1.00 91.69 450 PRO A CA 1
ATOM 3466 C C . PRO A 1 450 ? 12.819 3.222 5.589 1.00 91.69 450 PRO A C 1
ATOM 3468 O O . PRO A 1 450 ? 14.007 2.886 5.576 1.00 91.69 450 PRO A O 1
ATOM 3471 N N . MET A 1 451 ? 11.938 2.771 4.689 1.00 89.88 451 MET A N 1
ATOM 3472 C CA . MET A 1 451 ? 12.279 2.006 3.473 1.00 89.88 451 MET A CA 1
ATOM 3473 C C . MET A 1 451 ? 13.213 0.789 3.675 1.00 89.88 451 MET A C 1
ATOM 3475 O O . MET A 1 451 ? 14.010 0.447 2.798 1.00 89.88 451 MET A O 1
ATOM 3479 N N . SER A 1 452 ? 13.133 0.130 4.836 1.00 92.19 452 SER A N 1
ATOM 3480 C CA . SER A 1 452 ? 14.111 -0.892 5.250 1.00 92.19 452 SER A CA 1
ATOM 3481 C C . SER A 1 452 ? 13.541 -2.285 5.534 1.00 92.19 452 SER A C 1
ATOM 3483 O O . SER A 1 452 ? 14.299 -3.195 5.877 1.00 92.19 452 SER A O 1
ATOM 3485 N N . GLY A 1 453 ? 12.223 -2.481 5.402 1.00 89.88 453 GLY A N 1
ATOM 3486 C CA . GLY A 1 453 ? 11.555 -3.729 5.804 1.00 89.88 453 GLY A CA 1
ATOM 3487 C C . GLY A 1 453 ? 12.108 -4.979 5.110 1.00 89.88 453 GLY A C 1
ATOM 3488 O O . GLY A 1 453 ? 12.126 -6.064 5.686 1.00 89.88 453 GLY A O 1
ATOM 3489 N N . ASP A 1 454 ? 12.645 -4.824 3.905 1.00 85.75 454 ASP A N 1
ATOM 3490 C CA . ASP A 1 454 ? 13.200 -5.888 3.076 1.00 85.75 454 ASP A CA 1
ATOM 3491 C C . ASP A 1 454 ? 14.663 -6.269 3.390 1.00 85.75 454 ASP A C 1
ATOM 3493 O O . ASP A 1 454 ? 15.170 -7.232 2.801 1.00 85.75 454 ASP A O 1
ATOM 3497 N N . ILE A 1 455 ? 15.319 -5.555 4.317 1.00 84.75 455 ILE A N 1
ATOM 3498 C CA . ILE A 1 455 ? 16.734 -5.743 4.696 1.00 84.75 455 ILE A CA 1
ATOM 3499 C C . ILE A 1 455 ? 16.909 -6.857 5.746 1.00 84.75 455 ILE A C 1
ATOM 3501 O O . ILE A 1 455 ? 17.948 -7.511 5.780 1.00 84.75 455 ILE A O 1
ATOM 3505 N N . GLY A 1 456 ? 15.902 -7.118 6.590 1.00 81.06 456 GLY A N 1
ATOM 3506 C CA . GLY A 1 456 ? 15.897 -8.255 7.523 1.00 81.06 456 GLY A CA 1
ATOM 3507 C C . GLY A 1 456 ? 15.423 -7.925 8.941 1.00 81.06 456 GLY A C 1
ATOM 3508 O O . GLY A 1 456 ? 14.916 -6.838 9.218 1.00 81.06 456 GLY A O 1
ATOM 3509 N N . ARG A 1 457 ? 15.605 -8.874 9.872 1.00 80.88 457 ARG A N 1
ATOM 3510 C CA . ARG A 1 457 ? 15.054 -8.836 11.246 1.00 80.88 457 ARG A CA 1
ATOM 3511 C C . ARG A 1 457 ? 15.339 -7.538 12.009 1.00 80.88 457 ARG A C 1
ATOM 3513 O O . ARG A 1 457 ? 14.492 -7.072 12.761 1.00 80.88 457 ARG A O 1
ATOM 3520 N N . GLY A 1 458 ? 16.518 -6.941 11.826 1.00 89.62 458 GLY A N 1
ATOM 3521 C CA . GLY A 1 458 ? 16.906 -5.713 12.528 1.00 89.62 458 GLY A CA 1
ATOM 3522 C C . GLY A 1 458 ? 16.096 -4.467 12.148 1.00 89.62 458 GLY A C 1
ATOM 3523 O O . GLY A 1 458 ? 16.088 -3.516 12.924 1.00 89.62 458 GLY A O 1
ATOM 3524 N N . ALA A 1 459 ? 15.415 -4.465 10.997 1.00 91.25 459 ALA A N 1
ATOM 3525 C CA . ALA A 1 459 ? 14.689 -3.303 10.485 1.00 91.25 459 ALA A CA 1
ATOM 3526 C C . ALA A 1 459 ? 13.509 -2.885 11.381 1.00 91.25 459 ALA A C 1
ATOM 3528 O O . ALA A 1 459 ? 13.312 -1.695 11.609 1.00 91.25 459 ALA A O 1
ATOM 3529 N N . THR A 1 460 ? 12.794 -3.848 11.974 1.00 93.81 460 THR A N 1
ATOM 3530 C CA . THR A 1 460 ? 11.588 -3.568 12.775 1.00 93.81 460 THR A CA 1
ATOM 3531 C C . THR A 1 460 ? 11.889 -2.999 14.165 1.00 93.81 460 THR A C 1
ATOM 3533 O O . THR A 1 460 ? 10.968 -2.575 14.855 1.00 93.81 460 THR A O 1
ATOM 3536 N N . LYS A 1 461 ? 13.154 -3.000 14.615 1.00 95.00 461 LYS A N 1
ATOM 3537 C CA . LYS A 1 461 ? 13.513 -2.632 15.996 1.00 95.00 461 LYS A CA 1
ATOM 3538 C C . LYS A 1 461 ? 13.079 -1.213 16.359 1.00 95.00 461 LYS A C 1
ATOM 3540 O O . LYS A 1 461 ? 12.543 -1.017 17.438 1.00 95.00 461 LYS A O 1
ATOM 3545 N N . GLN A 1 462 ? 13.285 -0.251 15.458 1.00 95.50 462 GLN A N 1
ATOM 3546 C CA . GLN A 1 462 ? 12.997 1.159 15.737 1.00 95.50 462 GLN A CA 1
ATOM 3547 C C . GLN A 1 462 ? 11.499 1.409 15.945 1.00 95.50 462 GLN A C 1
ATOM 3549 O O . GLN A 1 462 ? 11.130 2.020 16.941 1.00 95.50 462 GLN A O 1
ATOM 3554 N N . THR A 1 463 ? 10.638 0.869 15.075 1.00 96.69 463 THR A N 1
ATOM 3555 C CA . THR A 1 463 ? 9.180 1.024 15.230 1.00 96.69 463 THR A CA 1
ATOM 3556 C C . THR A 1 463 ? 8.657 0.305 16.480 1.00 96.69 463 THR A C 1
ATOM 3558 O O . THR A 1 463 ? 7.812 0.835 17.195 1.00 96.69 463 THR A O 1
ATOM 3561 N N . ILE A 1 464 ? 9.236 -0.850 16.837 1.00 96.69 464 ILE A N 1
ATOM 3562 C CA . ILE A 1 464 ? 8.898 -1.555 18.083 1.00 96.69 464 ILE A CA 1
ATOM 3563 C C . ILE A 1 464 ? 9.305 -0.730 19.309 1.00 96.69 464 ILE A C 1
ATOM 3565 O O . ILE A 1 464 ? 8.491 -0.548 20.208 1.00 96.69 464 ILE A O 1
ATOM 3569 N N . SER A 1 465 ? 10.526 -0.187 19.342 1.00 96.12 465 SER A N 1
ATOM 3570 C CA . SER A 1 465 ? 10.972 0.692 20.431 1.00 96.12 465 SER A CA 1
ATOM 3571 C C . SER A 1 465 ? 10.094 1.936 20.566 1.00 96.12 465 SER A C 1
ATOM 3573 O O . SER A 1 465 ? 9.780 2.333 21.686 1.00 96.12 465 SER A O 1
ATOM 3575 N N . TYR A 1 466 ? 9.649 2.508 19.445 1.00 96.69 466 TYR A N 1
ATOM 3576 C CA . TYR A 1 466 ? 8.718 3.630 19.458 1.00 96.69 466 TYR A CA 1
ATOM 3577 C C . TYR A 1 466 ? 7.372 3.229 20.085 1.00 96.69 466 TYR A C 1
ATOM 3579 O O . TYR A 1 466 ? 6.887 3.899 20.995 1.00 96.69 466 TYR A O 1
ATOM 3587 N N . ALA A 1 467 ? 6.806 2.085 19.694 1.00 96.31 467 ALA A N 1
ATOM 3588 C CA . ALA A 1 467 ? 5.568 1.586 20.288 1.00 96.31 467 ALA A CA 1
ATOM 3589 C C . ALA A 1 467 ? 5.687 1.278 21.788 1.00 96.31 467 ALA A C 1
ATOM 3591 O O . ALA A 1 467 ? 4.754 1.573 22.530 1.00 96.31 467 ALA A O 1
ATOM 3592 N N . ILE A 1 468 ? 6.822 0.740 22.253 1.00 94.88 468 ILE A N 1
ATOM 3593 C CA . ILE A 1 468 ? 7.087 0.539 23.690 1.00 94.88 468 ILE A CA 1
ATOM 3594 C C . ILE A 1 468 ? 7.075 1.880 24.427 1.00 94.88 468 ILE A C 1
ATOM 3596 O O . ILE A 1 468 ? 6.406 2.008 25.452 1.00 94.88 468 ILE A O 1
ATOM 3600 N N . HIS A 1 469 ? 7.783 2.882 23.899 1.00 93.62 469 HIS A N 1
ATOM 3601 C CA . HIS A 1 469 ? 7.821 4.208 24.509 1.00 93.62 469 HIS A CA 1
ATOM 3602 C C . HIS A 1 469 ? 6.410 4.806 24.587 1.00 93.62 469 HIS A C 1
ATOM 3604 O O . HIS A 1 469 ? 5.936 5.124 25.674 1.00 93.62 469 HIS A O 1
ATOM 3610 N N . LEU A 1 470 ? 5.678 4.828 23.471 1.00 92.94 470 LEU A N 1
ATOM 3611 C CA . LEU A 1 470 ? 4.299 5.318 23.412 1.00 92.94 470 LEU A CA 1
ATOM 3612 C C . LEU A 1 470 ? 3.344 4.555 24.356 1.00 92.94 470 LEU A C 1
ATOM 3614 O O . LEU A 1 470 ? 2.436 5.145 24.947 1.00 92.94 470 LEU A O 1
ATOM 3618 N N . ALA A 1 471 ? 3.536 3.243 24.520 1.00 90.75 471 ALA A N 1
ATOM 3619 C CA . ALA A 1 471 ? 2.763 2.429 25.454 1.00 90.75 471 ALA A CA 1
ATOM 3620 C C . ALA A 1 471 ? 2.993 2.837 26.918 1.00 90.75 471 ALA A C 1
ATOM 3622 O O . ALA A 1 471 ? 2.065 2.744 27.722 1.00 90.75 471 ALA A O 1
ATOM 3623 N N . SER A 1 472 ? 4.205 3.292 27.250 1.00 89.06 472 SER A N 1
ATOM 3624 C CA . SER A 1 472 ? 4.590 3.741 28.593 1.00 89.06 472 SER A CA 1
ATOM 3625 C C . SER A 1 472 ? 4.289 5.216 28.882 1.00 89.06 472 SER A C 1
ATOM 3627 O O . SER A 1 472 ? 4.292 5.624 30.044 1.00 89.06 472 SER A O 1
ATOM 3629 N N . THR A 1 473 ? 4.008 6.014 27.850 1.00 89.19 473 THR A N 1
ATOM 3630 C CA . THR A 1 473 ? 3.830 7.463 27.974 1.00 89.19 473 THR A CA 1
ATOM 3631 C C . THR A 1 473 ? 2.374 7.844 28.258 1.00 89.19 473 THR A C 1
ATOM 3633 O O . THR A 1 473 ? 1.438 7.386 27.599 1.00 89.19 473 THR A O 1
ATOM 3636 N N . GLN A 1 474 ? 2.177 8.719 29.248 1.00 86.06 474 GLN A N 1
ATOM 3637 C CA . GLN A 1 474 ? 0.888 9.359 29.534 1.00 86.06 474 GLN A CA 1
ATOM 3638 C C . GLN A 1 474 ? 0.615 10.512 28.552 1.00 86.06 474 GLN A C 1
ATOM 3640 O O . GLN A 1 474 ? 1.531 11.012 27.910 1.00 86.06 474 GLN A O 1
ATOM 3645 N N . ASN A 1 475 ? -0.637 10.972 28.455 1.00 88.19 475 ASN A N 1
ATOM 3646 C CA . ASN A 1 475 ? -1.031 12.128 27.627 1.00 88.19 475 ASN A CA 1
ATOM 3647 C C . ASN A 1 475 ? -0.687 12.000 26.133 1.00 88.19 475 ASN A C 1
ATOM 3649 O O . ASN A 1 475 ? -0.426 12.994 25.460 1.00 88.19 475 ASN A O 1
ATOM 3653 N N . ARG A 1 476 ? -0.670 10.781 25.595 1.00 92.31 476 ARG A N 1
ATOM 3654 C CA . ARG A 1 476 ? -0.591 10.571 24.147 1.00 92.31 476 ARG A CA 1
ATOM 3655 C C . ARG A 1 476 ? -1.881 11.063 23.462 1.00 92.31 476 ARG A C 1
ATOM 3657 O O . ARG A 1 476 ? -2.958 10.876 24.036 1.00 92.31 476 ARG A O 1
ATOM 3664 N N . PRO A 1 477 ? -1.801 11.674 22.269 1.00 93.38 477 PRO A N 1
ATOM 3665 C CA . PRO A 1 477 ? -2.975 12.227 21.600 1.00 93.38 477 PRO A CA 1
ATOM 3666 C C . PRO A 1 477 ? -3.961 11.137 21.190 1.00 93.38 477 PRO A C 1
ATOM 3668 O O . PRO A 1 477 ? -3.569 10.011 20.884 1.00 93.38 477 PRO A O 1
ATOM 3671 N N . HIS A 1 478 ? -5.247 11.473 21.137 1.00 91.50 478 HIS A N 1
ATOM 3672 C CA . HIS A 1 478 ? -6.277 10.528 20.716 1.00 91.50 478 HIS A CA 1
ATOM 3673 C C . HIS A 1 478 ? -6.075 10.067 19.261 1.00 91.50 478 HIS A C 1
ATOM 3675 O O . HIS A 1 478 ? -5.575 10.802 18.404 1.00 91.50 478 HIS A O 1
ATOM 3681 N N . GLY A 1 479 ? -6.483 8.830 18.991 1.00 93.88 479 GLY A N 1
ATOM 3682 C CA . GLY A 1 479 ? -6.359 8.185 17.688 1.00 93.88 479 GLY A CA 1
ATOM 3683 C C . GLY A 1 479 ? -5.883 6.743 17.814 1.00 93.88 479 GLY A C 1
ATOM 3684 O O . GLY A 1 479 ? -5.538 6.275 18.901 1.00 93.88 479 GLY A O 1
ATOM 3685 N N . PHE A 1 480 ? -5.868 6.048 16.685 1.00 96.62 480 PHE A N 1
ATOM 3686 C CA . PHE A 1 480 ? -5.258 4.731 16.573 1.00 96.62 480 PHE A CA 1
ATOM 3687 C C . PHE A 1 480 ? -3.749 4.860 16.382 1.00 96.62 480 PHE A C 1
ATOM 3689 O O . PHE A 1 480 ? -3.260 5.893 15.932 1.00 96.62 480 PHE A O 1
ATOM 3696 N N . TYR A 1 481 ? -3.013 3.793 16.678 1.00 97.38 481 TYR A N 1
ATOM 3697 C CA . TYR A 1 481 ? -1.568 3.733 16.466 1.00 97.38 481 TYR A CA 1
ATOM 3698 C C . TYR A 1 481 ? -1.211 2.532 15.606 1.00 97.38 481 TYR A C 1
ATOM 3700 O O . TYR A 1 481 ? -1.713 1.432 15.828 1.00 97.38 481 TYR A O 1
ATOM 3708 N N . GLN A 1 482 ? -0.313 2.721 14.651 1.00 98.19 482 GLN A N 1
ATOM 3709 C CA . GLN A 1 482 ? 0.136 1.669 13.749 1.00 98.19 482 GLN A CA 1
ATOM 3710 C C . GLN A 1 482 ? 1.651 1.689 13.625 1.00 98.19 482 GLN A C 1
ATOM 3712 O O . GLN A 1 482 ? 2.260 2.747 13.498 1.00 98.19 482 GLN A O 1
ATOM 3717 N N . LEU A 1 483 ? 2.263 0.506 13.597 1.00 98.31 483 LEU A N 1
ATOM 3718 C CA . LEU A 1 483 ? 3.678 0.391 13.256 1.00 98.31 483 LEU A CA 1
ATOM 3719 C C . LEU A 1 483 ? 3.895 0.624 11.759 1.00 98.31 483 LEU A C 1
ATOM 3721 O O . LEU A 1 483 ? 3.241 -0.022 10.941 1.00 98.31 483 LEU A O 1
ATOM 3725 N N . ALA A 1 484 ? 4.876 1.445 11.403 1.00 97.12 484 ALA A N 1
ATOM 3726 C CA . ALA A 1 484 ? 5.439 1.515 10.056 1.00 97.12 484 ALA A CA 1
ATOM 3727 C C . ALA A 1 484 ? 6.958 1.706 10.121 1.00 97.12 484 ALA A C 1
ATOM 3729 O O . ALA A 1 484 ? 7.539 1.759 11.198 1.00 97.12 484 ALA A O 1
ATOM 3730 N N . GLY A 1 485 ? 7.627 1.758 8.971 1.00 94.19 485 GLY A N 1
ATOM 3731 C CA . GLY A 1 485 ? 9.082 1.919 8.923 1.00 94.19 485 GLY A CA 1
ATOM 3732 C C . GLY A 1 485 ? 9.840 0.673 9.400 1.00 94.19 485 GLY A C 1
ATOM 3733 O O . GLY A 1 485 ? 10.093 0.457 10.587 1.00 94.19 485 GLY A O 1
ATOM 3734 N N . GLY A 1 486 ? 10.260 -0.159 8.445 1.00 94.81 486 GLY A N 1
ATOM 3735 C CA . GLY A 1 486 ? 11.097 -1.336 8.719 1.00 94.81 486 GLY A CA 1
ATOM 3736 C C . GLY A 1 486 ? 10.324 -2.590 9.136 1.00 94.81 486 GLY A C 1
ATOM 3737 O O . GLY A 1 486 ? 10.929 -3.588 9.528 1.00 94.81 486 GLY A O 1
ATOM 3738 N N . THR A 1 487 ? 9.000 -2.560 9.029 1.00 97.50 487 THR A N 1
ATOM 3739 C CA . THR A 1 487 ? 8.095 -3.680 9.301 1.00 97.50 487 THR A CA 1
ATOM 3740 C C . THR A 1 487 ? 8.268 -4.827 8.296 1.00 97.50 487 THR A C 1
ATOM 3742 O O . THR A 1 487 ? 8.487 -4.616 7.098 1.00 97.50 487 THR A O 1
ATOM 3745 N N . ASN A 1 488 ? 8.204 -6.068 8.787 1.00 95.38 488 ASN A N 1
ATOM 3746 C CA . ASN A 1 488 ? 8.356 -7.298 8.002 1.00 95.38 488 ASN A CA 1
ATOM 3747 C C . ASN A 1 488 ? 7.791 -8.523 8.747 1.00 95.38 488 ASN A C 1
ATOM 3749 O O . ASN A 1 488 ? 7.100 -8.382 9.757 1.00 95.38 488 ASN A O 1
ATOM 3753 N N . LEU A 1 489 ? 8.110 -9.733 8.274 1.00 93.12 489 LEU A N 1
ATOM 3754 C CA . LEU A 1 489 ? 7.633 -11.000 8.849 1.00 93.12 489 LEU A CA 1
ATOM 3755 C C . LEU A 1 489 ? 7.908 -11.154 10.361 1.00 93.12 489 LEU A C 1
ATOM 3757 O O . LEU A 1 489 ? 7.213 -11.899 11.046 1.00 93.12 489 LEU A O 1
ATOM 3761 N N . HIS A 1 490 ? 8.908 -10.450 10.906 1.00 94.00 490 HIS A N 1
ATOM 3762 C CA . HIS A 1 490 ? 9.280 -10.537 12.320 1.00 94.00 490 HIS A CA 1
ATOM 3763 C C . HIS A 1 490 ? 8.506 -9.567 13.223 1.00 94.00 490 HIS A C 1
ATOM 3765 O O . HIS A 1 490 ? 8.560 -9.702 14.445 1.00 94.00 490 HIS A O 1
ATOM 3771 N N . THR A 1 491 ? 7.794 -8.588 12.661 1.00 95.62 491 THR A N 1
ATOM 3772 C CA . THR A 1 491 ? 7.169 -7.503 13.434 1.00 95.62 491 THR A CA 1
ATOM 3773 C C . THR A 1 491 ? 6.128 -8.020 14.429 1.00 95.62 491 THR A C 1
ATOM 3775 O O . THR A 1 491 ? 6.132 -7.602 15.585 1.00 95.62 491 THR A O 1
ATOM 3778 N N . VAL A 1 492 ? 5.289 -8.984 14.030 1.00 94.56 492 VAL A N 1
ATOM 3779 C CA . VAL A 1 492 ? 4.288 -9.593 14.926 1.00 94.56 492 VAL A CA 1
ATOM 3780 C C . VAL A 1 492 ? 4.953 -10.348 16.078 1.00 94.56 492 VAL A C 1
ATOM 3782 O O . VAL A 1 492 ? 4.523 -10.228 17.223 1.00 94.56 492 VAL A O 1
ATOM 3785 N N . GLU A 1 493 ? 6.022 -11.101 15.800 1.00 93.25 493 GLU A N 1
ATOM 3786 C CA . GLU A 1 493 ? 6.795 -11.809 16.829 1.00 93.25 493 GLU A CA 1
ATOM 3787 C C . GLU A 1 493 ? 7.366 -10.818 17.858 1.00 93.25 493 GLU A C 1
ATOM 3789 O O . GLU A 1 493 ? 7.278 -11.052 19.063 1.00 93.25 493 GLU A O 1
ATOM 3794 N N . CYS A 1 494 ? 7.898 -9.684 17.395 1.00 94.94 494 CYS A N 1
ATOM 3795 C CA . CYS A 1 494 ? 8.401 -8.620 18.261 1.00 94.94 494 CYS A CA 1
ATOM 3796 C C . CYS A 1 494 ? 7.289 -7.979 19.106 1.00 94.94 494 CYS A C 1
ATOM 3798 O O . CYS A 1 494 ? 7.453 -7.879 20.317 1.00 94.94 494 CYS A O 1
ATOM 3800 N N . LEU A 1 495 ? 6.136 -7.628 18.525 1.00 94.88 495 LEU A N 1
ATOM 3801 C CA . LEU A 1 495 ? 5.003 -7.091 19.294 1.00 94.88 495 LEU A CA 1
ATOM 3802 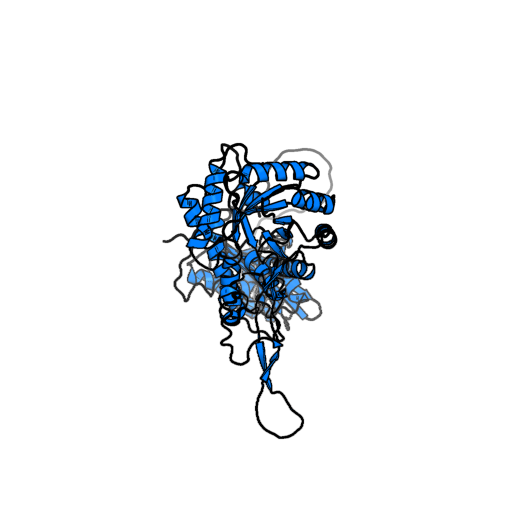C C . LEU A 1 495 ? 4.508 -8.065 20.372 1.00 94.88 495 LEU A C 1
ATOM 3804 O O . LEU A 1 495 ? 4.153 -7.642 21.472 1.00 94.88 495 LEU A O 1
ATOM 3808 N N . LYS A 1 496 ? 4.481 -9.371 20.074 1.00 94.06 496 LYS A N 1
ATOM 3809 C CA . LYS A 1 496 ? 4.102 -10.408 21.045 1.00 94.06 496 LYS A CA 1
ATOM 3810 C C . LYS A 1 496 ? 5.095 -10.487 22.205 1.00 94.06 496 LYS A C 1
ATOM 3812 O O . LYS A 1 496 ? 4.661 -10.573 23.351 1.00 94.06 496 LYS A O 1
ATOM 3817 N N . LYS A 1 497 ? 6.404 -10.416 21.928 1.00 95.38 497 LYS A N 1
ATOM 3818 C CA . LYS A 1 497 ? 7.457 -10.408 22.965 1.00 95.38 497 LYS A CA 1
ATOM 3819 C C . LYS A 1 497 ? 7.300 -9.237 23.932 1.00 95.38 497 LYS A C 1
ATOM 3821 O O . LYS A 1 497 ? 7.419 -9.434 25.136 1.00 95.38 497 LYS A O 1
ATOM 3826 N N . GLU A 1 498 ? 6.936 -8.072 23.408 1.00 95.56 498 GLU A N 1
ATOM 3827 C CA . GLU A 1 498 ? 6.715 -6.855 24.197 1.00 95.56 498 GLU A CA 1
ATOM 3828 C C . GLU A 1 498 ? 5.302 -6.760 24.798 1.00 95.56 498 GLU A C 1
ATOM 3830 O O . GLU A 1 498 ? 4.975 -5.781 25.461 1.00 95.56 498 GLU A O 1
ATOM 3835 N N . ARG A 1 499 ? 4.441 -7.772 24.589 1.00 94.56 499 ARG A N 1
ATOM 3836 C CA . ARG A 1 499 ? 3.037 -7.790 25.049 1.00 94.56 499 ARG A CA 1
ATOM 3837 C C . ARG A 1 499 ? 2.226 -6.583 24.558 1.00 94.56 499 ARG A C 1
ATOM 3839 O O . ARG A 1 499 ? 1.355 -6.080 25.266 1.00 94.56 499 ARG A O 1
ATOM 3846 N N . LEU A 1 500 ? 2.504 -6.135 23.335 1.00 93.62 500 LEU A N 1
ATOM 3847 C CA . LEU A 1 500 ? 1.803 -5.035 22.664 1.00 93.62 500 LEU A CA 1
ATOM 3848 C C . LEU A 1 500 ? 0.867 -5.521 21.546 1.00 93.62 500 LEU A C 1
ATOM 3850 O O . LEU A 1 500 ? 0.032 -4.758 21.064 1.00 93.62 500 LEU A O 1
ATOM 3854 N N . PHE A 1 501 ? 0.983 -6.784 21.121 1.00 93.69 501 PHE A N 1
ATOM 3855 C CA . PHE A 1 501 ? 0.134 -7.340 20.066 1.00 93.69 501 PHE A CA 1
ATOM 3856 C C . PHE A 1 501 ? -1.313 -7.524 20.545 1.00 93.69 501 PHE A C 1
ATOM 3858 O O . PHE A 1 501 ? -1.569 -8.367 21.406 1.00 93.69 501 PHE A O 1
ATOM 3865 N N . ARG A 1 502 ? -2.251 -6.767 19.952 1.00 88.25 502 ARG A N 1
ATOM 3866 C CA . ARG A 1 502 ? -3.694 -6.787 20.276 1.00 88.25 502 ARG A CA 1
ATOM 3867 C C . ARG A 1 502 ? -4.002 -6.568 21.761 1.00 88.25 502 ARG A C 1
ATOM 3869 O O . ARG A 1 502 ? -5.003 -7.050 22.294 1.00 88.25 502 ARG A O 1
ATOM 3876 N N . THR A 1 503 ? -3.135 -5.826 22.436 1.00 80.88 503 THR A N 1
ATOM 3877 C CA . THR A 1 503 ? -3.320 -5.448 23.834 1.00 80.88 503 THR A CA 1
ATOM 3878 C C . THR A 1 503 ? -4.390 -4.369 23.916 1.00 80.88 503 THR A C 1
ATOM 3880 O O . THR A 1 503 ? -4.231 -3.311 23.318 1.00 80.88 503 THR A O 1
ATOM 3883 N N . LYS A 1 504 ? -5.484 -4.624 24.637 1.00 82.50 504 LYS A N 1
ATOM 3884 C CA . LYS A 1 504 ? -6.567 -3.646 24.839 1.00 82.50 504 LYS A CA 1
ATOM 3885 C C . LYS A 1 504 ? -6.194 -2.624 25.906 1.00 82.50 504 LYS A C 1
ATOM 3887 O O . LYS A 1 504 ? -5.491 -2.965 26.856 1.00 82.50 504 LYS A O 1
ATOM 3892 N N . THR A 1 505 ? -6.714 -1.404 25.808 1.00 66.62 505 THR A N 1
ATOM 3893 C CA . THR A 1 505 ? -6.406 -0.341 26.781 1.00 66.62 505 THR A CA 1
ATOM 3894 C C . THR A 1 505 ? -7.247 -0.376 28.078 1.00 66.62 505 THR A C 1
ATOM 3896 O O . THR A 1 505 ? -7.031 0.439 28.969 1.00 66.62 505 THR A O 1
ATOM 3899 N N . GLY A 1 506 ? -8.160 -1.339 28.257 1.00 62.91 506 GLY A N 1
ATOM 3900 C CA . GLY A 1 506 ? -9.048 -1.448 29.428 1.00 62.91 506 GLY A CA 1
ATOM 3901 C C . GLY A 1 506 ? -10.401 -2.081 29.069 1.00 62.91 506 GLY A C 1
ATOM 3902 O O . GLY A 1 506 ? -10.589 -2.534 27.937 1.00 62.91 506 GLY A O 1
ATOM 3903 N N . ILE A 1 507 ? -11.355 -2.141 30.011 1.00 39.84 507 ILE A N 1
ATOM 3904 C CA . ILE A 1 507 ? -12.676 -2.767 29.784 1.00 39.84 507 ILE A CA 1
ATOM 3905 C C . ILE A 1 507 ? -13.454 -1.964 28.724 1.00 39.84 507 ILE A C 1
ATOM 3907 O O . ILE A 1 507 ? -13.785 -0.805 28.948 1.00 39.84 507 ILE A O 1
ATOM 3911 N N . GLY A 1 508 ? -13.734 -2.595 27.576 1.00 52.34 508 GLY A N 1
ATOM 3912 C CA . GLY A 1 508 ? -14.485 -2.012 26.453 1.00 52.34 508 GLY A CA 1
ATOM 3913 C C . GLY A 1 508 ? -13.653 -1.288 25.385 1.00 52.34 508 GLY A C 1
ATOM 3914 O O . GLY A 1 508 ? -14.242 -0.617 24.548 1.00 52.34 508 GLY A O 1
ATOM 3915 N N . GLN A 1 509 ? -12.318 -1.394 25.411 1.00 71.06 509 GLN A N 1
ATOM 3916 C CA . GLN A 1 509 ? -11.446 -0.485 24.655 1.00 71.06 509 GLN A CA 1
ATOM 3917 C C . GLN A 1 509 ? -10.725 -1.104 23.445 1.00 71.06 509 GLN A C 1
ATOM 3919 O O . GLN A 1 509 ? -10.458 -2.313 23.410 1.00 71.06 509 GLN A O 1
ATOM 3924 N N . ASP A 1 510 ? -10.398 -0.220 22.497 1.00 83.25 510 ASP A N 1
ATOM 3925 C CA . ASP A 1 510 ? -9.602 -0.459 21.292 1.00 83.25 510 ASP A CA 1
ATOM 3926 C C . ASP A 1 510 ? -8.208 -1.025 21.616 1.00 83.25 510 ASP A C 1
ATOM 3928 O O . ASP A 1 510 ? -7.696 -0.938 22.741 1.00 83.25 510 ASP A O 1
ATOM 3932 N N . ALA A 1 511 ? -7.577 -1.636 20.618 1.00 88.31 511 ALA A N 1
ATOM 3933 C CA . ALA A 1 511 ? -6.199 -2.077 20.719 1.00 88.31 511 ALA A CA 1
ATOM 3934 C C . ALA A 1 511 ? -5.247 -0.881 20.850 1.00 88.31 511 ALA A C 1
ATOM 3936 O O . ALA A 1 511 ? -5.341 0.108 20.128 1.00 88.31 511 ALA A O 1
ATOM 3937 N N . LEU A 1 512 ? -4.275 -1.017 21.750 1.00 91.25 512 LEU A N 1
ATOM 3938 C CA . LEU A 1 512 ? -3.203 -0.054 21.969 1.00 91.25 512 LEU A CA 1
ATOM 3939 C C . LEU A 1 512 ? -2.410 0.212 20.686 1.00 91.25 512 LEU A C 1
ATOM 3941 O O . LEU A 1 512 ? -2.125 1.359 20.359 1.00 91.25 512 LEU A O 1
ATOM 3945 N N . ILE A 1 513 ? -2.064 -0.862 19.976 1.00 96.06 513 ILE A N 1
ATOM 3946 C CA . ILE A 1 513 ? -1.530 -0.822 18.619 1.00 96.06 513 ILE A CA 1
ATOM 3947 C C . ILE A 1 513 ? -2.607 -1.422 17.721 1.00 96.06 513 ILE A C 1
ATOM 3949 O O . ILE A 1 513 ? -2.896 -2.617 17.804 1.00 96.06 513 ILE A O 1
ATOM 3953 N N . GLY A 1 514 ? -3.213 -0.573 16.897 1.00 95.38 514 GLY A N 1
ATOM 3954 C CA . GLY A 1 514 ? -4.318 -0.914 16.011 1.00 95.38 514 GLY A CA 1
ATOM 3955 C C . GLY A 1 514 ? -3.899 -1.792 14.836 1.00 95.38 514 GLY A C 1
ATOM 3956 O O . GLY A 1 514 ? -4.699 -2.599 14.370 1.00 95.38 514 GLY A O 1
ATOM 3957 N N . GLY A 1 515 ? -2.643 -1.702 14.383 1.00 96.75 515 GLY A N 1
ATOM 3958 C CA . GLY A 1 515 ? -2.183 -2.512 13.258 1.00 96.75 515 GLY A CA 1
ATOM 3959 C C . GLY A 1 515 ? -0.740 -2.308 12.819 1.00 96.75 515 GLY A C 1
ATOM 3960 O O . GLY A 1 515 ? 0.082 -1.707 13.518 1.00 96.75 515 GLY A O 1
ATOM 3961 N N . ILE A 1 516 ? -0.434 -2.840 11.634 1.00 98.50 516 ILE A N 1
ATOM 3962 C CA . ILE A 1 516 ? 0.901 -2.830 11.027 1.00 98.50 516 ILE A CA 1
ATOM 3963 C C . ILE A 1 516 ? 0.796 -2.421 9.553 1.00 98.50 516 ILE A C 1
ATOM 3965 O O . ILE A 1 516 ? 0.016 -2.990 8.794 1.00 98.50 516 ILE A O 1
ATOM 3969 N N . ALA A 1 517 ? 1.622 -1.468 9.132 1.00 98.44 517 ALA A N 1
ATOM 3970 C CA . ALA A 1 517 ? 1.865 -1.175 7.724 1.00 98.44 517 ALA A CA 1
ATOM 3971 C C . ALA A 1 517 ? 2.969 -2.075 7.178 1.00 98.44 517 ALA A C 1
ATOM 3973 O O . ALA A 1 517 ? 3.985 -2.233 7.847 1.00 98.44 517 ALA A O 1
ATOM 3974 N N . TYR A 1 518 ? 2.860 -2.565 5.947 1.00 98.25 518 TYR A N 1
ATOM 3975 C CA . TYR A 1 518 ? 3.941 -3.254 5.242 1.00 98.25 518 TYR A CA 1
ATOM 3976 C C . TYR A 1 518 ? 4.234 -2.583 3.903 1.00 98.25 518 TYR A C 1
ATOM 3978 O O . TYR A 1 518 ? 3.367 -2.499 3.045 1.00 98.25 518 TYR A O 1
ATOM 3986 N N . GLY A 1 519 ? 5.481 -2.144 3.712 1.00 96.31 519 GLY A N 1
ATOM 3987 C CA . GLY A 1 519 ? 5.941 -1.525 2.464 1.00 96.31 519 GLY A CA 1
ATOM 3988 C C . GLY A 1 519 ? 6.954 -2.382 1.715 1.00 96.31 519 GLY A C 1
ATOM 3989 O O . GLY A 1 519 ? 6.603 -3.351 1.049 1.00 96.31 519 GLY A O 1
ATOM 3990 N N . GLY A 1 520 ? 8.244 -2.055 1.853 1.00 94.12 520 GLY A N 1
ATOM 3991 C CA . GLY A 1 520 ? 9.320 -2.707 1.091 1.00 94.12 520 GLY A CA 1
ATOM 3992 C C . GLY A 1 520 ? 9.353 -4.238 1.202 1.00 94.12 520 GLY A C 1
ATOM 3993 O O . GLY A 1 520 ? 9.633 -4.906 0.211 1.00 94.12 520 GLY A O 1
ATOM 3994 N N . TYR A 1 521 ? 9.022 -4.813 2.367 1.00 96.25 521 TYR A N 1
ATOM 3995 C CA . TYR A 1 521 ? 8.943 -6.273 2.513 1.00 96.25 521 TYR A CA 1
ATOM 3996 C C . TYR A 1 521 ? 7.779 -6.875 1.711 1.00 96.25 521 TYR A C 1
ATOM 3998 O O . TYR A 1 521 ? 7.987 -7.860 1.008 1.00 96.25 521 TYR A O 1
ATOM 4006 N N . ALA A 1 522 ? 6.592 -6.260 1.774 1.00 97.06 522 ALA A N 1
ATOM 4007 C CA . ALA A 1 522 ? 5.412 -6.678 1.017 1.00 97.06 522 ALA A CA 1
ATOM 4008 C C . ALA A 1 522 ? 5.675 -6.633 -0.498 1.00 97.06 522 ALA A C 1
ATOM 4010 O O . ALA A 1 522 ? 5.540 -7.638 -1.196 1.00 97.06 522 ALA A O 1
ATOM 4011 N N . ARG A 1 523 ? 6.203 -5.505 -0.990 1.00 95.69 523 ARG A N 1
ATOM 4012 C CA . ARG A 1 523 ? 6.595 -5.370 -2.401 1.00 95.69 523 ARG A CA 1
ATOM 4013 C C . ARG A 1 523 ? 7.645 -6.393 -2.818 1.00 95.69 523 ARG A C 1
ATOM 4015 O O . ARG A 1 523 ? 7.549 -6.964 -3.895 1.00 95.69 523 ARG A O 1
ATOM 4022 N N . LYS A 1 524 ? 8.633 -6.680 -1.963 1.00 94.50 524 LYS A N 1
ATOM 4023 C CA . LYS A 1 524 ? 9.678 -7.667 -2.267 1.00 94.50 524 LYS A CA 1
ATOM 4024 C C . LYS A 1 524 ? 9.124 -9.077 -2.447 1.00 94.50 524 LYS A C 1
ATOM 4026 O O . LYS A 1 524 ? 9.600 -9.776 -3.339 1.00 94.50 524 LYS A O 1
ATOM 4031 N N . ILE A 1 525 ? 8.213 -9.529 -1.583 1.00 95.38 525 ILE A N 1
ATOM 4032 C CA . ILE A 1 525 ? 7.732 -10.917 -1.642 1.00 95.38 525 ILE A CA 1
ATOM 4033 C C . ILE A 1 525 ? 6.807 -11.143 -2.841 1.00 95.38 525 ILE A C 1
ATOM 4035 O O . ILE A 1 525 ? 7.023 -12.111 -3.560 1.00 95.38 525 ILE A O 1
ATOM 4039 N N . VAL A 1 526 ? 5.887 -10.216 -3.129 1.00 94.94 526 VAL A N 1
ATOM 4040 C CA . VAL A 1 526 ? 4.999 -10.312 -4.300 1.00 94.94 526 VAL A CA 1
ATOM 4041 C C . VAL A 1 526 ? 5.740 -9.972 -5.595 1.00 94.94 526 VAL A C 1
ATOM 4043 O O . VAL A 1 526 ? 5.617 -10.687 -6.582 1.00 94.94 526 VAL A O 1
ATOM 4046 N N . GLY A 1 527 ? 6.614 -8.962 -5.590 1.00 92.44 527 GLY A N 1
ATOM 4047 C CA . GLY A 1 527 ? 7.398 -8.565 -6.765 1.00 92.44 527 GLY A CA 1
ATOM 4048 C C . GLY A 1 527 ? 8.334 -9.661 -7.293 1.00 92.44 527 GLY A C 1
ATOM 4049 O O . GLY A 1 527 ? 8.654 -9.691 -8.476 1.00 92.44 527 GLY A O 1
ATOM 4050 N N . LYS A 1 528 ? 8.752 -10.617 -6.447 1.00 92.56 528 LYS A N 1
ATOM 4051 C CA . LYS A 1 528 ? 9.462 -11.828 -6.906 1.00 92.56 528 LYS A CA 1
ATOM 4052 C C . LYS A 1 528 ? 8.624 -12.695 -7.833 1.00 92.56 528 LYS A C 1
ATOM 4054 O O . LYS A 1 528 ? 9.199 -13.316 -8.720 1.00 92.56 528 LYS A O 1
ATOM 4059 N N . VAL A 1 529 ? 7.321 -12.742 -7.600 1.00 92.56 529 VAL A N 1
ATOM 4060 C CA . VAL A 1 529 ? 6.370 -13.493 -8.413 1.00 92.56 529 VAL A CA 1
ATOM 4061 C C . VAL A 1 529 ? 6.022 -12.694 -9.662 1.00 92.56 529 VAL A C 1
ATOM 4063 O O . VAL A 1 529 ? 6.111 -13.232 -10.758 1.00 92.56 529 VAL A O 1
ATOM 4066 N N . LEU A 1 530 ? 5.759 -11.388 -9.519 1.00 91.19 530 LEU A N 1
ATOM 4067 C CA . LEU A 1 530 ? 5.445 -10.499 -10.648 1.00 91.19 530 LEU A CA 1
ATOM 4068 C C . LEU A 1 530 ? 6.524 -10.508 -11.737 1.00 91.19 530 LEU A C 1
ATOM 4070 O O . LEU A 1 530 ? 6.199 -10.520 -12.916 1.00 91.19 530 LEU A O 1
ATOM 4074 N N . ARG A 1 531 ? 7.808 -10.597 -11.368 1.00 88.75 531 ARG A N 1
ATOM 4075 C CA . ARG A 1 531 ? 8.911 -10.707 -12.341 1.00 88.75 531 ARG A CA 1
ATOM 4076 C C . ARG A 1 531 ? 8.901 -11.986 -13.187 1.00 88.75 531 ARG A C 1
ATOM 4078 O O . ARG A 1 531 ? 9.623 -12.038 -14.178 1.00 88.75 531 ARG A O 1
ATOM 4085 N N . LYS A 1 532 ? 8.157 -13.019 -12.787 1.00 88.62 532 LYS A N 1
ATOM 4086 C CA . LYS A 1 532 ? 8.011 -14.268 -13.551 1.00 88.62 532 LYS A CA 1
ATOM 4087 C C . LYS A 1 532 ? 6.839 -14.218 -14.534 1.00 88.62 532 LYS A C 1
ATOM 4089 O O . LYS A 1 532 ? 6.801 -15.032 -15.451 1.00 88.62 532 LYS A O 1
ATOM 4094 N N . VAL A 1 533 ? 5.909 -13.280 -14.341 1.00 85.50 533 VAL A N 1
ATOM 4095 C CA . VAL A 1 533 ? 4.705 -13.148 -15.161 1.00 85.50 533 VAL A CA 1
ATOM 4096 C C . VAL A 1 533 ? 5.111 -12.749 -16.587 1.00 85.50 533 VAL A C 1
ATOM 4098 O O . VAL A 1 533 ? 5.801 -11.738 -16.755 1.00 85.50 533 VAL A O 1
ATOM 4101 N N . PRO A 1 534 ? 4.713 -13.517 -17.618 1.00 76.69 534 PRO A N 1
ATOM 4102 C CA . PRO A 1 534 ? 4.947 -13.149 -19.008 1.00 76.69 534 PRO A CA 1
ATOM 4103 C C . PRO A 1 534 ? 4.354 -11.774 -19.331 1.00 76.69 534 PRO A C 1
ATOM 4105 O O . PRO A 1 534 ? 3.219 -11.466 -18.978 1.00 76.69 534 PRO A O 1
ATOM 4108 N N . THR A 1 535 ? 5.118 -10.936 -20.024 1.00 69.94 535 THR A N 1
ATOM 4109 C CA . THR A 1 535 ? 4.666 -9.609 -20.449 1.00 69.94 535 THR A CA 1
ATOM 4110 C C . THR A 1 535 ? 4.433 -9.599 -21.956 1.00 69.94 535 THR A C 1
ATOM 4112 O O . THR A 1 535 ? 5.291 -9.183 -22.733 1.00 69.94 535 THR A O 1
ATOM 4115 N N . GLU A 1 536 ? 3.260 -10.037 -22.415 1.00 51.50 536 GLU A N 1
ATOM 4116 C CA . GLU A 1 536 ? 2.852 -9.727 -23.789 1.00 51.50 536 GLU A CA 1
ATOM 4117 C C . GLU A 1 536 ? 2.535 -8.222 -23.866 1.00 51.50 536 GLU A C 1
ATOM 4119 O O . GLU A 1 536 ? 1.667 -7.718 -23.161 1.00 51.50 536 GLU A O 1
ATOM 4124 N N . ASN A 1 537 ? 3.288 -7.470 -24.675 1.00 44.88 537 ASN A N 1
ATOM 4125 C CA . ASN A 1 537 ? 3.145 -6.014 -24.857 1.00 44.88 537 ASN A CA 1
ATOM 4126 C C . ASN A 1 537 ? 3.414 -5.122 -23.624 1.00 44.88 537 ASN A C 1
ATOM 4128 O O . ASN A 1 537 ? 2.987 -3.969 -23.591 1.00 44.88 537 ASN A O 1
ATOM 4132 N N . GLY A 1 538 ? 4.199 -5.600 -22.653 1.00 52.16 538 GLY A N 1
ATOM 4133 C CA . GLY A 1 538 ? 4.886 -4.729 -21.688 1.00 52.16 538 GLY A CA 1
ATOM 4134 C C . GLY A 1 538 ? 4.337 -4.698 -20.260 1.00 52.16 538 GLY A C 1
ATOM 4135 O O . GLY A 1 538 ? 5.083 -4.279 -19.380 1.00 52.16 538 GLY A O 1
ATOM 4136 N N . TYR A 1 539 ? 3.129 -5.209 -19.988 1.00 57.88 539 TYR A N 1
ATOM 4137 C CA . TYR A 1 539 ? 2.593 -5.318 -18.621 1.00 57.88 539 TYR A CA 1
ATOM 4138 C C . TYR A 1 539 ? 1.736 -6.578 -18.452 1.00 57.88 539 TYR A C 1
ATOM 4140 O O . TYR A 1 539 ? 0.668 -6.692 -19.046 1.00 57.88 539 TYR A O 1
ATOM 4148 N N . GLY A 1 540 ? 2.208 -7.525 -17.640 1.00 69.94 540 GLY A N 1
ATOM 4149 C CA . GLY A 1 540 ? 1.494 -8.768 -17.350 1.00 69.94 540 GLY A CA 1
ATOM 4150 C C . GLY A 1 540 ? 0.441 -8.542 -16.270 1.00 69.94 540 GLY A C 1
ATOM 4151 O O . GLY A 1 540 ? 0.769 -8.145 -15.148 1.00 69.94 540 GLY A O 1
ATOM 4152 N N . ARG A 1 541 ? -0.827 -8.780 -16.601 1.00 87.31 541 ARG A N 1
ATOM 4153 C CA . ARG A 1 541 ? -1.919 -8.833 -15.624 1.00 87.31 541 ARG A CA 1
ATOM 4154 C C . ARG A 1 541 ? -1.837 -10.165 -14.895 1.00 87.31 541 ARG A C 1
ATOM 4156 O O . ARG A 1 541 ? -1.960 -11.216 -15.511 1.00 87.31 541 ARG A O 1
ATOM 4163 N N . ILE A 1 542 ? -1.569 -10.134 -13.593 1.00 87.44 542 ILE A N 1
ATOM 4164 C CA . ILE A 1 542 ? -1.278 -11.363 -12.840 1.00 87.44 542 ILE A CA 1
ATOM 4165 C C . ILE A 1 542 ? -2.479 -12.328 -12.801 1.00 87.44 542 ILE A C 1
ATOM 4167 O O . ILE A 1 542 ? -2.284 -13.535 -12.731 1.00 87.44 542 ILE A O 1
ATOM 4171 N N . GLU A 1 543 ? -3.712 -11.831 -12.897 1.00 86.62 543 GLU A N 1
ATOM 4172 C CA . GLU A 1 543 ? -4.927 -12.652 -12.948 1.00 86.62 543 GLU A CA 1
ATOM 4173 C C . GLU A 1 543 ? -5.088 -13.467 -14.235 1.00 86.62 543 GLU A C 1
ATOM 4175 O O . GLU A 1 543 ? -5.794 -14.473 -14.214 1.00 86.62 543 GLU A O 1
ATOM 4180 N N . ASP A 1 544 ? -4.391 -13.102 -15.314 1.00 82.69 544 ASP A N 1
ATOM 4181 C CA . ASP A 1 544 ? -4.339 -13.906 -16.541 1.00 82.69 544 ASP A CA 1
ATOM 4182 C C . ASP A 1 544 ? -3.391 -15.118 -16.384 1.00 82.69 544 ASP A C 1
ATOM 4184 O O . ASP A 1 544 ? -3.329 -15.990 -17.251 1.00 82.69 544 ASP A O 1
ATOM 4188 N N . HIS A 1 545 ? -2.682 -15.200 -15.250 1.00 81.12 545 HIS A N 1
ATOM 4189 C CA . HIS A 1 545 ? -1.707 -16.234 -14.905 1.00 81.12 545 HIS A CA 1
ATOM 4190 C C . HIS A 1 545 ? -2.024 -16.838 -13.521 1.00 81.12 545 HIS A C 1
ATOM 4192 O O . HIS A 1 545 ? -1.375 -16.487 -12.526 1.00 81.12 545 HIS A O 1
ATOM 4198 N N . PRO A 1 546 ? -3.028 -17.733 -13.413 1.00 76.94 546 PRO A N 1
ATOM 4199 C CA . PRO A 1 546 ? -3.544 -18.228 -12.133 1.00 76.94 546 PRO A CA 1
ATOM 4200 C C . PRO A 1 546 ? -2.480 -18.811 -11.193 1.00 76.94 546 PRO A C 1
ATOM 4202 O O . PRO A 1 546 ? -2.555 -18.624 -9.979 1.00 76.94 546 PRO A O 1
ATOM 4205 N N . GLU A 1 547 ? -1.466 -19.482 -11.738 1.00 77.81 547 GLU A N 1
ATOM 4206 C CA . GLU A 1 547 ? -0.338 -20.041 -10.991 1.00 77.81 547 GLU A CA 1
ATOM 4207 C C . GLU A 1 547 ? 0.515 -18.957 -10.317 1.00 77.81 547 GLU A C 1
ATOM 4209 O O . GLU A 1 547 ? 0.902 -19.095 -9.155 1.00 77.81 547 GLU A O 1
ATOM 4214 N N . HIS A 1 548 ? 0.748 -17.841 -11.010 1.00 83.38 548 HIS A N 1
ATOM 4215 C CA . HIS A 1 548 ? 1.483 -16.701 -10.474 1.00 83.38 548 HIS A CA 1
ATOM 4216 C C . HIS A 1 548 ? 0.622 -15.906 -9.490 1.00 83.38 548 HIS A C 1
ATOM 4218 O O . HIS A 1 548 ? 1.118 -15.471 -8.450 1.00 83.38 548 HIS A O 1
ATOM 4224 N N . LEU A 1 549 ? -0.676 -15.747 -9.771 1.00 84.69 549 LEU A N 1
ATOM 4225 C CA . LEU A 1 549 ? -1.606 -15.118 -8.835 1.00 84.69 549 LEU A CA 1
ATOM 4226 C C . LEU A 1 549 ? -1.657 -15.879 -7.509 1.00 84.69 549 LEU A C 1
ATOM 4228 O O . LEU A 1 549 ? -1.595 -15.250 -6.450 1.00 84.69 549 LEU A O 1
ATOM 4232 N N . LEU A 1 550 ? -1.719 -17.213 -7.549 1.00 77.88 550 LEU A N 1
ATOM 4233 C CA . LEU A 1 550 ? -1.730 -18.001 -6.324 1.00 77.88 550 LEU A CA 1
ATOM 4234 C C . LEU A 1 550 ? -0.399 -17.915 -5.572 1.00 77.88 550 LEU A C 1
ATOM 4236 O O . LEU A 1 550 ? -0.427 -17.662 -4.371 1.00 77.88 550 LEU A O 1
ATOM 4240 N N . GLU A 1 551 ? 0.751 -18.042 -6.246 1.00 81.88 551 GLU A N 1
ATOM 4241 C CA . GLU A 1 551 ? 2.063 -17.899 -5.590 1.00 81.88 551 GLU A CA 1
ATOM 4242 C C . GLU A 1 551 ? 2.185 -16.529 -4.886 1.00 81.88 551 GLU A C 1
ATOM 4244 O O . GLU A 1 551 ? 2.661 -16.424 -3.750 1.00 81.88 551 GLU A O 1
ATOM 4249 N N . ALA A 1 552 ? 1.711 -15.461 -5.534 1.00 88.81 552 ALA A N 1
ATOM 4250 C CA . ALA A 1 552 ? 1.695 -14.122 -4.955 1.00 88.81 552 ALA A CA 1
ATOM 4251 C C . ALA A 1 552 ? 0.735 -14.012 -3.758 1.00 88.81 552 ALA A C 1
ATOM 4253 O O . ALA A 1 552 ? 1.087 -13.404 -2.740 1.00 88.81 552 ALA A O 1
ATOM 4254 N N . LEU A 1 553 ? -0.455 -14.612 -3.857 1.00 87.75 553 LEU A N 1
ATOM 4255 C CA . LEU A 1 553 ? -1.452 -14.629 -2.789 1.00 87.75 553 LEU A CA 1
ATOM 4256 C C . LEU A 1 553 ? -0.969 -15.421 -1.569 1.00 87.75 553 LEU A C 1
ATOM 4258 O O . LEU A 1 553 ? -1.114 -14.941 -0.449 1.00 87.75 553 LEU A O 1
ATOM 4262 N N . GLU A 1 554 ? -0.340 -16.581 -1.754 1.00 80.06 554 GLU A N 1
ATOM 4263 C CA . GLU A 1 554 ? 0.259 -17.368 -0.670 1.00 80.06 554 GLU A CA 1
ATOM 4264 C C . GLU A 1 554 ? 1.334 -16.568 0.072 1.00 80.06 554 GLU A C 1
ATOM 4266 O O . GLU A 1 554 ? 1.335 -16.504 1.306 1.00 80.06 554 GLU A O 1
ATOM 4271 N N . ALA A 1 555 ? 2.211 -15.882 -0.668 1.00 85.06 555 ALA A N 1
ATOM 4272 C CA . ALA A 1 555 ? 3.218 -15.008 -0.078 1.00 85.06 555 ALA A CA 1
ATOM 4273 C C . ALA A 1 555 ? 2.582 -13.854 0.721 1.00 85.06 555 ALA A C 1
ATOM 4275 O O . ALA A 1 555 ? 3.035 -13.535 1.827 1.00 85.06 555 ALA A O 1
ATOM 4276 N N . ALA A 1 556 ? 1.520 -13.237 0.194 1.00 90.75 556 ALA A N 1
ATOM 4277 C CA . ALA A 1 556 ? 0.786 -12.181 0.883 1.00 90.75 556 ALA A CA 1
ATOM 4278 C C . ALA A 1 556 ? 0.075 -12.703 2.145 1.00 90.75 556 ALA A C 1
ATOM 4280 O O . ALA A 1 556 ? 0.240 -12.125 3.220 1.00 90.75 556 ALA A O 1
ATOM 4281 N N . LEU A 1 557 ? -0.637 -13.829 2.065 1.00 84.56 557 LEU A N 1
ATOM 4282 C CA . LEU A 1 557 ? -1.307 -14.465 3.202 1.00 84.56 557 LEU A CA 1
ATOM 4283 C C . LEU A 1 557 ? -0.317 -14.883 4.293 1.00 84.56 557 LEU A C 1
ATOM 4285 O O . LEU A 1 557 ? -0.603 -14.692 5.473 1.00 84.56 557 LEU A O 1
ATOM 4289 N N . ALA A 1 558 ? 0.873 -15.371 3.935 1.00 83.75 558 ALA A N 1
ATOM 4290 C CA . ALA A 1 558 ? 1.922 -15.690 4.904 1.00 83.75 558 ALA A CA 1
ATOM 4291 C C . ALA A 1 558 ? 2.403 -14.451 5.686 1.00 83.75 558 ALA A C 1
ATOM 4293 O O . ALA A 1 558 ? 2.769 -14.554 6.859 1.00 83.75 558 ALA A O 1
ATOM 4294 N N . LEU A 1 559 ? 2.383 -13.268 5.061 1.00 91.06 559 LEU A N 1
ATOM 4295 C CA . LEU A 1 559 ? 2.708 -12.000 5.718 1.00 91.06 559 LEU A CA 1
ATOM 4296 C C . LEU A 1 559 ? 1.548 -11.477 6.582 1.00 91.06 559 LEU A C 1
ATOM 4298 O O . LEU A 1 559 ? 1.781 -11.015 7.700 1.00 91.06 559 LEU A O 1
ATOM 4302 N N . LEU A 1 560 ? 0.316 -11.536 6.071 1.00 90.62 560 LEU A N 1
ATOM 4303 C CA . LEU A 1 560 ? -0.870 -10.937 6.696 1.00 90.62 560 LEU A CA 1
ATOM 4304 C C . LEU A 1 560 ? -1.481 -11.826 7.783 1.00 90.62 560 LEU A C 1
ATOM 4306 O O . LEU A 1 560 ? -1.976 -11.325 8.794 1.00 90.62 560 LEU A O 1
ATOM 4310 N N . GLY A 1 561 ? -1.423 -13.143 7.607 1.00 83.19 561 GLY A N 1
ATOM 4311 C CA . GLY A 1 561 ? -2.049 -14.138 8.473 1.00 83.19 561 GLY A CA 1
ATOM 4312 C C . GLY A 1 561 ? -1.699 -14.001 9.956 1.00 83.19 561 GLY A C 1
ATOM 4313 O O . GLY A 1 561 ? -2.620 -13.987 10.779 1.00 83.19 561 GLY A O 1
ATOM 4314 N N . PRO A 1 562 ? -0.420 -13.788 10.332 1.00 86.12 562 PRO A N 1
ATOM 4315 C CA . PRO A 1 562 ? -0.040 -13.535 11.720 1.00 86.12 562 PRO A CA 1
ATOM 4316 C C . PRO A 1 562 ? -0.710 -12.303 12.350 1.00 86.12 562 PRO A C 1
ATOM 4318 O O . PRO A 1 562 ? -0.920 -12.296 13.564 1.00 86.12 562 PRO A O 1
ATOM 4321 N N . VAL A 1 563 ? -1.045 -11.279 11.553 1.00 88.75 563 VAL A N 1
ATOM 4322 C CA . VAL A 1 563 ? -1.771 -10.076 12.002 1.00 88.75 563 VAL A CA 1
ATOM 4323 C C . VAL A 1 563 ? -3.268 -10.332 12.036 1.00 88.75 563 VAL A C 1
ATOM 4325 O O . VAL A 1 563 ? -3.917 -9.972 13.014 1.00 88.75 563 VAL A O 1
ATOM 4328 N N . LYS A 1 564 ? -3.806 -10.992 11.005 1.00 82.81 564 LYS A N 1
ATOM 4329 C CA . LYS A 1 564 ? -5.237 -11.269 10.817 1.00 82.81 564 LYS A CA 1
ATOM 4330 C C . LYS A 1 564 ? -5.774 -12.437 11.644 1.00 82.81 564 LYS A C 1
ATOM 4332 O O . LYS A 1 564 ? -6.981 -12.589 11.762 1.00 82.81 564 LYS A O 1
ATOM 4337 N N . SER A 1 565 ? -4.900 -13.191 12.315 1.00 68.94 565 SER A N 1
ATOM 4338 C CA . SER A 1 565 ? -5.240 -14.443 13.018 1.00 68.94 565 SER A CA 1
ATOM 4339 C C . SER A 1 565 ? -5.786 -15.533 12.106 1.00 68.94 565 SER A C 1
ATOM 4341 O O . SER A 1 565 ? -6.581 -16.362 12.534 1.00 68.94 565 SER A O 1
ATOM 4343 N N . LEU A 1 566 ? -5.278 -15.581 10.877 1.00 51.91 566 LEU A N 1
ATOM 4344 C CA . LEU A 1 566 ? -5.344 -16.780 10.052 1.00 51.91 566 LEU A CA 1
ATOM 4345 C C . LEU A 1 566 ? -4.333 -17.769 10.663 1.00 51.91 566 LEU A C 1
ATOM 4347 O O . LEU A 1 566 ? -3.158 -17.765 10.304 1.00 51.91 566 LEU A O 1
ATOM 4351 N N . GLN A 1 567 ? -4.716 -18.503 11.712 1.00 31.16 567 GLN A N 1
ATOM 4352 C CA . GLN A 1 567 ? -3.808 -19.465 12.348 1.00 31.16 567 GLN A CA 1
ATOM 4353 C C . GLN A 1 567 ? -3.716 -20.731 11.505 1.00 31.16 567 GLN A C 1
ATOM 4355 O O . GLN A 1 567 ? -4.757 -21.314 11.240 1.00 31.16 567 GLN A O 1
ATOM 4360 N N . SER A 1 568 ? -2.490 -21.180 11.201 1.00 29.25 568 SER A N 1
ATOM 4361 C CA . SER A 1 568 ? -2.145 -22.559 10.836 1.00 29.25 568 SER A CA 1
ATOM 4362 C C . SER A 1 568 ? -2.261 -23.453 12.076 1.00 29.25 568 SER A C 1
ATOM 4364 O O . SER A 1 568 ? -1.458 -23.305 13.001 1.00 29.25 568 SER A O 1
ATOM 4366 N N . HIS A 1 569 ? -3.231 -24.363 12.142 1.00 23.95 569 HIS A N 1
ATOM 4367 C CA . HIS A 1 569 ? -3.176 -25.441 13.134 1.00 23.95 569 HIS A CA 1
ATOM 4368 C C . HIS A 1 569 ? -2.232 -26.520 12.610 1.00 23.95 569 HIS A C 1
ATOM 4370 O O . HIS A 1 569 ? -2.437 -27.118 11.557 1.00 23.95 569 HIS A O 1
ATOM 4376 N N . SER A 1 570 ? -1.159 -26.736 13.358 1.00 23.14 570 SER A N 1
ATOM 4377 C CA . SER A 1 570 ? -0.369 -27.954 13.287 1.00 23.14 570 SER A CA 1
ATOM 4378 C C . SER A 1 570 ? -1.157 -29.067 13.976 1.00 23.14 570 SER A C 1
ATOM 4380 O O . SER A 1 570 ? -1.292 -29.046 15.204 1.00 23.14 570 SER A O 1
ATOM 4382 N N . THR A 1 571 ? -1.661 -30.014 13.195 1.00 24.95 571 THR A N 1
ATOM 4383 C CA . THR A 1 571 ? -1.967 -31.374 13.656 1.00 24.95 571 THR A CA 1
ATOM 4384 C C . THR A 1 571 ? -1.223 -32.351 12.784 1.00 24.95 571 THR A C 1
ATOM 4386 O O . THR A 1 571 ? -1.413 -32.246 11.551 1.00 24.95 571 THR A O 1
#

Radius of gyration: 30.49 Å; chains: 1; bounding box: 103×82×71 Å